Protein AF-0000000069704094 (afdb_homodimer)

Radius of gyration: 22.6 Å; Cα contacts (8 Å, |Δi|>4): 1044; chains: 2; bounding box: 53×70×49 Å

Secondary structure (DSSP, 8-state):
--EEEES--SSHHHHHHHHHHHHTT-EEEEEESS--TTSS---TTEEEEE--TT-HHHHHHHHHHH-S-SEEEE---------GGGS-HHHHHHHHIIIIIHHHHHHHHHHHHHHHHT-EEEEEE--GGGGS--TT-HHHHHHHHHHHHHHHHHHHHHGGGTEEEEEEEE---TTSTHHHHHHHHS-PPPGGGHHHHHHHHHHHHH------HHHHHHHHHHHHH-TTS-SEEEESHHHHHHHHHHHH--/--EEEES--SSHHHHHHHHHHHHTT-EEEEEESS--TTSS---TTEEEEE--TT-HHHHHHHHHHH-S-SEEEE---------GGGS-HHHHHHHHIIIIIHHHHHHHHHHHHHHHHT-EEEEEE--GGGGS--TT-HHHH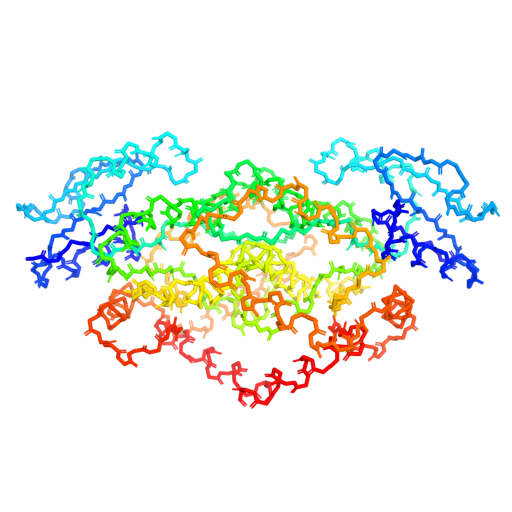HHHHHHHHHHHHHHHHHGGGTEEEEEEEE---TTSTHHHHHHHHS-PPPGGGHHHHHHHHHHHHH------HHHHHHHHHHHHH-TTS-SEEEESHHHHHHHHHHHH--

Nearest PDB structures (foldseek):
  8sbz-assembly1_A  TM=8.231E-01  e=3.615E-18  Klebsiella aerogenes KCTC 2190
  8sc0-assembly3_C  TM=8.132E-01  e=6.748E-18  Klebsiella aerogenes KCTC 2190
  8sbz-assembly2_B  TM=8.238E-01  e=2.503E-17  Klebsiella aerogenes KCTC 2190
  8sby-assembly2_B  TM=8.235E-01  e=1.832E-17  Klebsiella aerogenes KCTC 2190
  8sby-assembly1_A  TM=8.137E-01  e=2.503E-17  Klebsiella aerogenes KCTC 2190

Structure (mmCIF, N/CA/C/O backbone):
data_AF-0000000069704094-model_v1
#
loop_
_entity.id
_entity.type
_entity.pdbx_description
1 polymer Dehydrogenase
#
loop_
_atom_site.group_PDB
_atom_site.id
_atom_site.type_symbol
_atom_site.label_atom_id
_atom_site.label_alt_id
_atom_site.label_comp_id
_atom_site.label_asym_id
_atom_site.label_entity_id
_atom_site.label_seq_id
_atom_site.pdbx_PDB_ins_code
_atom_site.Cartn_x
_atom_site.Cartn_y
_atom_site.Cartn_z
_atom_site.occupancy
_atom_site.B_iso_or_equiv
_atom_site.auth_seq_id
_atom_site.auth_comp_id
_atom_site.auth_asym_id
_atom_site.auth_atom_id
_atom_site.pdbx_PDB_model_num
ATOM 1 N N . MET A 1 1 ? 5.828 -31.609 -16.359 1 89.69 1 MET A N 1
ATOM 2 C CA . MET A 1 1 ? 4.559 -31.109 -15.859 1 89.69 1 MET A CA 1
ATOM 3 C C . MET A 1 1 ? 4.773 -29.891 -14.969 1 89.69 1 MET A C 1
ATOM 5 O O . MET A 1 1 ? 5.727 -29.844 -14.188 1 89.69 1 MET A O 1
ATOM 9 N N . GLN A 1 2 ? 3.914 -28.797 -15.117 1 95.88 2 GLN A N 1
ATOM 10 C CA . GLN A 1 2 ? 4.102 -27.547 -14.383 1 95.88 2 GLN A CA 1
ATOM 11 C C . GLN A 1 2 ? 3.326 -27.562 -13.07 1 95.88 2 GLN A C 1
ATOM 13 O O . GLN A 1 2 ? 2.242 -28.141 -12.984 1 95.88 2 GLN A O 1
ATOM 18 N N . THR A 1 3 ? 3.908 -27.031 -12.078 1 98.62 3 THR A N 1
ATOM 19 C CA . THR A 1 3 ? 3.324 -26.984 -10.742 1 98.62 3 THR A CA 1
ATOM 20 C C . THR A 1 3 ? 2.949 -25.547 -10.375 1 98.62 3 THR A C 1
ATOM 22 O O . THR A 1 3 ? 3.764 -24.625 -10.508 1 98.62 3 THR A O 1
ATOM 25 N N . ILE A 1 4 ? 1.698 -25.391 -9.961 1 98.88 4 ILE A N 1
ATOM 26 C CA . ILE A 1 4 ? 1.207 -24.094 -9.5 1 98.88 4 ILE A CA 1
ATOM 27 C C . ILE A 1 4 ? 0.866 -24.172 -8.008 1 98.88 4 ILE A C 1
ATOM 29 O O . ILE A 1 4 ? 0.207 -25.109 -7.566 1 98.88 4 ILE A O 1
ATOM 33 N N . MET A 1 5 ? 1.394 -23.25 -7.211 1 98.94 5 MET A N 1
ATOM 34 C CA . MET A 1 5 ? 1.012 -23.078 -5.812 1 98.94 5 MET A CA 1
ATOM 35 C C . MET A 1 5 ? 0.112 -21.859 -5.641 1 98.94 5 MET A C 1
ATOM 37 O O . MET A 1 5 ? 0.434 -20.781 -6.121 1 98.94 5 MET A O 1
ATOM 41 N N . ILE A 1 6 ? -1.008 -22.031 -5 1 98.94 6 ILE A N 1
ATOM 42 C CA . ILE A 1 6 ? -2.004 -20.969 -4.84 1 98.94 6 ILE A CA 1
ATOM 43 C C . ILE A 1 6 ? -2.303 -20.766 -3.355 1 98.94 6 ILE A C 1
ATOM 45 O O . ILE A 1 6 ? -2.562 -21.734 -2.629 1 98.94 6 ILE A O 1
ATOM 49 N N . THR A 1 7 ? -2.229 -19.562 -2.893 1 98.88 7 THR A N 1
ATOM 50 C CA . THR A 1 7 ? -2.582 -19.297 -1.505 1 98.88 7 THR A CA 1
ATOM 51 C C . THR A 1 7 ? -4.074 -19 -1.374 1 98.88 7 THR A C 1
ATOM 53 O O . THR A 1 7 ? -4.672 -18.391 -2.27 1 98.88 7 THR A O 1
ATOM 56 N N . GLY A 1 8 ? -4.645 -19.344 -0.25 1 97.12 8 GLY A N 1
ATOM 57 C CA . GLY A 1 8 ? -6.035 -19.031 0.036 1 97.12 8 GLY A CA 1
ATOM 58 C C . GLY A 1 8 ? -7.008 -19.781 -0.846 1 97.12 8 GLY A C 1
ATOM 59 O O . GLY A 1 8 ? -7.84 -19.188 -1.525 1 97.12 8 GLY A O 1
ATOM 60 N N . CYS A 1 9 ? -7.055 -21.141 -0.755 1 97.25 9 CYS A N 1
ATOM 61 C CA . CYS A 1 9 ? -7.84 -21.953 -1.671 1 97.25 9 CYS A CA 1
ATOM 62 C C . CYS A 1 9 ? -9.07 -22.516 -0.975 1 97.25 9 CYS A C 1
ATOM 64 O O . CYS A 1 9 ? -9.695 -23.453 -1.469 1 97.25 9 CYS A O 1
ATOM 66 N N . SER A 1 10 ? -9.422 -21.969 0.19 1 93.81 10 SER A N 1
ATOM 67 C CA . SER A 1 10 ? -10.562 -22.531 0.922 1 93.81 10 SER A CA 1
ATOM 68 C C . SER A 1 10 ? -11.883 -22.156 0.255 1 93.81 10 SER A C 1
ATOM 70 O O . SER A 1 10 ? -12.898 -22.797 0.477 1 93.81 10 SER A O 1
ATOM 72 N N . SER A 1 11 ? -11.906 -21.062 -0.489 1 92 11 SER A N 1
ATOM 73 C CA . SER A 1 11 ? -13.102 -20.594 -1.183 1 92 11 SER A CA 1
ATOM 74 C C . SER A 1 11 ? -12.734 -19.578 -2.273 1 92 11 SER A C 1
ATOM 76 O O . SER A 1 11 ? -11.555 -19.359 -2.557 1 92 11 SER A O 1
ATOM 78 N N . GLY A 1 12 ? -13.695 -19.188 -2.963 1 94.75 12 GLY A N 1
ATOM 79 C CA . GLY A 1 12 ? -13.578 -18.016 -3.828 1 94.75 12 GLY A CA 1
ATOM 80 C C . GLY A 1 12 ? -12.633 -18.234 -4.992 1 94.75 12 GLY A C 1
ATOM 81 O O . GLY A 1 12 ? -12.648 -19.297 -5.625 1 94.75 12 GLY A O 1
ATOM 82 N N . PHE A 1 13 ? -11.875 -17.188 -5.32 1 97.88 13 PHE A N 1
ATOM 83 C CA . PHE A 1 13 ? -11.023 -17.156 -6.5 1 97.88 13 PHE A CA 1
ATOM 84 C C . PHE A 1 13 ? -9.945 -18.234 -6.41 1 97.88 13 PHE A C 1
ATOM 86 O O . PHE A 1 13 ? -9.648 -18.906 -7.402 1 97.88 13 PHE A O 1
ATOM 93 N N . GLY A 1 14 ? -9.359 -18.406 -5.172 1 98.06 14 GLY A N 1
ATOM 94 C CA . GLY A 1 14 ? -8.32 -19.422 -5.004 1 98.06 14 GLY A CA 1
ATOM 95 C C . GLY A 1 14 ? -8.797 -20.828 -5.285 1 98.06 14 GLY A C 1
ATOM 96 O O . GLY A 1 14 ? -8.125 -21.594 -5.984 1 98.06 14 GLY A O 1
ATOM 97 N N . LEU A 1 15 ? -9.945 -21.125 -4.758 1 97.5 15 LEU A N 1
ATOM 98 C CA . LEU A 1 15 ? -10.523 -22.453 -4.961 1 97.5 15 LEU A CA 1
ATOM 99 C C . LEU A 1 15 ? -10.812 -22.703 -6.438 1 97.5 15 LEU A C 1
ATOM 101 O O . LEU A 1 15 ? -10.477 -23.75 -6.973 1 97.5 15 LEU A O 1
ATOM 105 N N . GLU A 1 16 ? -11.445 -21.75 -7.078 1 98.25 16 GLU A N 1
ATOM 106 C CA . GLU A 1 16 ? -11.797 -21.891 -8.484 1 98.25 16 GLU A CA 1
ATOM 107 C C . GLU A 1 16 ? -10.547 -21.969 -9.359 1 98.25 16 GLU A C 1
ATOM 109 O O . GLU A 1 16 ? -10.508 -22.75 -10.32 1 98.25 16 GLU A O 1
ATOM 114 N N . THR A 1 17 ? -9.531 -21.188 -9.047 1 98.81 17 THR A N 1
ATOM 115 C CA . THR A 1 17 ? -8.281 -21.234 -9.797 1 98.81 17 THR A CA 1
ATOM 116 C C . THR A 1 17 ? -7.629 -22.609 -9.656 1 98.81 17 THR A C 1
ATOM 118 O O . THR A 1 17 ? -7.16 -23.188 -10.648 1 98.81 17 THR A O 1
ATOM 121 N N . ALA A 1 18 ? -7.613 -23.156 -8.445 1 98.69 18 ALA A N 1
ATOM 122 C CA . ALA A 1 18 ? -7.074 -24.484 -8.211 1 98.69 18 ALA A CA 1
ATOM 123 C C . ALA A 1 18 ? -7.816 -25.531 -9.047 1 98.69 18 ALA A C 1
ATOM 125 O O . ALA A 1 18 ? -7.195 -26.344 -9.727 1 98.69 18 ALA A O 1
ATOM 126 N N . ARG A 1 19 ? -9.125 -25.484 -9 1 98.38 19 ARG A N 1
ATOM 127 C CA . ARG A 1 19 ? -9.953 -26.406 -9.758 1 98.38 19 ARG A CA 1
ATOM 128 C C . ARG A 1 19 ? -9.656 -26.312 -11.258 1 98.38 19 ARG A C 1
ATOM 130 O O . ARG A 1 19 ? -9.477 -27.328 -11.93 1 98.38 19 ARG A O 1
ATOM 137 N N . TYR A 1 20 ? -9.594 -25.078 -11.773 1 98.69 20 TYR A N 1
ATOM 138 C CA . TYR A 1 20 ? -9.383 -24.812 -13.188 1 98.69 20 TYR A CA 1
ATOM 139 C C . TYR A 1 20 ? -8.047 -25.391 -13.656 1 98.69 20 TYR A C 1
ATOM 141 O O . TYR A 1 20 ? -7.984 -26.062 -14.688 1 98.69 20 TYR A O 1
ATOM 149 N N . PHE A 1 21 ? -6.996 -25.188 -12.945 1 98.75 21 PHE A N 1
ATOM 150 C CA . PHE A 1 21 ? -5.672 -25.656 -13.328 1 98.75 21 PHE A CA 1
ATOM 151 C C . PHE A 1 21 ? -5.586 -27.172 -13.219 1 98.75 21 PHE A C 1
ATOM 153 O O . PHE A 1 21 ? -4.922 -27.828 -14.023 1 98.75 21 PHE A O 1
ATOM 160 N N . LEU A 1 22 ? -6.23 -27.734 -12.211 1 98.19 22 LEU A N 1
ATOM 161 C CA . LEU A 1 22 ? -6.293 -29.188 -12.086 1 98.19 22 LEU A CA 1
ATOM 162 C C . LEU A 1 22 ? -6.945 -29.797 -13.32 1 98.19 22 LEU A C 1
ATOM 164 O O . LEU A 1 22 ? -6.453 -30.797 -13.852 1 98.19 22 LEU A O 1
ATOM 168 N N . GLU A 1 23 ? -7.992 -29.203 -13.734 1 97.69 23 GLU A N 1
ATOM 169 C CA . GLU A 1 23 ? -8.727 -29.672 -14.906 1 97.69 23 GLU A CA 1
ATOM 170 C C . GLU A 1 23 ? -7.875 -29.562 -16.172 1 97.69 23 GLU A C 1
ATOM 172 O O . GLU A 1 23 ? -8.055 -30.328 -17.125 1 97.69 23 GLU A O 1
ATOM 177 N N . GLN A 1 24 ? -6.949 -28.641 -16.203 1 97.38 24 GLN A N 1
ATOM 178 C CA . GLN A 1 24 ? -6.078 -28.422 -17.359 1 97.38 24 GLN A CA 1
ATOM 179 C C . GLN A 1 24 ? -4.836 -29.312 -17.281 1 97.38 24 GLN A C 1
ATOM 181 O O . GLN A 1 24 ? -3.93 -29.188 -18.109 1 97.38 24 GLN A O 1
ATOM 186 N N . GLY A 1 25 ? -4.699 -30.141 -16.203 1 97.06 25 GLY A N 1
ATOM 187 C CA . GLY A 1 25 ? -3.662 -31.156 -16.141 1 97.06 25 GLY A CA 1
ATOM 188 C C . GLY A 1 25 ? -2.434 -30.703 -15.367 1 97.06 25 GLY A C 1
ATOM 189 O O . GLY A 1 25 ? -1.398 -31.375 -15.398 1 97.06 25 GLY A O 1
ATOM 190 N N . TRP A 1 26 ? -2.502 -29.594 -14.664 1 98.38 26 TRP A N 1
ATOM 191 C CA . TRP A 1 26 ? -1.369 -29.094 -13.891 1 98.38 26 TRP A CA 1
ATOM 192 C C . TRP A 1 26 ? -1.284 -29.812 -12.539 1 98.38 26 TRP A C 1
ATOM 194 O O . TRP A 1 26 ? -2.285 -30.328 -12.039 1 98.38 26 TRP A O 1
ATOM 204 N N . LYS A 1 27 ? -0.077 -29.891 -11.977 1 98.56 27 LYS A N 1
ATOM 205 C CA . LYS A 1 27 ? 0.043 -30.141 -10.547 1 98.56 27 LYS A CA 1
ATOM 206 C C . LYS A 1 27 ? -0.347 -28.922 -9.734 1 98.56 27 LYS A C 1
ATOM 208 O O . LYS A 1 27 ? 0.132 -27.812 -10 1 98.56 27 LYS A O 1
ATOM 213 N N . VAL A 1 28 ? -1.233 -29.141 -8.812 1 98.75 28 VAL A N 1
ATOM 214 C CA . VAL A 1 28 ? -1.765 -28.016 -8.047 1 98.75 28 VAL A CA 1
ATOM 215 C C . VAL A 1 28 ? -1.453 -28.203 -6.566 1 98.75 28 VAL A C 1
ATOM 217 O O . VAL A 1 28 ? -1.774 -29.25 -5.984 1 98.75 28 VAL A O 1
ATOM 220 N N . ILE A 1 29 ? -0.777 -27.25 -5.988 1 98.75 29 ILE A N 1
ATOM 221 C CA . ILE A 1 29 ? -0.624 -27.125 -4.543 1 98.75 29 ILE A CA 1
ATOM 222 C C . ILE A 1 29 ? -1.578 -26.062 -4.012 1 98.75 29 ILE A C 1
ATOM 224 O O . ILE A 1 29 ? -1.318 -24.875 -4.148 1 98.75 29 ILE A O 1
ATOM 228 N N . ALA A 1 30 ? -2.662 -26.5 -3.475 1 98.5 30 ALA A N 1
ATOM 229 C CA . ALA A 1 30 ? -3.68 -25.609 -2.896 1 98.5 30 ALA A CA 1
ATOM 230 C C . ALA A 1 30 ? -3.445 -25.422 -1.403 1 98.5 30 ALA A C 1
ATOM 232 O O . ALA A 1 30 ? -3.357 -26.391 -0.646 1 98.5 30 ALA A O 1
ATOM 233 N N . THR A 1 31 ? -3.336 -24.172 -0.965 1 98.56 31 THR A N 1
ATOM 234 C CA . THR A 1 31 ? -3.047 -23.938 0.446 1 98.56 31 THR A CA 1
ATOM 235 C C . THR A 1 31 ? -4.219 -23.25 1.132 1 98.56 31 THR A C 1
ATOM 237 O O . THR A 1 31 ? -4.992 -22.531 0.485 1 98.56 31 THR A O 1
ATOM 240 N N . MET A 1 32 ? -4.402 -23.516 2.338 1 97.19 32 MET A N 1
ATOM 241 C CA . MET A 1 32 ? -5.387 -22.891 3.215 1 97.19 32 MET A CA 1
ATOM 242 C C . MET A 1 32 ? -4.996 -23.062 4.68 1 97.19 32 MET A C 1
ATOM 244 O O . MET A 1 32 ? -4.129 -23.875 5.008 1 97.19 32 MET A O 1
ATOM 248 N N . ARG A 1 33 ? -5.512 -22.297 5.508 1 95.31 33 ARG A N 1
ATOM 249 C CA . ARG A 1 33 ? -5.133 -22.312 6.914 1 95.31 33 ARG A CA 1
ATOM 250 C C . ARG A 1 33 ? -5.504 -23.641 7.57 1 95.31 33 ARG A C 1
ATOM 252 O O . ARG A 1 33 ? -4.766 -24.141 8.422 1 95.31 33 ARG A O 1
ATOM 259 N N . ALA A 1 34 ? -6.605 -24.094 7.133 1 94.94 34 ALA A N 1
ATOM 260 C CA . ALA A 1 34 ? -7.09 -25.375 7.617 1 94.94 34 ALA A CA 1
ATOM 261 C C . ALA A 1 34 ? -7.484 -26.281 6.457 1 94.94 34 ALA A C 1
ATOM 263 O O . ALA A 1 34 ? -8.633 -26.266 6.008 1 94.94 34 ALA A O 1
ATOM 264 N N . PRO A 1 35 ? -6.539 -27.078 6.023 1 94.31 35 PRO A N 1
ATOM 265 C CA . PRO A 1 35 ? -6.855 -27.953 4.895 1 94.31 35 PRO A CA 1
ATOM 266 C C . PRO A 1 35 ? -8.047 -28.875 5.172 1 94.31 35 PRO A C 1
ATOM 268 O O . PRO A 1 35 ? -8.141 -29.453 6.254 1 94.31 35 PRO A O 1
ATOM 271 N N . GLN A 1 36 ? -8.914 -28.797 4.285 1 88.06 36 GLN A N 1
ATOM 272 C CA . GLN A 1 36 ? -10.094 -29.641 4.359 1 88.06 36 GLN A CA 1
ATOM 273 C C . GLN A 1 36 ? -10.18 -30.578 3.154 1 88.06 36 GLN A C 1
ATOM 275 O O . GLN A 1 36 ? -10.203 -30.109 2.01 1 88.06 36 GLN A O 1
ATOM 280 N N . GLU A 1 37 ? -10.336 -31.812 3.402 1 87.56 37 GLU A N 1
ATOM 281 C CA . GLU A 1 37 ? -10.492 -32.75 2.303 1 87.56 37 GLU A CA 1
ATOM 282 C C . GLU A 1 37 ? -11.836 -32.594 1.606 1 87.56 37 GLU A C 1
ATOM 284 O O . GLU A 1 37 ? -12.82 -32.219 2.238 1 87.56 37 GLU A O 1
ATOM 289 N N . GLY A 1 38 ? -11.906 -32.781 0.309 1 90.62 38 GLY A N 1
ATOM 290 C CA . GLY A 1 38 ? -13.156 -32.781 -0.433 1 90.62 38 GLY A CA 1
ATOM 291 C C . GLY A 1 38 ? -13.5 -31.422 -1.004 1 90.62 38 GLY A C 1
ATOM 292 O O . GLY A 1 38 ? -14.461 -31.281 -1.771 1 90.62 38 GLY A O 1
ATOM 293 N N . VAL A 1 39 ? -12.734 -30.422 -0.647 1 91.38 39 VAL A N 1
ATOM 294 C CA . VAL A 1 39 ? -13.016 -29.094 -1.169 1 91.38 39 VAL A CA 1
ATOM 295 C C . VAL A 1 39 ? -12.68 -29.047 -2.658 1 91.38 39 VAL A C 1
ATOM 297 O O . VAL A 1 39 ? -13.25 -28.234 -3.4 1 91.38 39 VAL A O 1
ATOM 300 N N . LEU A 1 40 ? -11.773 -29.891 -3.111 1 95.38 40 LEU A N 1
ATOM 301 C CA . LEU A 1 40 ? -11.375 -30.094 -4.5 1 95.38 40 LEU A CA 1
ATOM 302 C C . LEU A 1 40 ? -11.461 -31.578 -4.883 1 95.38 40 LEU A C 1
ATOM 304 O O . LEU A 1 40 ? -11.414 -32.438 -4.016 1 95.38 40 LEU A O 1
ATOM 308 N N . PRO A 1 41 ? -11.641 -31.844 -6.172 1 93.56 41 PRO A N 1
ATOM 309 C CA . PRO A 1 41 ? -11.68 -33.25 -6.578 1 93.56 41 PRO A CA 1
ATOM 310 C C . PRO A 1 41 ? -10.375 -34 -6.277 1 93.56 41 PRO A C 1
ATOM 312 O O . PRO A 1 41 ? -9.289 -33.406 -6.418 1 93.56 41 PRO A O 1
ATOM 315 N N . ALA A 1 42 ? -10.586 -35.188 -5.879 1 93.06 42 ALA A N 1
ATOM 316 C CA . ALA A 1 42 ? -9.398 -36 -5.621 1 93.06 42 ALA A CA 1
ATOM 317 C C . ALA A 1 42 ? -8.562 -36.188 -6.883 1 93.06 42 ALA A C 1
ATOM 319 O O . ALA A 1 42 ? -9.102 -36.375 -7.977 1 93.06 42 ALA A O 1
ATOM 320 N N . SER A 1 43 ? -7.348 -36.031 -6.785 1 95.94 43 SER A N 1
ATOM 321 C CA . SER A 1 43 ? -6.406 -36.156 -7.895 1 95.94 43 SER A CA 1
ATOM 322 C C . SER A 1 43 ? -4.988 -36.406 -7.391 1 95.94 43 SER A C 1
ATOM 324 O O . SER A 1 43 ? -4.574 -35.844 -6.379 1 95.94 43 SER A O 1
ATOM 326 N N . ASP A 1 44 ? -4.227 -37.25 -8.109 1 96.25 44 ASP A N 1
ATOM 327 C CA . ASP A 1 44 ? -2.83 -37.5 -7.766 1 96.25 44 ASP A CA 1
ATOM 328 C C . ASP A 1 44 ? -1.97 -36.281 -8.055 1 96.25 44 ASP A C 1
ATOM 330 O O . ASP A 1 44 ? -0.81 -36.219 -7.645 1 96.25 44 ASP A O 1
ATOM 334 N N . ARG A 1 45 ? -2.605 -35.25 -8.688 1 97.62 45 ARG A N 1
ATOM 335 C CA . ARG A 1 45 ? -1.884 -34.031 -9.023 1 97.62 45 ARG A CA 1
ATOM 336 C C . ARG A 1 45 ? -2.211 -32.938 -8.039 1 97.62 45 ARG A C 1
ATOM 338 O O . ARG A 1 45 ? -1.756 -31.797 -8.211 1 97.62 45 ARG A O 1
ATOM 345 N N . LEU A 1 46 ? -3.031 -33.219 -7.078 1 97.75 46 LEU A N 1
ATOM 346 C CA . LEU A 1 46 ? -3.457 -32.219 -6.094 1 97.75 46 LEU A CA 1
ATOM 347 C C . LEU A 1 46 ? -2.791 -32.469 -4.746 1 97.75 46 LEU A C 1
ATOM 349 O O . LEU A 1 46 ? -2.766 -33.625 -4.266 1 97.75 46 LEU A O 1
ATOM 353 N N . ARG A 1 47 ? -2.234 -31.5 -4.145 1 97.19 47 ARG A N 1
ATOM 354 C CA . ARG A 1 47 ? -1.777 -31.5 -2.758 1 97.19 47 ARG A CA 1
ATOM 355 C C . ARG A 1 47 ? -2.385 -30.344 -1.972 1 97.19 47 ARG A C 1
ATOM 357 O O . ARG A 1 47 ? -2.365 -29.203 -2.428 1 97.19 47 ARG A O 1
ATOM 364 N N . LEU A 1 48 ? -2.971 -30.656 -0.869 1 97.62 48 LEU A N 1
ATOM 365 C CA . LEU A 1 48 ? -3.432 -29.656 0.077 1 97.62 48 LEU A CA 1
ATOM 366 C C . LEU A 1 48 ? -2.365 -29.359 1.128 1 97.62 48 LEU A C 1
ATOM 368 O O . LEU A 1 48 ? -1.878 -30.281 1.793 1 97.62 48 LEU A O 1
ATOM 372 N N . VAL A 1 49 ? -1.981 -28.109 1.301 1 98.12 49 VAL A N 1
ATOM 373 C CA . VAL A 1 49 ? -0.9 -27.734 2.205 1 98.12 49 VAL A CA 1
ATOM 374 C C . VAL A 1 49 ? -1.388 -26.656 3.174 1 98.12 49 VAL A C 1
ATOM 376 O O . VAL A 1 49 ? -2.076 -25.719 2.771 1 98.12 49 VAL A O 1
ATOM 379 N N . ARG A 1 50 ? -1.084 -26.828 4.449 1 98.5 50 ARG A N 1
ATOM 380 C CA . ARG A 1 50 ? -1.415 -25.828 5.453 1 98.5 50 ARG A CA 1
ATOM 381 C C . ARG A 1 50 ? -0.545 -24.594 5.293 1 98.5 50 ARG A C 1
ATOM 383 O O . ARG A 1 50 ? 0.678 -24.688 5.176 1 98.5 50 ARG A O 1
ATOM 390 N N . LEU A 1 51 ? -1.208 -23.406 5.309 1 98.75 51 LEU A N 1
ATOM 391 C CA . LEU A 1 51 ? -0.441 -22.172 5.16 1 98.75 51 LEU A CA 1
ATOM 392 C C . LEU A 1 51 ? -1.185 -21 5.777 1 98.75 51 LEU A C 1
ATOM 394 O O . LEU A 1 51 ? -2.367 -20.781 5.496 1 98.75 51 LEU A O 1
ATOM 398 N N . ASP A 1 52 ? -0.555 -20.328 6.668 1 98.75 52 ASP A N 1
ATOM 399 C CA . ASP A 1 52 ? -0.881 -18.969 7.105 1 98.75 52 ASP A CA 1
ATOM 400 C C . ASP A 1 52 ? 0.141 -17.969 6.582 1 98.75 52 ASP A C 1
ATOM 402 O O . ASP A 1 52 ? 1.286 -17.938 7.039 1 98.75 52 ASP A O 1
ATOM 406 N N . VAL A 1 53 ? -0.305 -17.109 5.664 1 98.75 53 VAL A N 1
ATOM 407 C CA . VAL A 1 53 ? 0.632 -16.234 4.961 1 98.75 53 VAL A CA 1
ATOM 408 C C . VAL A 1 53 ? 1.174 -15.18 5.922 1 98.75 53 VAL A C 1
ATOM 410 O O . VAL A 1 53 ? 2.127 -14.469 5.598 1 98.75 53 VAL A O 1
ATOM 413 N N . THR A 1 54 ? 0.581 -15.047 7.137 1 98.31 54 THR A N 1
ATOM 414 C CA . THR A 1 54 ? 1.047 -14.062 8.102 1 98.31 54 THR A CA 1
ATOM 415 C C . THR A 1 54 ? 2.107 -14.656 9.023 1 98.31 54 THR A C 1
ATOM 417 O O . THR A 1 54 ? 2.646 -13.969 9.891 1 98.31 54 THR A O 1
ATOM 420 N N . SER A 1 55 ? 2.414 -15.93 8.852 1 98.62 55 SER A N 1
ATOM 421 C CA . SER A 1 55 ? 3.359 -16.641 9.711 1 98.62 55 SER A CA 1
ATOM 422 C C . SER A 1 55 ? 4.609 -17.047 8.938 1 98.62 55 SER A C 1
ATOM 424 O O . SER A 1 55 ? 4.535 -17.875 8.023 1 98.62 55 SER A O 1
ATOM 426 N N . ALA A 1 56 ? 5.73 -16.516 9.414 1 98.12 56 ALA A N 1
ATOM 427 C CA . ALA A 1 56 ? 6.996 -16.859 8.773 1 98.12 56 ALA A CA 1
ATOM 428 C C . ALA A 1 56 ? 7.25 -18.359 8.828 1 98.12 56 ALA A C 1
ATOM 430 O O . ALA A 1 56 ? 7.711 -18.953 7.852 1 98.12 56 ALA A O 1
ATOM 431 N N . GLN A 1 57 ? 6.984 -18.906 9.93 1 98.38 57 GLN A N 1
ATOM 432 C CA . GLN A 1 57 ? 7.18 -20.344 10.102 1 98.38 57 GLN A CA 1
ATOM 433 C C . GLN A 1 57 ? 6.258 -21.141 9.18 1 98.38 57 GLN A C 1
ATOM 435 O O . GLN A 1 57 ? 6.691 -22.094 8.539 1 98.38 57 GLN A O 1
ATOM 440 N N . SER A 1 58 ? 5.012 -20.766 9.125 1 98.88 58 SER A N 1
ATOM 441 C CA . SER A 1 58 ? 4.051 -21.438 8.258 1 98.88 58 SER A CA 1
ATOM 442 C C . SER A 1 58 ? 4.48 -21.359 6.797 1 98.88 58 SER A C 1
ATOM 444 O O . SER A 1 58 ? 4.387 -22.344 6.066 1 98.88 58 SER A O 1
ATOM 446 N N . ILE A 1 59 ? 4.98 -20.25 6.355 1 98.81 59 ILE A N 1
ATOM 447 C CA . ILE A 1 59 ? 5.438 -20.047 4.984 1 98.81 59 ILE A CA 1
ATOM 448 C C . ILE A 1 59 ? 6.621 -20.953 4.695 1 98.81 59 ILE A C 1
ATOM 450 O O . ILE A 1 59 ? 6.645 -21.656 3.674 1 98.81 59 ILE A O 1
ATOM 454 N N . ALA A 1 60 ? 7.562 -20.953 5.605 1 98.44 60 ALA A N 1
ATOM 455 C CA . ALA A 1 60 ? 8.742 -21.797 5.414 1 98.44 60 ALA A CA 1
ATOM 456 C C . ALA A 1 60 ? 8.359 -23.266 5.289 1 98.44 60 ALA A C 1
ATOM 458 O O . ALA A 1 60 ? 8.859 -23.969 4.406 1 98.44 60 ALA A O 1
ATOM 459 N N . GLU A 1 61 ? 7.52 -23.719 6.145 1 98.62 61 GLU A N 1
ATOM 460 C CA . GLU A 1 61 ? 7.078 -25.109 6.133 1 98.62 61 GLU A CA 1
ATOM 461 C C . GLU A 1 61 ? 6.32 -25.438 4.852 1 98.62 61 GLU A C 1
ATOM 463 O O . GLU A 1 61 ? 6.516 -26.5 4.262 1 98.62 61 GLU A O 1
ATOM 468 N N . ALA A 1 62 ? 5.441 -24.547 4.445 1 98.81 62 ALA A N 1
ATOM 469 C CA . ALA A 1 62 ? 4.652 -24.766 3.234 1 98.81 62 ALA A CA 1
ATOM 470 C C . ALA A 1 62 ? 5.551 -24.844 2.002 1 98.81 62 ALA A C 1
ATOM 472 O O . ALA A 1 62 ? 5.34 -25.688 1.127 1 98.81 62 ALA A O 1
ATOM 473 N N . ILE A 1 63 ? 6.543 -23.969 1.917 1 98.56 63 ILE A N 1
ATOM 474 C CA . ILE A 1 63 ? 7.457 -23.938 0.783 1 98.56 63 ILE A CA 1
ATOM 475 C C . ILE A 1 63 ? 8.281 -25.234 0.763 1 98.56 63 ILE A C 1
ATOM 477 O O . ILE A 1 63 ? 8.492 -25.828 -0.297 1 98.56 63 ILE A O 1
ATOM 481 N N . ALA A 1 64 ? 8.742 -25.609 1.926 1 98.06 64 ALA A N 1
ATOM 482 C CA . ALA A 1 64 ? 9.492 -26.859 2.023 1 98.06 64 ALA A CA 1
ATOM 483 C C . ALA A 1 64 ? 8.648 -28.047 1.569 1 98.06 64 ALA A C 1
ATOM 485 O O . ALA A 1 64 ? 9.133 -28.906 0.844 1 98.06 64 ALA A O 1
ATOM 486 N N . GLU A 1 65 ? 7.457 -28.047 1.977 1 97.75 65 GLU A N 1
ATOM 487 C CA . GLU A 1 65 ? 6.547 -29.125 1.625 1 97.75 65 GLU A CA 1
ATOM 488 C C . GLU A 1 65 ? 6.207 -29.109 0.138 1 97.75 65 GLU A C 1
ATOM 490 O O . GLU A 1 65 ? 6.062 -30.156 -0.489 1 97.75 65 GLU A O 1
ATOM 495 N N . ALA A 1 66 ? 5.98 -27.953 -0.406 1 96.81 66 ALA A N 1
ATOM 496 C CA . ALA A 1 66 ? 5.602 -27.781 -1.806 1 96.81 66 ALA A CA 1
ATOM 497 C C . ALA A 1 66 ? 6.688 -28.312 -2.738 1 96.81 66 ALA A C 1
ATOM 499 O O . ALA A 1 66 ? 6.387 -28.922 -3.762 1 96.81 66 ALA A O 1
ATOM 500 N N . GLY A 1 67 ? 7.996 -28.094 -2.348 1 94.44 67 GLY A N 1
ATOM 501 C CA . GLY A 1 67 ? 9.078 -28.453 -3.248 1 94.44 67 GLY A CA 1
ATOM 502 C C . GLY A 1 67 ? 9.211 -27.5 -4.43 1 94.44 67 GLY A C 1
ATOM 503 O O . GLY A 1 67 ? 9.234 -26.281 -4.258 1 94.44 67 GLY A O 1
ATOM 504 N N . GLU A 1 68 ? 9.305 -28.094 -5.582 1 94.69 68 GLU A N 1
ATOM 505 C CA . GLU A 1 68 ? 9.5 -27.266 -6.77 1 94.69 68 GLU A CA 1
ATOM 506 C C . GLU A 1 68 ? 8.172 -26.703 -7.27 1 94.69 68 GLU A C 1
ATOM 508 O O . GLU A 1 68 ? 7.207 -27.438 -7.449 1 94.69 68 GLU A O 1
ATOM 513 N N . ILE A 1 69 ? 8.125 -25.438 -7.457 1 97.31 69 ILE A N 1
ATOM 514 C CA . ILE A 1 69 ? 6.957 -24.75 -8.008 1 97.31 69 ILE A CA 1
ATOM 515 C C . ILE A 1 69 ? 7.367 -23.906 -9.211 1 97.31 69 ILE A C 1
ATOM 517 O O . ILE A 1 69 ? 8.453 -23.328 -9.227 1 97.31 69 ILE A O 1
ATOM 521 N N . ASP A 1 70 ? 6.496 -23.844 -10.195 1 98.62 70 ASP A N 1
ATOM 522 C CA . ASP A 1 70 ? 6.738 -23.047 -11.391 1 98.62 70 ASP A CA 1
ATOM 523 C C . ASP A 1 70 ? 6.004 -21.703 -11.32 1 98.62 70 ASP A C 1
ATOM 525 O O . ASP A 1 70 ? 6.465 -20.719 -11.883 1 98.62 70 ASP A O 1
ATOM 529 N N . VAL A 1 71 ? 4.859 -21.719 -10.719 1 98.88 71 VAL A N 1
ATOM 530 C CA . VAL A 1 71 ? 3.996 -20.547 -10.641 1 98.88 71 VAL A CA 1
ATOM 531 C C . VAL A 1 71 ? 3.508 -20.359 -9.203 1 98.88 71 VAL A C 1
ATOM 533 O O . VAL A 1 71 ? 3.035 -21.297 -8.57 1 98.88 71 VAL A O 1
ATOM 536 N N . LEU A 1 72 ? 3.699 -19.219 -8.633 1 98.94 72 LEU A N 1
ATOM 537 C CA . LEU A 1 72 ? 3.068 -18.812 -7.383 1 98.94 72 LEU A CA 1
ATOM 538 C C . LEU A 1 72 ? 1.918 -17.844 -7.633 1 98.94 72 LEU A C 1
ATOM 540 O O . LEU A 1 72 ? 2.096 -16.828 -8.305 1 98.94 72 LEU A O 1
ATOM 544 N N . VAL A 1 73 ? 0.74 -18.172 -7.176 1 99 73 VAL A N 1
ATOM 545 C CA . VAL A 1 73 ? -0.4 -17.266 -7.172 1 99 73 VAL A CA 1
ATOM 546 C C . VAL A 1 73 ? -0.692 -16.812 -5.746 1 99 73 VAL A C 1
ATOM 548 O O . VAL A 1 73 ? -1.172 -17.594 -4.922 1 99 73 VAL A O 1
ATOM 551 N N . ASN A 1 74 ? -0.371 -15.617 -5.469 1 98.94 74 ASN A N 1
ATOM 552 C CA . ASN A 1 74 ? -0.774 -14.992 -4.211 1 98.94 74 ASN A CA 1
ATOM 553 C C . ASN A 1 74 ? -2.223 -14.516 -4.262 1 98.94 74 ASN A C 1
ATOM 555 O O . ASN A 1 74 ? -2.502 -13.43 -4.777 1 98.94 74 ASN A O 1
ATOM 559 N N . ASN A 1 75 ? -3.068 -15.25 -3.648 1 98.75 75 ASN A N 1
ATOM 560 C CA . ASN A 1 75 ? -4.504 -15.008 -3.713 1 98.75 75 ASN A CA 1
ATOM 561 C C . ASN A 1 75 ? -5.09 -14.742 -2.328 1 98.75 75 ASN A C 1
ATOM 563 O O . ASN A 1 75 ? -6.117 -14.07 -2.203 1 98.75 75 ASN A O 1
ATOM 567 N N . ALA A 1 76 ? -4.441 -15.328 -1.274 1 97.94 76 ALA A N 1
ATOM 568 C CA . ALA A 1 76 ? -4.941 -15.109 0.081 1 97.94 76 ALA A CA 1
ATOM 569 C C . ALA A 1 76 ? -5.156 -13.625 0.356 1 97.94 76 ALA A C 1
ATOM 571 O O . ALA A 1 76 ? -4.293 -12.797 0.048 1 97.94 76 ALA A O 1
ATOM 572 N N . GLY A 1 77 ? -6.258 -13.281 0.83 1 96.25 77 GLY A N 1
ATOM 573 C CA . GLY A 1 77 ? -6.59 -11.898 1.136 1 96.25 77 GLY A CA 1
ATOM 574 C C . GLY A 1 77 ? -7.918 -11.75 1.854 1 96.25 77 GLY A C 1
ATOM 575 O O . GLY A 1 77 ? -8.727 -12.68 1.876 1 96.25 77 GLY A O 1
ATOM 576 N N . VAL A 1 78 ? -8.094 -10.656 2.471 1 95.06 78 VAL A N 1
ATOM 577 C CA . VAL A 1 78 ? -9.336 -10.328 3.174 1 95.06 78 VAL A CA 1
ATOM 578 C C . VAL A 1 78 ? -9.789 -8.922 2.789 1 95.06 78 VAL A C 1
ATOM 580 O O . VAL A 1 78 ? -8.977 -8.102 2.348 1 95.06 78 VAL A O 1
ATOM 583 N N . GLY A 1 79 ? -11.094 -8.727 2.883 1 93.69 79 GLY A N 1
ATOM 584 C CA . GLY A 1 79 ? -11.68 -7.422 2.588 1 93.69 79 GLY A CA 1
ATOM 585 C C . GLY A 1 79 ? -12.023 -6.629 3.832 1 93.69 79 GLY A C 1
ATOM 586 O O . GLY A 1 79 ? -12 -7.16 4.941 1 93.69 79 GLY A O 1
ATOM 587 N N . MET A 1 80 ? -12.32 -5.414 3.609 1 93.06 80 MET A N 1
ATOM 588 C CA . MET A 1 80 ? -12.828 -4.535 4.66 1 93.06 80 MET A CA 1
ATOM 589 C C . MET A 1 80 ? -13.617 -3.373 4.062 1 93.06 80 MET A C 1
ATOM 591 O O . MET A 1 80 ? -13.117 -2.658 3.191 1 93.06 80 MET A O 1
ATOM 595 N N . LEU A 1 81 ? -14.836 -3.289 4.398 1 92.81 81 LEU A N 1
ATOM 596 C CA . LEU A 1 81 ? -15.688 -2.137 4.105 1 92.81 81 LEU A CA 1
ATOM 597 C C . LEU A 1 81 ? -16.078 -1.404 5.383 1 92.81 81 LEU A C 1
ATOM 599 O O . LEU A 1 81 ? -16.812 -1.937 6.207 1 92.81 81 LEU A O 1
ATOM 603 N N . ASN A 1 82 ? -15.547 -0.272 5.609 1 95.31 82 ASN A N 1
ATOM 604 C CA . ASN A 1 82 ? -15.844 0.559 6.773 1 95.31 82 ASN A CA 1
ATOM 605 C C . ASN A 1 82 ? -15.266 1.963 6.621 1 95.31 82 ASN A C 1
ATOM 607 O O . ASN A 1 82 ? -14.359 2.182 5.809 1 95.31 82 ASN A O 1
ATOM 611 N N . ALA A 1 83 ? -15.906 2.91 7.297 1 96.56 83 ALA A N 1
ATOM 612 C CA . ALA A 1 83 ? -15.227 4.191 7.469 1 96.56 83 ALA A CA 1
ATOM 613 C C . ALA A 1 83 ? -13.945 4.027 8.273 1 96.56 83 ALA A C 1
ATOM 615 O O . ALA A 1 83 ? -13.844 3.137 9.125 1 96.56 83 ALA A O 1
ATOM 616 N N . LEU A 1 84 ? -12.969 4.883 8.031 1 97.56 84 LEU A N 1
ATOM 617 C CA . LEU A 1 84 ? -11.727 4.793 8.797 1 97.56 84 LEU A CA 1
ATOM 618 C C . LEU A 1 84 ? -12 4.883 10.297 1 97.56 84 LEU A C 1
ATOM 620 O O . LEU A 1 84 ? -11.406 4.148 11.086 1 97.56 84 LEU A O 1
ATOM 624 N N . GLU A 1 85 ? -12.883 5.758 10.695 1 96.31 85 GLU A N 1
ATOM 625 C CA . GLU A 1 85 ? -13.219 5.961 12.102 1 96.31 85 GLU A CA 1
ATOM 626 C C . GLU A 1 85 ? -13.805 4.691 12.719 1 96.31 85 GLU A C 1
ATOM 628 O O . GLU A 1 85 ? -13.766 4.516 13.938 1 96.31 85 GLU A O 1
ATOM 633 N N . GLY A 1 86 ? -14.352 3.9 11.922 1 95.31 86 GLY A N 1
ATOM 634 C CA . GLY A 1 86 ? -15.008 2.699 12.422 1 95.31 86 GLY A CA 1
ATOM 635 C C . GLY A 1 86 ? -14.094 1.487 12.438 1 95.31 86 GLY A C 1
ATOM 636 O O . GLY A 1 86 ? -14.445 0.444 12.992 1 95.31 86 GLY A O 1
ATOM 637 N N . ALA A 1 87 ? -12.938 1.56 11.867 1 95.31 87 ALA A N 1
ATOM 638 C CA . ALA A 1 87 ? -12 0.447 11.773 1 95.31 87 ALA A CA 1
ATOM 639 C C . ALA A 1 87 ? -11.062 0.421 12.984 1 95.31 87 ALA A C 1
ATOM 641 O O . ALA A 1 87 ? -10.547 1.461 13.398 1 95.31 87 ALA A O 1
ATOM 642 N N . SER A 1 88 ? -10.867 -0.727 13.594 1 95.12 88 SER A N 1
ATOM 643 C CA . SER A 1 88 ? -9.914 -0.827 14.688 1 95.12 88 SER A CA 1
ATOM 644 C C . SER A 1 88 ? -8.477 -0.923 14.172 1 95.12 88 SER A C 1
ATOM 646 O O . SER A 1 88 ? -8.25 -1.413 13.062 1 95.12 88 SER A O 1
ATOM 648 N N . ARG A 1 89 ? -7.547 -0.518 14.992 1 94.94 89 ARG A N 1
ATOM 649 C CA . ARG A 1 89 ? -6.133 -0.604 14.633 1 94.94 89 ARG A CA 1
ATOM 650 C C . ARG A 1 89 ? -5.719 -2.049 14.375 1 94.94 89 ARG A C 1
ATOM 652 O O . ARG A 1 89 ? -4.91 -2.324 13.492 1 94.94 89 ARG A O 1
ATOM 659 N N . GLU A 1 90 ? -6.227 -2.871 15.164 1 95.25 90 GLU A N 1
ATOM 660 C CA . GLU A 1 90 ? -5.914 -4.289 15.023 1 95.25 90 GLU A CA 1
ATOM 661 C C . GLU A 1 90 ? -6.422 -4.84 13.695 1 95.25 90 GLU A C 1
ATOM 663 O O . GLU A 1 90 ? -5.711 -5.578 13.016 1 95.25 90 GLU A O 1
ATOM 668 N N . ALA A 1 91 ? -7.676 -4.527 13.344 1 95.94 91 ALA A N 1
ATOM 669 C CA . ALA A 1 91 ? -8.25 -4.992 12.086 1 95.94 91 ALA A CA 1
ATOM 670 C C . ALA A 1 91 ? -7.445 -4.477 10.891 1 95.94 91 ALA A C 1
ATOM 672 O O . ALA A 1 91 ? -7.215 -5.207 9.93 1 95.94 91 ALA A O 1
ATOM 673 N N . ILE A 1 92 ? -7.055 -3.229 10.969 1 97.69 92 ILE A N 1
ATOM 674 C CA . ILE A 1 92 ? -6.258 -2.617 9.906 1 97.69 92 ILE A CA 1
ATOM 675 C C . ILE A 1 92 ? -4.926 -3.348 9.781 1 97.69 92 ILE A C 1
ATOM 677 O O . ILE A 1 92 ? -4.508 -3.707 8.672 1 97.69 92 ILE A O 1
ATOM 681 N N . ALA A 1 93 ? -4.281 -3.568 10.898 1 97.75 93 ALA A N 1
ATOM 682 C CA . ALA A 1 93 ? -2.998 -4.27 10.906 1 97.75 93 ALA A CA 1
ATOM 683 C C . ALA A 1 93 ? -3.139 -5.68 10.344 1 97.75 93 ALA A C 1
ATOM 685 O O . ALA A 1 93 ? -2.295 -6.129 9.562 1 97.75 93 ALA A O 1
ATOM 686 N N . ASP A 1 94 ? -4.148 -6.359 10.766 1 96.94 94 ASP A N 1
ATOM 687 C CA . ASP A 1 94 ? -4.387 -7.723 10.297 1 96.94 94 ASP A CA 1
ATOM 688 C C . ASP A 1 94 ? -4.613 -7.758 8.789 1 96.94 94 ASP A C 1
ATOM 690 O O . ASP A 1 94 ? -4.156 -8.68 8.109 1 96.94 94 ASP A O 1
ATOM 694 N N . LEU A 1 95 ? -5.371 -6.812 8.297 1 97.56 95 LEU A N 1
ATOM 695 C CA . LEU A 1 95 ? -5.633 -6.719 6.867 1 97.56 95 LEU A CA 1
ATOM 696 C C . LEU A 1 95 ? -4.332 -6.562 6.086 1 97.56 95 LEU A C 1
ATOM 698 O O . LEU A 1 95 ? -4.09 -7.301 5.129 1 97.56 95 LEU A O 1
ATOM 702 N N . PHE A 1 96 ? -3.469 -5.656 6.5 1 98.69 96 PHE A N 1
ATOM 703 C CA . PHE A 1 96 ? -2.201 -5.434 5.809 1 98.69 96 PHE A CA 1
ATOM 704 C C . PHE A 1 96 ? -1.287 -6.645 5.957 1 98.69 96 PHE A C 1
ATOM 706 O O . PHE A 1 96 ? -0.537 -6.98 5.039 1 98.69 96 PHE A O 1
ATOM 713 N N . ALA A 1 97 ? -1.312 -7.277 7.164 1 98.62 97 ALA A N 1
ATOM 714 C CA . ALA A 1 97 ? -0.511 -8.477 7.383 1 98.62 97 ALA A CA 1
ATOM 715 C C . ALA A 1 97 ? -0.849 -9.562 6.359 1 98.62 97 ALA A C 1
ATOM 717 O O . ALA A 1 97 ? 0.046 -10.227 5.832 1 98.62 97 ALA A O 1
ATOM 718 N N . THR A 1 98 ? -2.082 -9.68 6.066 1 98.25 98 THR A N 1
ATOM 719 C CA . THR A 1 98 ? -2.535 -10.719 5.152 1 98.25 98 THR A CA 1
ATOM 720 C C . THR A 1 98 ? -2.359 -10.281 3.701 1 98.25 98 THR A C 1
ATOM 722 O O . THR A 1 98 ? -1.649 -10.93 2.93 1 98.25 98 THR A O 1
ATOM 725 N N . ASN A 1 99 ? -2.959 -9.141 3.34 1 98.69 99 ASN A N 1
ATOM 726 C CA . ASN A 1 99 ? -3.068 -8.734 1.942 1 98.69 99 ASN A CA 1
ATOM 727 C C . ASN A 1 99 ? -1.718 -8.305 1.377 1 98.69 99 ASN A C 1
ATOM 729 O O . ASN A 1 99 ? -1.397 -8.609 0.226 1 98.69 99 ASN A O 1
ATOM 733 N N . THR A 1 100 ? -0.98 -7.543 2.203 1 98.94 100 THR A N 1
ATOM 734 C CA . THR A 1 100 ? 0.215 -6.891 1.685 1 98.94 100 THR A CA 1
ATOM 735 C C . THR A 1 100 ? 1.473 -7.633 2.125 1 98.94 100 THR A C 1
ATOM 737 O O . THR A 1 100 ? 2.178 -8.211 1.297 1 98.94 100 THR A O 1
ATOM 740 N N . LEU A 1 101 ? 1.659 -7.723 3.426 1 98.94 101 LEU A N 1
ATOM 741 C CA . LEU A 1 101 ? 2.891 -8.305 3.943 1 98.94 101 LEU A CA 1
ATOM 742 C C . LEU A 1 101 ? 2.949 -9.805 3.652 1 98.94 101 LEU A C 1
ATOM 744 O O . LEU A 1 101 ? 4.023 -10.344 3.385 1 98.94 101 LEU A O 1
ATOM 748 N N . GLY A 1 102 ? 1.801 -10.484 3.76 1 98.88 102 GLY A N 1
ATOM 749 C CA . GLY A 1 102 ? 1.75 -11.898 3.398 1 98.88 102 GLY A CA 1
ATOM 750 C C . GLY A 1 102 ? 2.146 -12.156 1.959 1 98.88 102 GLY A C 1
ATOM 751 O O . GLY A 1 102 ? 2.9 -13.094 1.677 1 98.88 102 GLY A O 1
ATOM 752 N N . THR A 1 103 ? 1.651 -11.32 1 1 98.94 103 THR A N 1
ATOM 753 C CA . THR A 1 103 ? 2.002 -11.422 -0.412 1 98.94 103 THR A CA 1
ATOM 754 C C . THR A 1 103 ? 3.502 -11.227 -0.611 1 98.94 103 THR A C 1
ATOM 756 O O . THR A 1 103 ? 4.141 -12 -1.327 1 98.94 103 THR A O 1
ATOM 759 N N . ILE A 1 104 ? 4.051 -10.219 0.03 1 98.94 104 ILE A N 1
ATOM 760 C CA . ILE A 1 104 ? 5.473 -9.914 -0.083 1 98.94 104 ILE A CA 1
ATOM 761 C C . ILE A 1 104 ? 6.293 -11.078 0.462 1 98.94 104 ILE A C 1
ATOM 763 O O . ILE A 1 104 ? 7.27 -11.508 -0.162 1 98.94 104 ILE A O 1
ATOM 767 N N . ALA A 1 105 ? 5.891 -11.617 1.592 1 98.88 105 ALA A N 1
ATOM 768 C CA . ALA A 1 105 ? 6.625 -12.695 2.246 1 98.88 105 ALA A CA 1
ATOM 769 C C . ALA A 1 105 ? 6.613 -13.961 1.39 1 98.88 105 ALA A C 1
ATOM 771 O O . ALA A 1 105 ? 7.641 -14.625 1.241 1 98.88 105 ALA A O 1
ATOM 772 N N . MET A 1 106 ? 5.469 -14.305 0.838 1 98.94 106 MET A N 1
ATOM 773 C CA . MET A 1 106 ? 5.371 -15.469 -0.039 1 98.94 106 MET A CA 1
ATOM 774 C C . MET A 1 106 ? 6.254 -15.297 -1.27 1 98.94 106 MET A C 1
ATOM 776 O O . MET A 1 106 ? 6.949 -16.234 -1.674 1 98.94 106 MET A O 1
ATOM 780 N N . THR A 1 107 ? 6.168 -14.125 -1.85 1 98.88 107 THR A N 1
ATOM 781 C CA . THR A 1 107 ? 6.98 -13.805 -3.02 1 98.88 107 THR A CA 1
ATOM 782 C C . THR A 1 107 ? 8.461 -13.945 -2.699 1 98.88 107 THR A C 1
ATOM 784 O O . THR A 1 107 ? 9.211 -14.586 -3.447 1 98.88 107 THR A O 1
ATOM 787 N N . GLN A 1 108 ? 8.844 -13.359 -1.586 1 98.44 108 GLN A N 1
ATOM 788 C CA . GLN A 1 108 ? 10.234 -13.43 -1.153 1 98.44 108 GLN A CA 1
ATOM 789 C C . GLN A 1 108 ? 10.695 -14.875 -1.003 1 98.44 108 GLN A C 1
ATOM 791 O O . GLN A 1 108 ? 11.828 -15.219 -1.36 1 98.44 108 GLN A O 1
ATOM 796 N N . ALA A 1 109 ? 9.859 -15.742 -0.508 1 98.44 109 ALA A N 1
ATOM 797 C CA . ALA A 1 109 ? 10.188 -17.125 -0.177 1 98.44 109 ALA A CA 1
ATOM 798 C C . ALA A 1 109 ? 10.484 -17.938 -1.437 1 98.44 109 ALA A C 1
ATOM 800 O O . ALA A 1 109 ? 11.273 -18.875 -1.4 1 98.44 109 ALA A O 1
ATOM 801 N N . VAL A 1 110 ? 9.945 -17.578 -2.598 1 98.56 110 VAL A N 1
ATOM 802 C CA . VAL A 1 110 ? 10.086 -18.438 -3.775 1 98.56 110 VAL A CA 1
ATOM 803 C C . VAL A 1 110 ? 11.203 -17.906 -4.668 1 98.56 110 VAL A C 1
ATOM 805 O O . VAL A 1 110 ? 11.703 -18.609 -5.539 1 98.56 110 VAL A O 1
ATOM 808 N N . ILE A 1 111 ? 11.609 -16.641 -4.52 1 98.31 111 ILE A N 1
ATOM 809 C CA . ILE A 1 111 ? 12.477 -15.938 -5.457 1 98.31 111 ILE A CA 1
ATOM 810 C C . ILE A 1 111 ? 13.82 -16.656 -5.555 1 98.31 111 ILE A C 1
ATOM 812 O O . ILE A 1 111 ? 14.352 -16.844 -6.652 1 98.31 111 ILE A O 1
ATOM 816 N N . PRO A 1 112 ? 14.453 -17.109 -4.383 1 97.5 112 PRO A N 1
ATOM 817 C CA . PRO A 1 112 ? 15.781 -17.703 -4.512 1 97.5 112 PRO A CA 1
ATOM 818 C C . PRO A 1 112 ? 15.789 -18.906 -5.453 1 97.5 112 PRO A C 1
ATOM 820 O O . PRO A 1 112 ? 16.688 -19.047 -6.285 1 97.5 112 PRO A O 1
ATOM 823 N N . ARG A 1 113 ? 14.82 -19.734 -5.375 1 97.69 113 ARG A N 1
ATOM 824 C CA . ARG A 1 113 ? 14.75 -20.906 -6.234 1 97.69 113 ARG A CA 1
ATOM 825 C C . ARG A 1 113 ? 14.438 -20.516 -7.676 1 97.69 113 ARG A C 1
ATOM 827 O O . ARG A 1 113 ? 15.008 -21.078 -8.617 1 97.69 113 ARG A O 1
ATOM 834 N N . PHE A 1 114 ? 13.477 -19.562 -7.895 1 98.62 114 PHE A N 1
ATOM 835 C CA . PHE A 1 114 ? 13.156 -19.078 -9.227 1 98.62 114 PHE A CA 1
ATOM 836 C C . PHE A 1 114 ? 14.391 -18.453 -9.883 1 98.62 114 PHE A C 1
ATOM 838 O O . PHE A 1 114 ? 14.68 -18.719 -11.055 1 98.62 114 PHE A O 1
ATOM 845 N N . ARG A 1 115 ? 15.117 -17.672 -9.07 1 97.94 115 ARG A N 1
ATOM 846 C CA . ARG A 1 115 ? 16.312 -17 -9.578 1 97.94 115 ARG A CA 1
ATOM 847 C C . ARG A 1 115 ? 17.375 -18.016 -9.992 1 97.94 115 ARG A C 1
ATOM 849 O O . ARG A 1 115 ? 17.969 -17.891 -11.062 1 97.94 115 ARG A O 1
ATOM 856 N N . ALA A 1 116 ? 17.609 -19.016 -9.18 1 97.19 116 ALA A N 1
ATOM 857 C CA . ALA A 1 116 ? 18.625 -20.031 -9.438 1 97.19 116 ALA A CA 1
ATOM 858 C C . ALA A 1 116 ? 18.359 -20.766 -10.742 1 97.19 116 ALA A C 1
ATOM 860 O O . ALA A 1 116 ? 19.281 -21.062 -11.508 1 97.19 116 ALA A O 1
ATOM 861 N N . ARG A 1 117 ? 17.219 -21.047 -11.062 1 97 117 ARG A N 1
ATOM 862 C CA . ARG A 1 117 ? 16.891 -21.797 -12.266 1 97 117 ARG A CA 1
ATOM 863 C C . ARG A 1 117 ? 16.5 -20.875 -13.414 1 97 117 ARG A C 1
ATOM 865 O O . ARG A 1 117 ? 16.203 -21.328 -14.516 1 97 117 ARG A O 1
ATOM 872 N N . ARG A 1 118 ? 16.375 -19.547 -13.148 1 98.12 118 ARG A N 1
ATOM 873 C CA . ARG A 1 118 ? 16.062 -18.5 -14.109 1 98.12 118 ARG A CA 1
ATOM 874 C C . ARG A 1 118 ? 14.727 -18.766 -14.797 1 98.12 118 ARG A C 1
ATOM 876 O O . ARG A 1 118 ? 14.625 -18.719 -16.031 1 98.12 118 ARG A O 1
ATOM 883 N N . SER A 1 119 ? 13.766 -19.109 -14.008 1 98.06 119 SER A N 1
ATOM 884 C CA . SER A 1 119 ? 12.406 -19.359 -14.469 1 98.06 119 SER A CA 1
ATOM 885 C C . SER A 1 119 ? 11.406 -19.25 -13.32 1 98.06 119 SER A C 1
ATOM 887 O O . SER A 1 119 ? 11.727 -19.609 -12.188 1 98.06 119 SER A O 1
ATOM 889 N N . GLY A 1 120 ? 10.219 -18.797 -13.617 1 98.19 120 GLY A N 1
ATOM 890 C CA . GLY A 1 120 ? 9.148 -18.688 -12.641 1 98.19 120 GLY A CA 1
ATOM 891 C C . GLY A 1 120 ? 8.164 -17.578 -12.953 1 98.19 120 GLY A C 1
ATOM 892 O O . GLY A 1 120 ? 8.508 -16.609 -13.641 1 98.19 120 GLY A O 1
ATOM 893 N N . THR A 1 121 ? 6.938 -17.766 -12.562 1 98.75 121 THR A N 1
ATOM 894 C CA . THR A 1 121 ? 5.898 -16.75 -12.711 1 98.75 121 THR A CA 1
ATOM 895 C C . THR A 1 121 ? 5.203 -16.484 -11.375 1 98.75 121 THR A C 1
ATOM 897 O O . THR A 1 121 ? 4.875 -17.438 -10.648 1 98.75 121 THR A O 1
ATOM 900 N N . ILE A 1 122 ? 5.102 -15.281 -11.008 1 98.88 122 ILE A N 1
ATOM 901 C CA . ILE A 1 122 ? 4.367 -14.859 -9.82 1 98.88 122 ILE A CA 1
ATOM 902 C C . ILE A 1 122 ? 3.143 -14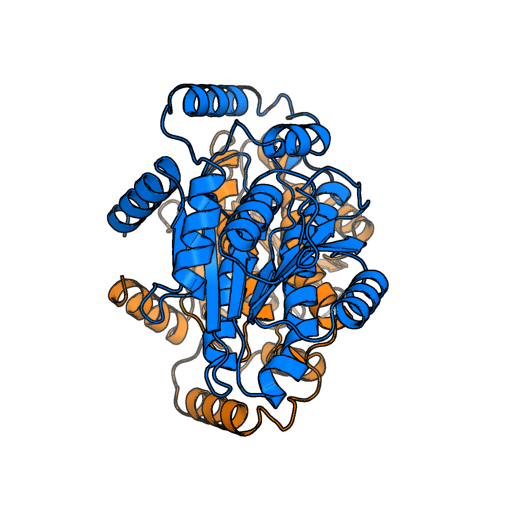.047 -10.234 1 98.88 122 ILE A C 1
ATOM 904 O O . ILE A 1 122 ? 3.254 -13.086 -11.008 1 98.88 122 ILE A O 1
ATOM 908 N N . VAL A 1 123 ? 1.979 -14.461 -9.797 1 98.94 123 VAL A N 1
ATOM 909 C CA . VAL A 1 123 ? 0.725 -13.758 -10.062 1 98.94 123 VAL A CA 1
ATOM 910 C C . VAL A 1 123 ? 0.113 -13.281 -8.75 1 98.94 123 VAL A C 1
ATOM 912 O O . VAL A 1 123 ? -0.18 -14.086 -7.863 1 98.94 123 VAL A O 1
ATOM 915 N N . ASN A 1 124 ? -0.055 -12.047 -8.586 1 98.94 124 ASN A N 1
ATOM 916 C CA . ASN A 1 124 ? -0.693 -11.461 -7.41 1 98.94 124 ASN A CA 1
ATOM 917 C C . ASN A 1 124 ? -2.139 -11.07 -7.695 1 98.94 124 ASN A C 1
ATOM 919 O O . ASN A 1 124 ? -2.406 -10.297 -8.617 1 98.94 124 ASN A O 1
ATOM 923 N N . ILE A 1 125 ? -3.096 -11.617 -6.91 1 98.88 125 ILE A N 1
ATOM 924 C CA . ILE A 1 125 ? -4.504 -11.258 -7.02 1 98.88 125 ILE A CA 1
ATOM 925 C C . ILE A 1 125 ? -4.789 -10.023 -6.16 1 98.88 125 ILE A C 1
ATOM 927 O O . ILE A 1 125 ? -4.641 -10.07 -4.938 1 98.88 125 ILE A O 1
ATOM 931 N N . THR A 1 126 ? -5.18 -8.977 -6.777 1 98.62 126 THR A N 1
ATOM 932 C CA . THR A 1 126 ? -5.441 -7.742 -6.051 1 98.62 126 THR A CA 1
ATOM 933 C C . THR A 1 126 ? -6.906 -7.344 -6.168 1 98.62 126 THR A C 1
ATOM 935 O O . THR A 1 126 ? -7.785 -8.016 -5.617 1 98.62 126 THR A O 1
ATOM 938 N N . SER A 1 127 ? -7.195 -6.145 -6.816 1 98.31 127 SER A N 1
ATOM 939 C CA . SER A 1 127 ? -8.602 -5.762 -6.816 1 98.31 127 SER A CA 1
ATOM 940 C C . SER A 1 127 ? -8.859 -4.586 -7.758 1 98.31 127 SER A C 1
ATOM 942 O O . SER A 1 127 ? -8.039 -3.67 -7.852 1 98.31 127 SER A O 1
ATOM 944 N N . ALA A 1 128 ? -10.055 -4.59 -8.32 1 97.62 128 ALA A N 1
ATOM 945 C CA . ALA A 1 128 ? -10.469 -3.494 -9.195 1 97.62 128 ALA A CA 1
ATOM 946 C C . ALA A 1 128 ? -10.688 -2.211 -8.398 1 97.62 128 ALA A C 1
ATOM 948 O O . ALA A 1 128 ? -10.75 -1.119 -8.969 1 97.62 128 ALA A O 1
ATOM 949 N N . VAL A 1 129 ? -10.805 -2.312 -7.051 1 96.25 129 VAL A N 1
ATOM 950 C CA . VAL A 1 129 ? -11.016 -1.124 -6.227 1 96.25 129 VAL A CA 1
ATOM 951 C C . VAL A 1 129 ? -9.805 -0.197 -6.348 1 96.25 129 VAL A C 1
ATOM 953 O O . VAL A 1 129 ? -9.867 0.965 -5.938 1 96.25 129 VAL A O 1
ATOM 956 N N . THR A 1 130 ? -8.648 -0.683 -6.844 1 98.25 130 THR A N 1
ATOM 957 C CA . THR A 1 130 ? -7.438 0.117 -6.965 1 98.25 130 THR A CA 1
ATOM 958 C C . THR A 1 130 ? -7.484 0.979 -8.227 1 98.25 130 THR A C 1
ATOM 960 O O . THR A 1 130 ? -6.586 1.792 -8.461 1 98.25 130 THR A O 1
ATOM 963 N N . LEU A 1 131 ? -8.539 0.859 -9.047 1 97.12 131 LEU A N 1
ATOM 964 C CA . LEU A 1 131 ? -8.617 1.548 -10.336 1 97.12 131 LEU A CA 1
ATOM 965 C C . LEU A 1 131 ? -9.266 2.92 -10.18 1 97.12 131 LEU A C 1
ATOM 967 O O . LEU A 1 131 ? -9.133 3.773 -11.055 1 97.12 131 LEU A O 1
ATOM 971 N N . GLN A 1 132 ? -9.938 3.125 -9.102 1 95.25 132 GLN A N 1
ATOM 972 C CA . GLN A 1 132 ? -10.523 4.422 -8.789 1 95.25 132 GLN A CA 1
ATOM 973 C C . GLN A 1 132 ? -10.812 4.551 -7.293 1 95.25 132 GLN A C 1
ATOM 975 O O . GLN A 1 132 ? -11.188 3.574 -6.641 1 95.25 132 GLN A O 1
ATOM 980 N N . PRO A 1 133 ? -10.711 5.746 -6.785 1 96.44 133 PRO A N 1
ATOM 981 C CA . PRO A 1 133 ? -11.039 5.941 -5.367 1 96.44 133 PRO A CA 1
ATOM 982 C C . PRO A 1 133 ? -12.508 5.664 -5.055 1 96.44 133 PRO A C 1
ATOM 984 O O . PRO A 1 133 ? -13.391 6.016 -5.844 1 96.44 133 PRO A O 1
ATOM 987 N N . MET A 1 134 ? -12.742 4.977 -3.977 1 94.62 134 MET A N 1
ATOM 988 C CA . MET A 1 134 ? -14.094 4.688 -3.496 1 94.62 134 MET A CA 1
ATOM 989 C C . MET A 1 134 ? -14.203 4.949 -1.997 1 94.62 134 MET A C 1
ATOM 991 O O . MET A 1 134 ? -13.328 4.547 -1.226 1 94.62 134 MET A O 1
ATOM 995 N N . PRO A 1 135 ? -15.281 5.602 -1.569 1 96 135 PRO A N 1
ATOM 996 C CA . PRO A 1 135 ? -15.445 5.82 -0.131 1 96 135 PRO A CA 1
ATOM 997 C C . PRO A 1 135 ? -15.68 4.523 0.64 1 96 135 PRO A C 1
ATOM 999 O O . PRO A 1 135 ? -16.203 3.557 0.083 1 96 135 PRO A O 1
ATOM 1002 N N . LEU A 1 136 ? -15.305 4.484 1.924 1 95.12 136 LEU A N 1
ATOM 1003 C CA . LEU A 1 136 ? -15.5 3.395 2.873 1 95.12 136 LEU A CA 1
ATOM 1004 C C . LEU A 1 136 ? -14.602 2.209 2.533 1 95.12 136 LEU A C 1
ATOM 1006 O O . LEU A 1 136 ? -14.711 1.146 3.148 1 95.12 136 LEU A O 1
ATOM 1010 N N . LEU A 1 137 ? -13.703 2.379 1.542 1 95.62 137 LEU A N 1
ATOM 1011 C CA . LEU A 1 137 ? -12.805 1.31 1.132 1 95.62 137 LEU A CA 1
ATOM 1012 C C . LEU A 1 137 ? -11.344 1.759 1.225 1 95.62 137 LEU A C 1
ATOM 1014 O O . LEU A 1 137 ? -10.461 1.136 0.635 1 95.62 137 LEU A O 1
ATOM 1018 N N . ALA A 1 138 ? -11.086 2.812 1.965 1 98 138 ALA A N 1
ATOM 1019 C CA . ALA A 1 138 ? -9.773 3.451 1.96 1 98 138 ALA A CA 1
ATOM 1020 C C . ALA A 1 138 ? -8.688 2.477 2.402 1 98 138 ALA A C 1
ATOM 1022 O O . ALA A 1 138 ? -7.652 2.348 1.741 1 98 138 ALA A O 1
ATOM 1023 N N . VAL A 1 139 ? -8.93 1.739 3.508 1 98.19 139 VAL A N 1
ATOM 1024 C CA . VAL A 1 139 ? -7.914 0.857 4.074 1 98.19 139 VAL A CA 1
ATOM 1025 C C . VAL A 1 139 ? -7.723 -0.36 3.174 1 98.19 139 VAL A C 1
ATOM 1027 O O . VAL A 1 139 ? -6.594 -0.751 2.877 1 98.19 139 VAL A O 1
ATOM 1030 N N . TYR A 1 140 ? -8.789 -0.918 2.695 1 97.44 140 TYR A N 1
ATOM 1031 C CA . TYR A 1 140 ? -8.719 -2.068 1.8 1 97.44 140 TYR A CA 1
ATOM 1032 C C . TYR A 1 140 ? -7.996 -1.706 0.505 1 97.44 140 TYR A C 1
ATOM 1034 O O . TYR A 1 140 ? -7.062 -2.398 0.092 1 97.44 140 TYR A O 1
ATOM 1042 N N . THR A 1 141 ? -8.438 -0.624 -0.141 1 98.56 141 THR A N 1
ATOM 1043 C CA . THR A 1 141 ? -7.82 -0.159 -1.38 1 98.56 141 THR A CA 1
ATOM 1044 C C . THR A 1 141 ? -6.328 0.09 -1.186 1 98.56 141 THR A C 1
ATOM 1046 O O . THR A 1 141 ? -5.52 -0.251 -2.049 1 98.56 141 THR A O 1
ATOM 1049 N N . ALA A 1 142 ? -5.973 0.65 -0.064 1 98.88 142 ALA A N 1
ATOM 1050 C CA . ALA A 1 142 ? -4.566 0.9 0.248 1 98.88 142 ALA A CA 1
ATOM 1051 C C . ALA A 1 142 ? -3.762 -0.397 0.234 1 98.88 142 ALA A C 1
ATOM 1053 O O . ALA A 1 142 ? -2.684 -0.461 -0.361 1 98.88 142 ALA A O 1
ATOM 1054 N N . SER A 1 143 ? -4.262 -1.424 0.854 1 98.81 143 SER A N 1
ATOM 1055 C CA . SER A 1 143 ? -3.553 -2.695 0.976 1 98.81 143 SER A CA 1
ATOM 1056 C C . SER A 1 143 ? -3.316 -3.33 -0.39 1 98.81 143 SER A C 1
ATOM 1058 O O . SER A 1 143 ? -2.256 -3.908 -0.636 1 98.81 143 SER A O 1
ATOM 1060 N N . LYS A 1 144 ? -4.285 -3.246 -1.259 1 98.88 144 LYS A N 1
ATOM 1061 C CA . LYS A 1 144 ? -4.18 -3.848 -2.584 1 98.88 144 LYS A CA 1
ATOM 1062 C C . LYS A 1 144 ? -3.35 -2.973 -3.521 1 98.88 144 LYS A C 1
ATOM 1064 O O . LYS A 1 144 ? -2.627 -3.484 -4.379 1 98.88 144 LYS A O 1
ATOM 1069 N N . ALA A 1 145 ? -3.447 -1.644 -3.354 1 98.94 145 ALA A N 1
ATOM 1070 C CA . ALA A 1 145 ? -2.615 -0.731 -4.133 1 98.94 145 ALA A CA 1
ATOM 1071 C C . ALA A 1 145 ? -1.135 -0.94 -3.824 1 98.94 145 ALA A C 1
ATOM 1073 O O . ALA A 1 145 ? -0.284 -0.799 -4.703 1 98.94 145 ALA A O 1
ATOM 1074 N N . ALA A 1 146 ? -0.832 -1.188 -2.566 1 98.94 146 ALA A N 1
ATOM 1075 C CA . ALA A 1 146 ? 0.539 -1.538 -2.205 1 98.94 146 ALA A CA 1
ATOM 1076 C C . ALA A 1 146 ? 1.041 -2.717 -3.033 1 98.94 146 ALA A C 1
ATOM 1078 O O . ALA A 1 146 ? 2.146 -2.676 -3.576 1 98.94 146 ALA A O 1
ATOM 1079 N N . VAL A 1 147 ? 0.23 -3.729 -3.193 1 98.94 147 VAL A N 1
ATOM 1080 C CA . VAL A 1 147 ? 0.614 -4.938 -3.916 1 98.94 147 VAL A CA 1
ATOM 1081 C C . VAL A 1 147 ? 0.79 -4.617 -5.398 1 98.94 147 VAL A C 1
ATOM 1083 O O . VAL A 1 147 ? 1.688 -5.152 -6.055 1 98.94 147 VAL A O 1
ATOM 1086 N N . ASN A 1 148 ? -0.093 -3.768 -5.938 1 98.88 148 ASN A N 1
ATOM 1087 C CA . ASN A 1 148 ? 0.081 -3.365 -7.332 1 98.88 148 ASN A CA 1
ATOM 1088 C C . ASN A 1 148 ? 1.455 -2.744 -7.566 1 98.88 148 ASN A C 1
ATOM 1090 O O . ASN A 1 148 ? 2.191 -3.178 -8.453 1 98.88 148 ASN A O 1
ATOM 1094 N N . ALA A 1 149 ? 1.786 -1.748 -6.754 1 98.88 149 ALA A N 1
ATOM 1095 C CA . ALA A 1 149 ? 3.049 -1.035 -6.93 1 98.88 149 ALA A CA 1
ATOM 1096 C C . ALA A 1 149 ? 4.238 -1.958 -6.684 1 98.88 149 ALA A C 1
ATOM 1098 O O . ALA A 1 149 ? 5.234 -1.905 -7.41 1 98.88 149 ALA A O 1
ATOM 1099 N N . PHE A 1 150 ? 4.133 -2.807 -5.672 1 98.94 150 PHE A N 1
ATOM 1100 C CA . PHE A 1 150 ? 5.129 -3.832 -5.383 1 98.94 150 PHE A CA 1
ATOM 1101 C C . PHE A 1 150 ? 5.395 -4.695 -6.613 1 98.94 150 PHE A C 1
ATOM 1103 O O . PHE A 1 150 ? 6.543 -4.875 -7.012 1 98.94 150 PHE A O 1
ATOM 1110 N N . THR A 1 151 ? 4.348 -5.152 -7.195 1 98.88 151 THR A N 1
ATOM 1111 C CA . THR A 1 151 ? 4.395 -6.086 -8.312 1 98.88 151 THR A CA 1
ATOM 1112 C C . THR A 1 151 ? 5.102 -5.461 -9.516 1 98.88 151 THR A C 1
ATOM 1114 O O . THR A 1 151 ? 5.988 -6.074 -10.109 1 98.88 151 THR A O 1
ATOM 1117 N N . GLU A 1 152 ? 4.719 -4.258 -9.828 1 98.62 152 GLU A N 1
ATOM 1118 C CA . GLU A 1 152 ? 5.242 -3.586 -11.016 1 98.62 152 GLU A CA 1
ATOM 1119 C C . GLU A 1 152 ? 6.734 -3.297 -10.883 1 98.62 152 GLU A C 1
ATOM 1121 O O . GLU A 1 152 ? 7.5 -3.486 -11.828 1 98.62 152 GLU A O 1
ATOM 1126 N N . SER A 1 153 ? 7.176 -2.848 -9.711 1 98.31 153 SER A N 1
ATOM 1127 C CA . SER A 1 153 ? 8.594 -2.598 -9.477 1 98.31 153 SER A CA 1
ATOM 1128 C C . SER A 1 153 ? 9.383 -3.902 -9.406 1 98.31 153 SER A C 1
ATOM 1130 O O . SER A 1 153 ? 10.5 -3.986 -9.922 1 98.31 153 SER A O 1
ATOM 1132 N N . LEU A 1 154 ? 8.805 -4.91 -8.797 1 98.75 154 LEU A N 1
ATOM 1133 C CA . LEU A 1 154 ? 9.469 -6.203 -8.656 1 98.75 154 LEU A CA 1
ATOM 1134 C C . LEU A 1 154 ? 9.688 -6.844 -10.023 1 98.75 154 LEU A C 1
ATOM 1136 O O . LEU A 1 154 ? 10.695 -7.512 -10.242 1 98.75 154 LEU A O 1
ATOM 1140 N N . ALA A 1 155 ? 8.703 -6.707 -10.961 1 98.62 155 ALA A N 1
ATOM 1141 C CA . ALA A 1 155 ? 8.82 -7.258 -12.305 1 98.62 155 ALA A CA 1
ATOM 1142 C C . ALA A 1 155 ? 10.102 -6.766 -12.984 1 98.62 155 ALA A C 1
ATOM 1144 O O . ALA A 1 155 ? 10.797 -7.539 -13.648 1 98.62 155 ALA A O 1
ATOM 1145 N N . LEU A 1 156 ? 10.398 -5.461 -12.82 1 97.56 156 LEU A N 1
ATOM 1146 C CA . LEU A 1 156 ? 11.617 -4.902 -13.391 1 97.56 156 LEU A CA 1
ATOM 1147 C C . LEU A 1 156 ? 12.852 -5.512 -12.734 1 97.56 156 LEU A C 1
ATOM 1149 O O . LEU A 1 156 ? 13.836 -5.816 -13.414 1 97.56 156 LEU A O 1
ATOM 1153 N N . GLU A 1 157 ? 12.773 -5.699 -11.461 1 97.38 157 GLU A N 1
ATOM 1154 C CA . GLU A 1 157 ? 13.875 -6.223 -10.656 1 97.38 157 GLU A CA 1
ATOM 1155 C C . GLU A 1 157 ? 14.219 -7.652 -11.062 1 97.38 157 GLU A C 1
ATOM 1157 O O . GLU A 1 157 ? 15.391 -8.031 -11.094 1 97.38 157 GLU A O 1
ATOM 1162 N N . LEU A 1 158 ? 13.219 -8.469 -11.422 1 98.31 158 LEU A N 1
ATOM 1163 C CA . LEU A 1 158 ? 13.422 -9.898 -11.609 1 98.31 158 LEU A CA 1
ATOM 1164 C C . LEU A 1 158 ? 13.555 -10.242 -13.094 1 98.31 158 LEU A C 1
ATOM 1166 O O . LEU A 1 158 ? 13.805 -11.391 -13.445 1 98.31 158 LEU A O 1
ATOM 1170 N N . ARG A 1 159 ? 13.398 -9.227 -13.922 1 96.69 159 ARG A N 1
ATOM 1171 C CA . ARG A 1 159 ? 13.438 -9.43 -15.367 1 96.69 159 ARG A CA 1
ATOM 1172 C C . ARG A 1 159 ? 14.734 -10.102 -15.797 1 96.69 159 ARG A C 1
ATOM 1174 O O . ARG A 1 159 ? 14.727 -10.992 -16.656 1 96.69 159 ARG A O 1
ATOM 1181 N N . ALA A 1 160 ? 15.844 -9.742 -15.141 1 95.75 160 ALA A N 1
ATOM 1182 C CA . ALA A 1 160 ? 17.156 -10.25 -15.516 1 95.75 160 ALA A CA 1
ATOM 1183 C C . ALA A 1 160 ? 17.266 -11.75 -15.227 1 95.75 160 ALA A C 1
ATOM 1185 O O . ALA A 1 160 ? 18.172 -12.422 -15.734 1 95.75 160 ALA A O 1
ATOM 1186 N N . PHE A 1 161 ? 16.391 -12.234 -14.438 1 97.94 161 PHE A N 1
ATOM 1187 C CA . PHE A 1 161 ? 16.438 -13.641 -14.047 1 97.94 161 PHE A CA 1
ATOM 1188 C C . PHE A 1 161 ? 15.352 -14.438 -14.766 1 97.94 161 PHE A C 1
ATOM 1190 O O . PHE A 1 161 ? 15.07 -15.578 -14.406 1 97.94 161 PHE A O 1
ATOM 1197 N N . ASN A 1 162 ? 14.664 -13.812 -15.727 1 98 162 ASN A N 1
ATOM 1198 C CA . ASN A 1 162 ? 13.617 -14.453 -16.516 1 98 162 ASN A CA 1
ATOM 1199 C C . ASN A 1 162 ? 12.461 -14.914 -15.625 1 98 162 ASN A C 1
ATOM 1201 O O . ASN A 1 162 ? 11.93 -16.016 -15.82 1 98 162 ASN A O 1
ATOM 1205 N N . ILE A 1 163 ? 12.211 -14.18 -14.586 1 98.5 163 ILE A N 1
ATOM 1206 C CA . ILE A 1 163 ? 11.047 -14.391 -13.727 1 98.5 163 ILE A CA 1
ATOM 1207 C C . ILE A 1 163 ? 9.953 -13.375 -14.078 1 98.5 163 ILE A C 1
ATOM 1209 O O . ILE A 1 163 ? 10.211 -12.172 -14.117 1 98.5 163 ILE A O 1
ATOM 1213 N N . ARG A 1 164 ? 8.766 -13.844 -14.375 1 98.44 164 ARG A N 1
ATOM 1214 C CA . ARG A 1 164 ? 7.637 -12.984 -14.719 1 98.44 164 ARG A CA 1
ATOM 1215 C C . ARG A 1 164 ? 6.789 -12.68 -13.484 1 98.44 164 ARG A C 1
ATOM 1217 O O . ARG A 1 164 ? 6.527 -13.57 -12.672 1 98.44 164 ARG A O 1
ATOM 1224 N N . VAL A 1 165 ? 6.426 -11.477 -13.297 1 98.75 165 VAL A N 1
ATOM 1225 C CA . VAL A 1 165 ? 5.582 -11.039 -12.188 1 98.75 165 VAL A CA 1
ATOM 1226 C C . VAL A 1 165 ? 4.426 -10.195 -12.719 1 98.75 165 VAL A C 1
ATOM 1228 O O . VAL A 1 165 ? 4.637 -9.281 -13.523 1 98.75 165 VAL A O 1
ATOM 1231 N N . GLY A 1 166 ? 3.203 -10.508 -12.414 1 98.62 166 GLY A N 1
ATOM 1232 C CA . GLY A 1 166 ? 2.041 -9.742 -12.844 1 98.62 166 GLY A CA 1
ATOM 1233 C C . GLY A 1 166 ? 0.908 -9.758 -11.836 1 98.62 166 GLY A C 1
ATOM 1234 O O . GLY A 1 166 ? 1.039 -10.344 -10.758 1 98.62 166 GLY A O 1
ATOM 1235 N N . LEU A 1 167 ? -0.122 -9.023 -12.117 1 98.56 167 LEU A N 1
ATOM 1236 C CA . LEU A 1 167 ? -1.24 -8.961 -11.188 1 98.56 167 LEU A CA 1
ATOM 1237 C C . LEU A 1 167 ? -2.57 -9.055 -11.922 1 98.56 167 LEU A C 1
ATOM 1239 O O . LEU A 1 167 ? -2.654 -8.719 -13.109 1 98.56 167 LEU A O 1
ATOM 1243 N N . ILE A 1 168 ? -3.561 -9.602 -11.289 1 98.88 168 ILE A N 1
ATOM 1244 C CA . ILE A 1 168 ? -4.957 -9.688 -11.703 1 98.88 168 ILE A CA 1
ATOM 1245 C C . ILE A 1 168 ? -5.812 -8.781 -10.82 1 98.88 168 ILE A C 1
ATOM 1247 O O . ILE A 1 168 ? -5.633 -8.742 -9.602 1 98.88 168 ILE A O 1
ATOM 1251 N N . LEU A 1 169 ? -6.691 -7.996 -11.438 1 98.81 169 LEU A N 1
ATOM 1252 C CA . LEU A 1 169 ? -7.574 -7.082 -10.719 1 98.81 169 LEU A CA 1
ATOM 1253 C C . LEU A 1 169 ? -9.031 -7.523 -10.844 1 98.81 169 LEU A C 1
ATOM 1255 O O . LEU A 1 169 ? -9.742 -7.074 -11.742 1 98.81 169 LEU A O 1
ATOM 1259 N N . PRO A 1 170 ? -9.484 -8.359 -9.891 1 98.5 170 PRO A N 1
ATOM 1260 C CA . PRO A 1 170 ? -10.891 -8.766 -9.914 1 98.5 170 PRO A CA 1
ATOM 1261 C C . PRO A 1 170 ? -11.828 -7.656 -9.453 1 98.5 170 PRO A C 1
ATOM 1263 O O . PRO A 1 170 ? -11.43 -6.793 -8.664 1 98.5 170 PRO A O 1
ATOM 1266 N N . GLY A 1 171 ? -13.07 -7.715 -9.977 1 96.62 171 GLY A N 1
ATOM 1267 C CA . GLY A 1 171 ? -14.133 -6.859 -9.477 1 96.62 171 GLY A CA 1
ATOM 1268 C C . GLY A 1 171 ? -14.914 -7.492 -8.344 1 96.62 171 GLY A C 1
ATOM 1269 O O . GLY A 1 171 ? -14.359 -8.234 -7.531 1 96.62 171 GLY A O 1
ATOM 1270 N N . ARG A 1 172 ? -16.141 -7.078 -8.172 1 93.69 172 ARG A N 1
ATOM 1271 C CA . ARG A 1 172 ? -17.016 -7.59 -7.133 1 93.69 172 ARG A CA 1
ATOM 1272 C C . ARG A 1 172 ? -17.547 -8.977 -7.492 1 93.69 172 ARG A C 1
ATOM 1274 O O . ARG A 1 172 ? -18.094 -9.18 -8.578 1 93.69 172 ARG A O 1
ATOM 1281 N N . ALA A 1 173 ? -17.328 -9.898 -6.555 1 93.69 173 ALA A N 1
ATOM 1282 C CA . ALA A 1 173 ? -17.781 -11.266 -6.758 1 93.69 173 ALA A CA 1
ATOM 1283 C C . ALA A 1 173 ? -18.75 -11.688 -5.664 1 93.69 173 ALA A C 1
ATOM 1285 O O . ALA A 1 173 ? -18.391 -12.453 -4.762 1 93.69 173 ALA A O 1
ATOM 1286 N N . PRO A 1 174 ? -20 -11.312 -5.777 1 88.12 174 PRO A N 1
ATOM 1287 C CA . PRO A 1 174 ? -20.969 -11.547 -4.703 1 88.12 174 PRO A CA 1
ATOM 1288 C C . PRO A 1 174 ? -21.219 -13.031 -4.438 1 88.12 174 PRO A C 1
ATOM 1290 O O . PRO A 1 174 ? -21.719 -13.398 -3.375 1 88.12 174 PRO A O 1
ATOM 1293 N N . GLN A 1 175 ? -20.797 -13.82 -5.348 1 86.06 175 GLN A N 1
ATOM 1294 C CA . GLN A 1 175 ? -21.031 -15.25 -5.184 1 86.06 175 GLN A CA 1
ATOM 1295 C C . GLN A 1 175 ? -19.953 -15.883 -4.309 1 86.06 175 GLN A C 1
ATOM 1297 O O . GLN A 1 175 ? -20.062 -17.047 -3.926 1 86.06 175 GLN A O 1
ATOM 1302 N N . THR A 1 176 ? -18.906 -15.148 -4.039 1 82.44 176 THR A N 1
ATOM 1303 C CA . THR A 1 176 ? -17.859 -15.641 -3.15 1 82.44 176 THR A CA 1
ATOM 1304 C C . THR A 1 176 ? -18.156 -15.258 -1.702 1 82.44 176 THR A C 1
ATOM 1306 O O . THR A 1 176 ? -18.984 -14.391 -1.441 1 82.44 176 THR A O 1
ATOM 1309 N N . ARG A 1 177 ? -17.453 -15.852 -0.81 1 76.56 177 ARG A N 1
ATOM 1310 C CA . ARG A 1 177 ? -17.641 -15.57 0.609 1 76.56 177 ARG A CA 1
ATOM 1311 C C . ARG A 1 177 ? -16.812 -14.359 1.042 1 76.56 177 ARG A C 1
ATOM 1313 O O . ARG A 1 177 ? -16.672 -14.102 2.238 1 76.56 177 ARG A O 1
ATOM 1320 N N . PHE A 1 178 ? -16.328 -13.703 0.096 1 77.12 178 PHE A N 1
ATOM 1321 C CA . PHE A 1 178 ? -15.422 -12.594 0.363 1 77.12 178 PHE A CA 1
ATOM 1322 C C . PHE A 1 178 ? -16.141 -11.453 1.074 1 77.12 178 PHE A C 1
ATOM 1324 O O . PHE A 1 178 ? -15.641 -10.914 2.061 1 77.12 178 PHE A O 1
ATOM 1331 N N . GLY A 1 179 ? -17.281 -11.195 0.608 1 71.75 179 GLY A N 1
ATOM 1332 C CA . GLY A 1 179 ? -18.062 -10.133 1.22 1 71.75 179 GLY A CA 1
ATOM 1333 C C . GLY A 1 179 ? -18.5 -10.445 2.635 1 71.75 179 GLY A C 1
ATOM 1334 O O . GLY A 1 179 ? -18.5 -9.578 3.506 1 71.75 179 GLY A O 1
ATOM 1335 N N . GLU A 1 180 ? -18.766 -11.672 2.859 1 67.56 180 GLU A N 1
ATOM 1336 C CA . GLU A 1 180 ? -19.188 -12.102 4.188 1 67.56 180 GLU A CA 1
ATOM 1337 C C . GLU A 1 180 ? -18.047 -11.992 5.191 1 67.56 180 GLU A C 1
ATOM 1339 O O . GLU A 1 180 ? -18.25 -11.531 6.32 1 67.56 180 GLU A O 1
ATOM 1344 N N . ASN A 1 181 ? -16.938 -12.344 4.758 1 66 181 ASN A N 1
ATOM 1345 C CA . ASN A 1 181 ? -15.75 -12.289 5.617 1 66 181 ASN A CA 1
ATOM 1346 C C . ASN A 1 181 ? -15.344 -10.852 5.93 1 66 181 ASN A C 1
ATOM 1348 O O . ASN A 1 181 ? -14.945 -10.547 7.055 1 66 181 ASN A O 1
ATOM 1352 N N . ALA A 1 182 ? -15.523 -10.062 4.957 1 67.81 182 ALA A N 1
ATOM 1353 C CA . ALA A 1 182 ? -15.211 -8.641 5.129 1 67.81 182 ALA A CA 1
ATOM 1354 C C . ALA A 1 182 ? -16.109 -8 6.176 1 67.81 182 ALA A C 1
ATOM 1356 O O . ALA A 1 182 ? -15.648 -7.242 7.027 1 67.81 182 ALA A O 1
ATOM 1357 N N . ARG A 1 183 ? -17.312 -8.297 6.148 1 60.94 183 ARG A N 1
ATOM 1358 C CA . ARG A 1 183 ? -18.297 -7.727 7.059 1 60.94 183 ARG A CA 1
ATOM 1359 C C . ARG A 1 183 ? -18.047 -8.18 8.492 1 60.94 183 ARG A C 1
ATOM 1361 O O . ARG A 1 183 ? -18.234 -7.402 9.438 1 60.94 183 ARG A O 1
ATOM 1368 N N . ARG A 1 184 ? -17.672 -9.359 8.602 1 56.53 184 ARG A N 1
ATOM 1369 C CA . ARG A 1 184 ? -17.516 -9.93 9.93 1 56.53 184 ARG A CA 1
ATOM 1370 C C . ARG A 1 184 ? -16.359 -9.266 10.672 1 56.53 184 ARG A C 1
ATOM 1372 O O . ARG A 1 184 ? -16.406 -9.109 11.898 1 56.53 184 ARG A O 1
ATOM 1379 N N . THR A 1 185 ? -15.461 -8.844 9.93 1 60.59 185 THR A N 1
ATOM 1380 C CA . THR A 1 185 ? -14.234 -8.383 10.578 1 60.59 185 THR A CA 1
ATOM 1381 C C . THR A 1 185 ? -14.195 -6.863 10.648 1 60.59 185 THR A C 1
ATOM 1383 O O . THR A 1 185 ? -13.375 -6.293 11.375 1 60.59 185 THR A O 1
ATOM 1386 N N . MET A 1 186 ? -15.133 -6.273 9.953 1 66.94 186 MET A N 1
ATOM 1387 C CA . MET A 1 186 ? -14.945 -4.848 9.68 1 66.94 186 MET A CA 1
ATOM 1388 C C . MET A 1 186 ? -15.648 -4 10.734 1 66.94 186 MET A C 1
ATOM 1390 O O . MET A 1 186 ? -15.523 -2.775 10.742 1 66.94 186 MET A O 1
ATOM 1394 N N . GLY A 1 187 ? -16.125 -4.484 11.781 1 74.31 187 GLY A N 1
ATOM 1395 C CA . GLY A 1 187 ? -16.812 -3.668 12.781 1 74.31 187 GLY A CA 1
ATOM 1396 C C . GLY A 1 187 ? -18.062 -2.998 12.25 1 74.31 187 GLY A C 1
ATOM 1397 O O . GLY A 1 187 ? -18.516 -3.297 11.148 1 74.31 187 GLY A O 1
ATOM 1398 N N . GLN A 1 188 ? -18.656 -2.084 13.109 1 85.69 188 GLN A N 1
ATOM 1399 C CA . GLN A 1 188 ? -19.891 -1.36 12.773 1 85.69 188 GLN A CA 1
ATOM 1400 C C . GLN A 1 188 ? -19.562 0.005 12.172 1 85.69 188 GLN A C 1
ATOM 1402 O O . GLN A 1 188 ? -18.688 0.712 12.656 1 85.69 188 GLN A O 1
ATOM 1407 N N . LEU A 1 189 ? -20.219 0.261 11.062 1 92.94 189 LEU A N 1
ATOM 1408 C CA . LEU A 1 189 ? -20.094 1.598 10.484 1 92.94 189 LEU A CA 1
ATOM 1409 C C . LEU A 1 189 ? -20.625 2.652 11.453 1 92.94 189 LEU A C 1
ATOM 1411 O O . LEU A 1 189 ? -21.766 2.578 11.906 1 92.94 189 LEU A O 1
ATOM 1415 N N . PRO A 1 190 ? -19.781 3.627 11.797 1 95.75 190 PRO A N 1
ATOM 1416 C CA . PRO A 1 190 ? -20.266 4.664 12.711 1 95.75 190 PRO A CA 1
ATOM 1417 C C . PRO A 1 190 ? -21.516 5.387 12.172 1 95.75 190 PRO A C 1
ATOM 1419 O O . PRO A 1 190 ? -21.641 5.57 10.961 1 95.75 190 PRO A O 1
ATOM 1422 N N . GLU A 1 191 ? -22.312 5.84 13.086 1 95.62 191 GLU A N 1
ATOM 1423 C CA . GLU A 1 191 ? -23.578 6.484 12.734 1 95.62 191 GLU A CA 1
ATOM 1424 C C . GLU A 1 191 ? -23.344 7.715 11.859 1 95.62 191 GLU A C 1
ATOM 1426 O O . GLU A 1 191 ? -24.141 8 10.961 1 95.62 191 GLU A O 1
ATOM 1431 N N . SER A 1 192 ? -22.328 8.375 12.133 1 96.31 192 SER A N 1
ATOM 1432 C CA . SER A 1 192 ? -22.031 9.602 11.406 1 96.31 192 SER A CA 1
ATOM 1433 C C . SER A 1 192 ? -21.812 9.328 9.922 1 96.31 192 SER A C 1
ATOM 1435 O O . SER A 1 192 ? -21.859 10.25 9.102 1 96.31 192 SER A O 1
ATOM 1437 N N . TYR A 1 193 ? -21.641 8.062 9.539 1 96.56 193 TYR A N 1
ATOM 1438 C CA . TYR A 1 193 ? -21.375 7.699 8.156 1 96.56 193 TYR A CA 1
ATOM 1439 C C . TYR A 1 193 ? -22.516 6.898 7.562 1 96.56 193 TYR A C 1
ATOM 1441 O O . TYR A 1 193 ? -22.375 6.285 6.504 1 96.56 193 TYR A O 1
ATOM 1449 N N . ALA A 1 194 ? -23.609 6.844 8.211 1 94.69 194 ALA A N 1
ATOM 1450 C CA . ALA A 1 194 ? -24.75 6.016 7.812 1 94.69 194 ALA A CA 1
ATOM 1451 C C . ALA A 1 194 ? -25.266 6.418 6.43 1 94.69 194 ALA A C 1
ATOM 1453 O O . ALA A 1 194 ? -25.578 5.555 5.605 1 94.69 194 ALA A O 1
ATOM 1454 N N . ALA A 1 195 ? -25.328 7.691 6.199 1 94.31 195 ALA A N 1
ATOM 1455 C CA . ALA A 1 195 ? -25.812 8.172 4.906 1 94.31 195 ALA A CA 1
ATOM 1456 C C . ALA A 1 195 ? -24.891 7.73 3.775 1 94.31 195 ALA A C 1
ATOM 1458 O O . ALA A 1 195 ? -25.359 7.316 2.713 1 94.31 195 ALA A O 1
ATOM 1459 N N . LEU A 1 196 ? -23.688 7.867 4.031 1 94.25 196 LEU A N 1
ATOM 1460 C CA . LEU A 1 196 ? -22.703 7.426 3.051 1 94.25 196 LEU A CA 1
ATOM 1461 C C . LEU A 1 196 ? -22.797 5.922 2.814 1 94.25 196 LEU A C 1
ATOM 1463 O O . LEU A 1 196 ? -22.734 5.461 1.672 1 94.25 196 LEU A O 1
ATOM 1467 N N . GLY A 1 197 ? -22.922 5.195 3.879 1 93.19 197 GLY A N 1
ATOM 1468 C CA . GLY A 1 197 ? -23.125 3.758 3.773 1 93.19 197 GLY A CA 1
ATOM 1469 C C . GLY A 1 197 ? -24.312 3.377 2.906 1 93.19 197 GLY A C 1
ATOM 1470 O O . GLY A 1 197 ? -24.203 2.477 2.07 1 93.19 197 GLY A O 1
ATOM 1471 N N . GLN A 1 198 ? -25.328 4.086 3.055 1 92.12 198 GLN A N 1
ATOM 1472 C CA . GLN A 1 198 ? -26.547 3.828 2.277 1 92.12 198 GLN A CA 1
ATOM 1473 C C . GLN A 1 198 ? -26.328 4.145 0.801 1 92.12 198 GLN A C 1
ATOM 1475 O O . GLN A 1 198 ? -26.781 3.402 -0.072 1 92.12 198 GLN A O 1
ATOM 1480 N N . GLN A 1 199 ? -25.656 5.188 0.572 1 90.56 199 GLN A N 1
ATOM 1481 C CA . GLN A 1 199 ? -25.344 5.562 -0.803 1 90.56 199 GLN A CA 1
ATOM 1482 C C . GLN A 1 199 ? -24.547 4.473 -1.506 1 90.56 199 GLN A C 1
ATOM 1484 O O . GLN A 1 199 ? -24.797 4.152 -2.668 1 90.56 199 GLN A O 1
ATOM 1489 N N . ILE A 1 200 ? -23.578 3.947 -0.823 1 87.81 200 ILE A N 1
ATOM 1490 C CA . ILE A 1 200 ? -22.719 2.914 -1.388 1 87.81 200 ILE A CA 1
ATOM 1491 C C . ILE A 1 200 ? -23.531 1.641 -1.624 1 87.81 200 ILE A C 1
ATOM 1493 O O . ILE A 1 200 ? -23.406 1.005 -2.674 1 87.81 200 ILE A O 1
ATOM 1497 N N . LEU A 1 201 ? -24.312 1.301 -0.67 1 84.19 201 LEU A N 1
ATOM 1498 C CA . LEU A 1 201 ? -25.156 0.121 -0.795 1 84.19 201 LEU A CA 1
ATOM 1499 C C . LEU A 1 201 ? -26.094 0.247 -1.996 1 84.19 201 LEU A C 1
ATOM 1501 O O . LEU A 1 201 ? -26.281 -0.718 -2.738 1 84.19 201 LEU A O 1
ATOM 1505 N N . ASP A 1 202 ? -26.562 1.396 -2.193 1 87.62 202 ASP A N 1
ATOM 1506 C CA . ASP A 1 202 ? -27.453 1.646 -3.318 1 87.62 202 ASP A CA 1
ATOM 1507 C C . ASP A 1 202 ? -26.719 1.516 -4.648 1 87.62 202 ASP A C 1
ATOM 1509 O O . ASP A 1 202 ? -27.25 0.968 -5.613 1 87.62 202 ASP A O 1
ATOM 1513 N N . SER A 1 203 ? -25.547 1.991 -4.629 1 84.31 203 SER A N 1
ATOM 1514 C CA . SER A 1 203 ? -24.75 1.936 -5.844 1 84.31 203 SER A CA 1
ATOM 1515 C C . SER A 1 203 ? -24.375 0.498 -6.203 1 84.31 203 SER A C 1
ATOM 1517 O O . SER A 1 203 ? -24.359 0.134 -7.379 1 84.31 203 SER A O 1
ATOM 1519 N N . ILE A 1 204 ? -24.109 -0.28 -5.242 1 80.5 204 ILE A N 1
ATOM 1520 C CA . ILE A 1 204 ? -23.75 -1.683 -5.434 1 80.5 204 ILE A CA 1
ATOM 1521 C C . ILE A 1 204 ? -24.953 -2.443 -5.996 1 80.5 204 ILE A C 1
ATOM 1523 O O . ILE A 1 204 ? -24.797 -3.271 -6.898 1 80.5 204 ILE A O 1
ATOM 1527 N N . GLN A 1 205 ? -26.047 -2.18 -5.547 1 78.69 205 GLN A N 1
ATOM 1528 C CA . GLN A 1 205 ? -27.281 -2.861 -5.949 1 78.69 205 GLN A CA 1
ATOM 1529 C C . GLN A 1 205 ? -27.641 -2.547 -7.398 1 78.69 205 GLN A C 1
ATOM 1531 O O . GLN A 1 205 ? -28.219 -3.375 -8.094 1 78.69 205 GLN A O 1
ATOM 1536 N N . ASP A 1 206 ? -27.172 -1.466 -7.793 1 77.88 206 ASP A N 1
ATOM 1537 C CA . ASP A 1 206 ? -27.531 -0.999 -9.125 1 77.88 206 ASP A CA 1
ATOM 1538 C C . ASP A 1 206 ? -26.625 -1.591 -10.195 1 77.88 206 ASP A C 1
ATOM 1540 O O . ASP A 1 206 ? -26.938 -1.566 -11.383 1 77.88 206 ASP A O 1
ATOM 1544 N N . ASN A 1 207 ? -25.578 -2.082 -9.75 1 75.69 207 ASN A N 1
ATOM 1545 C CA . ASN A 1 207 ? -24.625 -2.611 -10.719 1 75.69 207 ASN A CA 1
ATOM 1546 C C . ASN A 1 207 ? -24.781 -4.117 -10.898 1 75.69 207 ASN A C 1
ATOM 1548 O O . ASN A 1 207 ? -24.547 -4.887 -9.961 1 75.69 207 ASN A O 1
ATOM 1552 N N . ALA A 1 208 ? -25.156 -4.457 -12.117 1 79.81 208 ALA A N 1
ATOM 1553 C CA . ALA A 1 208 ? -25.469 -5.855 -12.398 1 79.81 208 ALA A CA 1
ATOM 1554 C C . ALA A 1 208 ? -24.203 -6.621 -12.805 1 79.81 208 ALA A C 1
ATOM 1556 O O . ALA A 1 208 ? -24.125 -7.84 -12.625 1 79.81 208 ALA A O 1
ATOM 1557 N N . SER A 1 209 ? -23.328 -5.852 -13.367 1 91 209 SER A N 1
ATOM 1558 C CA . SER A 1 209 ? -22.125 -6.527 -13.82 1 91 209 SER A CA 1
ATOM 1559 C C . SER A 1 209 ? -21.234 -6.918 -12.641 1 91 209 SER A C 1
ATOM 1561 O O . SER A 1 209 ? -21 -6.109 -11.742 1 91 209 SER A O 1
ATOM 1563 N N . VAL A 1 210 ? -20.875 -8.211 -12.625 1 94.69 210 VAL A N 1
ATOM 1564 C CA . VAL A 1 210 ? -20.062 -8.703 -11.516 1 94.69 210 VAL A CA 1
ATOM 1565 C C . VAL A 1 210 ? -18.938 -9.594 -12.047 1 94.69 210 VAL A C 1
ATOM 1567 O O . VAL A 1 210 ? -18.906 -9.93 -13.234 1 94.69 210 VAL A O 1
ATOM 1570 N N . THR A 1 211 ? -18 -9.875 -11.234 1 97.12 211 THR A N 1
ATOM 1571 C CA . THR A 1 211 ? -16.922 -10.836 -11.484 1 97.12 211 THR A CA 1
ATOM 1572 C C . THR A 1 211 ? -17.328 -12.227 -11.008 1 97.12 211 THR A C 1
ATOM 1574 O O . THR A 1 211 ? -17.875 -12.383 -9.914 1 97.12 211 THR A O 1
ATOM 1577 N N . GLN A 1 212 ? -17.125 -13.141 -11.914 1 97.12 212 GLN A N 1
ATOM 1578 C CA . GLN A 1 212 ? -17.25 -14.539 -11.516 1 97.12 212 GLN A CA 1
ATOM 1579 C C . GLN A 1 212 ? -15.883 -15.148 -11.203 1 97.12 212 GLN A C 1
ATOM 1581 O O . GLN A 1 212 ? -14.867 -14.75 -11.773 1 97.12 212 GLN A O 1
ATOM 1586 N N . ALA A 1 213 ? -15.906 -16.156 -10.359 1 97.56 213 ALA A N 1
ATOM 1587 C CA . ALA A 1 213 ? -14.641 -16.766 -9.953 1 97.56 213 ALA A CA 1
ATOM 1588 C C . ALA A 1 213 ? -13.883 -17.312 -11.164 1 97.56 213 ALA A C 1
ATOM 1590 O O . ALA A 1 213 ? -12.656 -17.234 -11.211 1 97.56 213 ALA A O 1
ATOM 1591 N N . VAL A 1 214 ? -14.617 -17.781 -12.148 1 98.06 214 VAL A N 1
ATOM 1592 C CA . VAL A 1 214 ? -14 -18.391 -13.328 1 98.06 214 VAL A CA 1
ATOM 1593 C C . VAL A 1 214 ? -13.297 -17.312 -14.148 1 98.06 214 VAL A C 1
ATOM 1595 O O . VAL A 1 214 ? -12.297 -17.578 -14.82 1 98.06 214 VAL A O 1
ATOM 1598 N N . ASP A 1 215 ? -13.781 -16.016 -14.094 1 98.56 215 ASP A N 1
ATOM 1599 C CA . ASP A 1 215 ? -13.109 -14.914 -14.773 1 98.56 215 ASP A CA 1
ATOM 1600 C C . ASP A 1 215 ? -11.68 -14.75 -14.273 1 98.56 215 ASP A C 1
ATOM 1602 O O . ASP A 1 215 ? -10.758 -14.516 -15.07 1 98.56 215 ASP A O 1
ATOM 1606 N N . VAL A 1 216 ? -11.531 -14.93 -12.984 1 98.75 216 VAL A N 1
ATOM 1607 C CA . VAL A 1 216 ? -10.227 -14.75 -12.359 1 98.75 216 VAL A CA 1
ATOM 1608 C C . VAL A 1 216 ? -9.32 -15.938 -12.688 1 98.75 216 VAL A C 1
ATOM 1610 O O . VAL A 1 216 ? -8.156 -15.758 -13.055 1 98.75 216 VAL A O 1
ATOM 1613 N N . ALA A 1 217 ? -9.867 -17.172 -12.656 1 98.81 217 ALA A N 1
ATOM 1614 C CA . ALA A 1 217 ? -9.102 -18.375 -13 1 98.81 217 ALA A CA 1
ATOM 1615 C C . ALA A 1 217 ? -8.578 -18.297 -14.43 1 98.81 217 ALA A C 1
ATOM 1617 O O . ALA A 1 217 ? -7.418 -18.609 -14.695 1 98.81 217 ALA A O 1
ATOM 1618 N N . GLN A 1 218 ? -9.406 -17.812 -15.312 1 98.81 218 GLN A N 1
ATOM 1619 C CA . GLN A 1 218 ? -9.039 -17.719 -16.719 1 98.81 218 GLN A CA 1
ATOM 1620 C C . GLN A 1 218 ? -7.988 -16.625 -16.938 1 98.81 218 GLN A C 1
ATOM 1622 O O . GLN A 1 218 ? -7.105 -16.766 -17.781 1 98.81 218 GLN A O 1
ATOM 1627 N N . ALA A 1 219 ? -8.125 -15.516 -16.203 1 98.81 219 ALA A N 1
ATOM 1628 C CA . ALA A 1 219 ? -7.117 -14.469 -16.281 1 98.81 219 ALA A CA 1
ATOM 1629 C C . ALA A 1 219 ? -5.758 -14.977 -15.812 1 98.81 219 ALA A C 1
ATOM 1631 O O . ALA A 1 219 ? -4.73 -14.68 -16.422 1 98.81 219 ALA A O 1
ATOM 1632 N N . VAL A 1 220 ? -5.746 -15.742 -14.703 1 98.88 220 VAL A N 1
ATOM 1633 C CA . VAL A 1 220 ? -4.504 -16.328 -14.219 1 98.88 220 VAL A CA 1
ATOM 1634 C C . VAL A 1 220 ? -3.934 -17.281 -15.281 1 98.88 220 VAL A C 1
ATOM 1636 O O . VAL A 1 220 ? -2.736 -17.234 -15.57 1 98.88 220 VAL A O 1
ATOM 1639 N N . TRP A 1 221 ? -4.773 -18.141 -15.883 1 98.88 221 TRP A N 1
ATOM 1640 C CA . TRP A 1 221 ? -4.355 -19.062 -16.938 1 98.88 221 TRP A CA 1
ATOM 1641 C C . TRP A 1 221 ? -3.693 -18.297 -18.078 1 98.88 221 TRP A C 1
ATOM 1643 O O . TRP A 1 221 ? -2.617 -18.688 -18.547 1 98.88 221 TRP A O 1
ATOM 1653 N N . ARG A 1 222 ? -4.32 -17.234 -18.484 1 98.75 222 ARG A N 1
ATOM 1654 C CA . ARG A 1 222 ? -3.787 -16.438 -19.594 1 98.75 222 ARG A CA 1
ATOM 1655 C C . ARG A 1 222 ? -2.414 -15.875 -19.234 1 98.75 222 ARG A C 1
ATOM 1657 O O . ARG A 1 222 ? -1.47 -15.992 -20.016 1 98.75 222 ARG A O 1
ATOM 1664 N N . MET A 1 223 ? -2.285 -15.328 -18.047 1 98.19 223 MET A N 1
ATOM 1665 C CA . MET A 1 223 ? -1.024 -14.711 -17.641 1 98.19 223 MET A CA 1
ATOM 1666 C C . MET A 1 223 ? 0.084 -15.758 -17.547 1 98.19 223 MET A C 1
ATOM 1668 O O . MET A 1 223 ? 1.232 -15.484 -17.906 1 98.19 223 MET A O 1
ATOM 1672 N N . VAL A 1 224 ? -0.242 -16.922 -17.141 1 98.19 224 VAL A N 1
ATOM 1673 C CA . VAL A 1 224 ? 0.733 -17.984 -16.891 1 98.19 224 VAL A CA 1
ATOM 1674 C C . VAL A 1 224 ? 1.148 -18.609 -18.219 1 98.19 224 VAL A C 1
ATOM 1676 O O . VAL A 1 224 ? 2.316 -18.953 -18.406 1 98.19 224 VAL A O 1
ATOM 1679 N N . ASN A 1 225 ? 0.263 -18.672 -19.219 1 97.81 225 ASN A N 1
ATOM 1680 C CA . ASN A 1 225 ? 0.524 -19.531 -20.375 1 97.81 225 ASN A CA 1
ATOM 1681 C C . ASN A 1 225 ? 0.738 -18.688 -21.641 1 97.81 225 ASN A C 1
ATOM 1683 O O . ASN A 1 225 ? 1.216 -19.203 -22.656 1 97.81 225 ASN A O 1
ATOM 1687 N N . ASP A 1 226 ? 0.356 -17.438 -21.594 1 97.69 226 ASP A N 1
ATOM 1688 C CA . ASP A 1 226 ? 0.527 -16.562 -22.75 1 97.69 226 ASP A CA 1
ATOM 1689 C C . ASP A 1 226 ? 1.652 -15.555 -22.516 1 97.69 226 ASP A C 1
ATOM 1691 O O . ASP A 1 226 ? 1.476 -14.578 -21.781 1 97.69 226 ASP A O 1
ATOM 1695 N N . PRO A 1 227 ? 2.77 -15.727 -23.156 1 94.19 227 PRO A N 1
ATOM 1696 C CA . PRO A 1 227 ? 3.9 -14.828 -22.938 1 94.19 227 PRO A CA 1
ATOM 1697 C C . PRO A 1 227 ? 3.594 -13.391 -23.344 1 94.19 227 PRO A C 1
ATOM 1699 O O . PRO A 1 227 ? 4.285 -12.461 -22.922 1 94.19 227 PRO A O 1
ATOM 1702 N N . GLN A 1 228 ? 2.545 -13.172 -24.062 1 96.19 228 GLN A N 1
ATOM 1703 C CA . GLN A 1 228 ? 2.199 -11.836 -24.531 1 96.19 228 GLN A CA 1
ATOM 1704 C C . GLN A 1 228 ? 1.142 -11.188 -23.656 1 96.19 228 GLN A C 1
ATOM 1706 O O . GLN A 1 228 ? 0.745 -10.047 -23.875 1 96.19 228 GLN A O 1
ATOM 1711 N N . ALA A 1 229 ? 0.674 -11.914 -22.672 1 97.19 229 ALA A N 1
ATOM 1712 C CA . ALA A 1 229 ? -0.337 -11.352 -21.781 1 97.19 229 ALA A CA 1
ATOM 1713 C C . ALA A 1 229 ? 0.201 -10.125 -21.047 1 97.19 229 ALA A C 1
ATOM 1715 O O . ALA A 1 229 ? 1.353 -10.117 -20.609 1 97.19 229 ALA A O 1
ATOM 1716 N N . PRO A 1 230 ? -0.673 -9.078 -20.953 1 96.56 230 PRO A N 1
ATOM 1717 C CA . PRO A 1 230 ? -0.255 -7.934 -20.141 1 96.56 230 PRO A CA 1
ATOM 1718 C C . PRO A 1 230 ? 0.015 -8.305 -18.688 1 96.56 230 PRO A C 1
ATOM 1720 O O . PRO A 1 230 ? -0.554 -9.273 -18.172 1 96.56 230 PRO A O 1
ATOM 1723 N N . SER A 1 231 ? 0.86 -7.562 -18.016 1 96.94 231 SER A N 1
ATOM 1724 C CA . SER A 1 231 ? 1.231 -7.836 -16.625 1 96.94 231 SER A CA 1
ATOM 1725 C C . SER A 1 231 ? 0.158 -7.348 -15.664 1 96.94 231 SER A C 1
ATOM 1727 O O . SER A 1 231 ? 0.245 -7.59 -14.461 1 96.94 231 SER A O 1
ATOM 1729 N N . ARG A 1 232 ? -0.778 -6.59 -16.094 1 97.62 232 ARG A N 1
ATOM 1730 C CA . ARG A 1 232 ? -1.944 -6.105 -15.367 1 97.62 232 ARG A CA 1
ATOM 1731 C C . ARG A 1 232 ? -3.236 -6.488 -16.078 1 97.62 232 ARG A C 1
ATOM 1733 O O . ARG A 1 232 ? -3.502 -6.012 -17.188 1 97.62 232 ARG A O 1
ATOM 1740 N N . LEU A 1 233 ? -4.051 -7.312 -15.469 1 98.44 233 LEU A N 1
ATOM 1741 C CA . LEU A 1 233 ? -5.227 -7.84 -16.141 1 98.44 233 LEU A CA 1
ATOM 1742 C C . LEU A 1 233 ? -6.473 -7.688 -15.273 1 98.44 233 LEU A C 1
ATOM 1744 O O . LEU A 1 233 ? -6.629 -8.398 -14.281 1 98.44 233 LEU A O 1
ATOM 1748 N N . PRO A 1 234 ? -7.332 -6.742 -15.586 1 98.5 234 PRO A N 1
ATOM 1749 C CA . PRO A 1 234 ? -8.648 -6.781 -14.945 1 98.5 234 PRO A CA 1
ATOM 1750 C C . PRO A 1 234 ? -9.422 -8.055 -15.266 1 98.5 234 PRO A C 1
ATOM 1752 O O . PRO A 1 234 ? -9.344 -8.562 -16.391 1 98.5 234 PRO A O 1
ATOM 1755 N N . ALA A 1 235 ? -10.078 -8.633 -14.344 1 98.5 235 ALA A N 1
ATOM 1756 C CA . ALA A 1 235 ? -10.828 -9.867 -14.523 1 98.5 235 ALA A CA 1
ATOM 1757 C C . ALA A 1 235 ? -12.266 -9.719 -14.047 1 98.5 235 ALA A C 1
ATOM 1759 O O . ALA A 1 235 ? -12.508 -9.445 -12.867 1 98.5 235 ALA A O 1
ATOM 1760 N N . GLY A 1 236 ? -13.164 -9.984 -14.906 1 97.81 236 GLY A N 1
ATOM 1761 C CA . GLY A 1 236 ? -14.586 -9.789 -14.672 1 97.81 236 GLY A CA 1
ATOM 1762 C C . GLY A 1 236 ? -15.156 -8.594 -15.422 1 97.81 236 GLY A C 1
ATOM 1763 O O . GLY A 1 236 ? -14.438 -7.629 -15.695 1 97.81 236 GLY A O 1
ATOM 1764 N N . GLU A 1 237 ? -16.469 -8.633 -15.695 1 96.69 237 GLU A N 1
ATOM 1765 C CA . GLU A 1 237 ? -17.125 -7.609 -16.5 1 96.69 237 GLU A CA 1
ATOM 1766 C C . GLU A 1 237 ? -17.031 -6.238 -15.852 1 96.69 237 GLU A C 1
ATOM 1768 O O . GLU A 1 237 ? -16.703 -5.25 -16.516 1 96.69 237 GLU A O 1
ATOM 1773 N N . ASP A 1 238 ? -17.328 -6.215 -14.594 1 95.69 238 ASP A N 1
ATOM 1774 C CA . ASP A 1 238 ? -17.312 -4.934 -13.891 1 95.69 238 ASP A CA 1
ATOM 1775 C C . ASP A 1 238 ? -15.883 -4.395 -13.789 1 95.69 238 ASP A C 1
ATOM 1777 O O . ASP A 1 238 ? -15.656 -3.188 -13.914 1 95.69 238 ASP A O 1
ATOM 1781 N N . ALA A 1 239 ? -14.914 -5.27 -13.586 1 97.31 239 ALA A N 1
ATOM 1782 C CA . ALA A 1 239 ? -13.516 -4.855 -13.516 1 97.31 239 ALA A CA 1
ATOM 1783 C C . ALA A 1 239 ? -13.047 -4.27 -14.844 1 97.31 239 ALA A C 1
ATOM 1785 O O . ALA A 1 239 ? -12.352 -3.25 -14.867 1 97.31 239 ALA A O 1
ATOM 1786 N N . LEU A 1 240 ? -13.406 -4.926 -15.922 1 97.31 240 LEU A N 1
ATOM 1787 C CA . LEU A 1 240 ? -13.055 -4.438 -17.25 1 97.31 240 LEU A CA 1
ATOM 1788 C C . LEU A 1 240 ? -13.672 -3.064 -17.5 1 97.31 240 LEU A C 1
ATOM 1790 O O . LEU A 1 240 ? -13.016 -2.18 -18.062 1 97.31 240 LEU A O 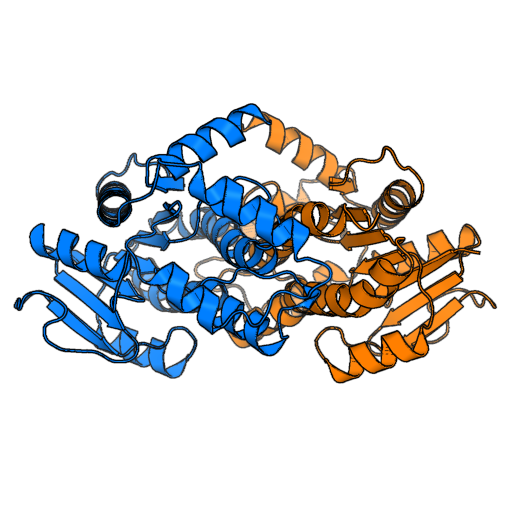1
ATOM 1794 N N . ALA A 1 241 ? -14.914 -2.945 -17.078 1 95.31 241 ALA A N 1
ATOM 1795 C CA . ALA A 1 241 ? -15.594 -1.66 -17.234 1 95.31 241 ALA A CA 1
ATOM 1796 C C . ALA A 1 241 ? -14.898 -0.57 -16.438 1 95.31 241 ALA A C 1
ATOM 1798 O O . ALA A 1 241 ? -14.711 0.549 -16.922 1 95.31 241 ALA A O 1
ATOM 1799 N N . MET A 1 242 ? -14.5 -0.896 -15.242 1 95.12 242 MET A N 1
ATOM 1800 C CA . MET A 1 242 ? -13.812 0.064 -14.383 1 95.12 242 MET A CA 1
ATOM 1801 C C . MET A 1 242 ? -12.461 0.449 -14.977 1 95.12 242 MET A C 1
ATOM 1803 O O . MET A 1 242 ? -12.062 1.613 -14.914 1 95.12 242 MET A O 1
ATOM 1807 N N . ALA A 1 243 ? -11.781 -0.541 -15.492 1 96.56 243 ALA A N 1
ATOM 1808 C CA . ALA A 1 243 ? -10.492 -0.277 -16.125 1 96.56 243 ALA A CA 1
ATOM 1809 C C . ALA A 1 243 ? -10.648 0.675 -17.312 1 96.56 243 ALA A C 1
ATOM 1811 O O . ALA A 1 243 ? -9.844 1.597 -17.484 1 96.56 243 ALA A O 1
ATOM 1812 N N . GLN A 1 244 ? -11.664 0.49 -18.078 1 94.69 244 GLN A N 1
ATOM 1813 C CA . GLN A 1 244 ? -11.922 1.357 -19.234 1 94.69 244 GLN A CA 1
ATOM 1814 C C . GLN A 1 244 ? -12.258 2.777 -18.781 1 94.69 244 GLN A C 1
ATOM 1816 O O . GLN A 1 244 ? -11.797 3.748 -19.375 1 94.69 244 GLN A O 1
ATOM 1821 N N . ALA A 1 245 ? -13 2.844 -17.719 1 91.62 245 ALA A N 1
ATOM 1822 C CA . ALA A 1 245 ? -13.383 4.148 -17.188 1 91.62 245 ALA A CA 1
ATOM 1823 C C . ALA A 1 245 ? -12.172 4.895 -16.641 1 91.62 245 ALA A C 1
ATOM 1825 O O . ALA A 1 245 ? -12.086 6.121 -16.766 1 91.62 245 ALA A O 1
ATOM 1826 N N . SER A 1 246 ? -11.281 4.172 -16.016 1 89.44 246 SER A N 1
ATOM 1827 C CA . SER A 1 246 ? -10.094 4.77 -15.414 1 89.44 246 SER A CA 1
ATOM 1828 C C . SER A 1 246 ? -9.172 5.359 -16.484 1 89.44 246 SER A C 1
ATOM 1830 O O . SER A 1 246 ? -8.469 6.344 -16.234 1 89.44 246 SER A O 1
ATOM 1832 N N . LEU A 1 247 ? -9.117 4.77 -17.656 1 82.94 247 LEU A N 1
ATOM 1833 C CA . LEU A 1 247 ? -8.297 5.25 -18.75 1 82.94 247 LEU A CA 1
ATOM 1834 C C . LEU A 1 247 ? -8.867 6.535 -19.344 1 82.94 247 LEU A C 1
ATOM 1836 O O . LEU A 1 247 ? -8.133 7.363 -19.875 1 82.94 247 LEU A O 1
ATOM 1840 N N . ARG A 1 248 ? -10.18 6.801 -19.125 1 75.44 248 ARG A N 1
ATOM 1841 C CA . ARG A 1 248 ? -10.836 7.988 -19.672 1 75.44 248 ARG A CA 1
ATOM 1842 C C . ARG A 1 248 ? -10.641 9.195 -18.75 1 75.44 248 ARG A C 1
ATOM 1844 O O . ARG A 1 248 ? -10.758 10.336 -19.203 1 75.44 248 ARG A O 1
ATOM 1851 N N . ARG A 1 249 ? -10.289 8.992 -17.484 1 69.25 249 ARG A N 1
ATOM 1852 C CA . ARG A 1 249 ? -10.148 10.062 -16.5 1 69.25 249 ARG A CA 1
ATOM 1853 C C . ARG A 1 249 ? -8.781 10.727 -16.625 1 69.25 249 ARG A C 1
ATOM 1855 O O . ARG A 1 249 ? -8.555 11.805 -16.062 1 69.25 249 ARG A O 1
ATOM 1862 N N . VAL A 1 250 ? -7.844 10.094 -17.344 1 67.5 250 VAL A N 1
ATOM 1863 C CA . VAL A 1 250 ? -6.508 10.664 -17.484 1 67.5 250 VAL A CA 1
ATOM 1864 C C . VAL A 1 250 ? -6.422 11.461 -18.781 1 67.5 250 VAL A C 1
ATOM 1866 O O . VAL A 1 250 ? -6.918 11.023 -19.828 1 67.5 250 VAL A O 1
ATOM 1869 N N . MET B 1 1 ? -5.738 32 14.969 1 89.81 1 MET B N 1
ATOM 1870 C CA . MET B 1 1 ? -4.465 31.5 14.484 1 89.81 1 MET B CA 1
ATOM 1871 C C . MET B 1 1 ? -4.555 30 14.195 1 89.81 1 MET B C 1
ATOM 1873 O O . MET B 1 1 ? -5.184 29.266 14.953 1 89.81 1 MET B O 1
ATOM 1877 N N . GLN B 1 2 ? -3.969 29.516 13.031 1 95.94 2 GLN B N 1
ATOM 1878 C CA . GLN B 1 2 ? -4.09 28.125 12.625 1 95.94 2 GLN B CA 1
ATOM 1879 C C . GLN B 1 2 ? -2.928 27.297 13.164 1 95.94 2 GLN B C 1
ATOM 1881 O O . GLN B 1 2 ? -1.803 27.781 13.273 1 95.94 2 GLN B O 1
ATOM 1886 N N . THR B 1 3 ? -3.219 26.125 13.578 1 98.62 3 THR B N 1
ATOM 1887 C CA . THR B 1 3 ? -2.238 25.203 14.148 1 98.62 3 THR B CA 1
ATOM 1888 C C . THR B 1 3 ? -1.983 24.031 13.203 1 98.62 3 THR B C 1
ATOM 1890 O O . THR B 1 3 ? -2.926 23.391 12.727 1 98.62 3 THR B O 1
ATOM 1893 N N . ILE B 1 4 ? -0.703 23.812 12.914 1 98.88 4 ILE B N 1
ATOM 1894 C CA . ILE B 1 4 ? -0.29 22.688 12.086 1 98.88 4 ILE B CA 1
ATOM 1895 C C . ILE B 1 4 ? 0.533 21.703 12.922 1 98.88 4 ILE B C 1
ATOM 1897 O O . ILE B 1 4 ? 1.439 22.109 13.656 1 98.88 4 ILE B O 1
ATOM 1901 N N . MET B 1 5 ? 0.164 20.438 12.914 1 98.94 5 MET B N 1
ATOM 1902 C CA . MET B 1 5 ? 0.958 19.359 13.5 1 98.94 5 MET B CA 1
ATOM 1903 C C . MET B 1 5 ? 1.671 18.562 12.422 1 98.94 5 MET B C 1
ATOM 1905 O O . MET B 1 5 ? 1.048 18.125 11.453 1 98.94 5 MET B O 1
ATOM 1909 N N . ILE B 1 6 ? 2.949 18.359 12.562 1 98.94 6 ILE B N 1
ATOM 1910 C CA . ILE B 1 6 ? 3.771 17.688 11.562 1 98.94 6 ILE B CA 1
ATOM 1911 C C . ILE B 1 6 ? 4.512 16.516 12.203 1 98.94 6 ILE B C 1
ATOM 1913 O O . ILE B 1 6 ? 5.137 16.672 13.25 1 98.94 6 ILE B O 1
ATOM 1917 N N . THR B 1 7 ? 4.41 15.375 11.625 1 98.88 7 THR B N 1
ATOM 1918 C CA . THR B 1 7 ? 5.16 14.234 12.141 1 98.88 7 THR B CA 1
ATOM 1919 C C . THR B 1 7 ? 6.547 14.164 11.508 1 98.88 7 THR B C 1
ATOM 1921 O O . THR B 1 7 ? 6.715 14.5 10.328 1 98.88 7 THR B O 1
ATOM 1924 N N . GLY B 1 8 ? 7.496 13.648 12.242 1 97.06 8 GLY B N 1
ATOM 1925 C CA . GLY B 1 8 ? 8.844 13.445 11.727 1 97.06 8 GLY B CA 1
ATOM 1926 C C . GLY B 1 8 ? 9.57 14.742 11.422 1 97.06 8 GLY B C 1
ATOM 1927 O O . GLY B 1 8 ? 10.008 14.953 10.289 1 97.06 8 GLY B O 1
ATOM 1928 N N . CYS B 1 9 ? 9.852 15.578 12.445 1 97.25 9 CYS B N 1
ATOM 1929 C CA . CYS B 1 9 ? 10.414 16.906 12.227 1 97.25 9 CYS B CA 1
ATOM 1930 C C . CYS B 1 9 ? 11.875 16.969 12.641 1 97.25 9 CYS B C 1
ATOM 1932 O O . CYS B 1 9 ? 12.43 18.047 12.828 1 97.25 9 CYS B O 1
ATOM 1934 N N . SER B 1 10 ? 12.5 15.805 12.82 1 93.75 10 SER B N 1
ATOM 1935 C CA . SER B 1 10 ? 13.891 15.812 13.281 1 93.75 10 SER B CA 1
ATOM 1936 C C . SER B 1 10 ? 14.836 16.234 12.164 1 93.75 10 SER B C 1
ATOM 1938 O O . SER B 1 10 ? 15.969 16.656 12.438 1 93.75 10 SER B O 1
ATOM 1940 N N . SER B 1 11 ? 14.453 16.062 10.93 1 91.94 11 SER B N 1
ATOM 1941 C CA . SER B 1 11 ? 15.258 16.438 9.773 1 91.94 11 SER B CA 1
ATOM 1942 C C . SER B 1 11 ? 14.406 16.5 8.508 1 91.94 11 SER B C 1
ATOM 1944 O O . SER B 1 11 ? 13.188 16.375 8.57 1 91.94 11 SER B O 1
ATOM 1946 N N . GLY B 1 12 ? 15.008 16.891 7.48 1 94.75 12 GLY B N 1
ATOM 1947 C CA . GLY B 1 12 ? 14.43 16.719 6.152 1 94.75 12 GLY B CA 1
ATOM 1948 C C . GLY B 1 12 ? 13.195 17.562 5.926 1 94.75 12 GLY B C 1
ATOM 1949 O O . GLY B 1 12 ? 13.164 18.734 6.312 1 94.75 12 GLY B O 1
ATOM 1950 N N . PHE B 1 13 ? 12.227 16.984 5.215 1 97.88 13 PHE B N 1
ATOM 1951 C CA . PHE B 1 13 ? 11.031 17.703 4.777 1 97.88 13 PHE B CA 1
ATOM 1952 C C . PHE B 1 13 ? 10.227 18.203 5.973 1 97.88 13 PHE B C 1
ATOM 1954 O O . PHE B 1 13 ? 9.719 19.328 5.961 1 97.88 13 PHE B O 1
ATOM 1961 N N . GLY B 1 14 ? 10.109 17.328 7.039 1 98 14 GLY B N 1
ATOM 1962 C CA . GLY B 1 14 ? 9.352 17.719 8.219 1 98 14 GLY B CA 1
ATOM 1963 C C . GLY B 1 14 ? 9.922 18.938 8.914 1 98 14 GLY B C 1
ATOM 1964 O O . GLY B 1 14 ? 9.18 19.859 9.273 1 98 14 GLY B O 1
ATOM 1965 N N . LEU B 1 15 ? 11.211 18.922 9.062 1 97.5 15 LEU B N 1
ATOM 1966 C CA . LEU B 1 15 ? 11.883 20.047 9.719 1 97.5 15 LEU B CA 1
ATOM 1967 C C . LEU B 1 15 ? 11.703 21.328 8.914 1 97.5 15 LEU B C 1
ATOM 1969 O O . LEU B 1 15 ? 11.375 22.375 9.477 1 97.5 15 LEU B O 1
ATOM 1973 N N . GLU B 1 16 ? 11.938 21.266 7.633 1 98.25 16 GLU B N 1
ATOM 1974 C CA . GLU B 1 16 ? 11.812 22.438 6.773 1 98.25 16 GLU B CA 1
ATOM 1975 C C . GLU B 1 16 ? 10.375 22.938 6.727 1 98.25 16 GLU B C 1
ATOM 1977 O O . GLU B 1 16 ? 10.133 24.156 6.715 1 98.25 16 GLU B O 1
ATOM 1982 N N . THR B 1 17 ? 9.414 22.031 6.676 1 98.81 17 THR B N 1
ATOM 1983 C CA . THR B 1 17 ? 8.016 22.422 6.684 1 98.81 17 THR B CA 1
ATOM 1984 C C . THR B 1 17 ? 7.656 23.141 7.98 1 98.81 17 THR B C 1
ATOM 1986 O O . THR B 1 17 ? 6.98 24.172 7.961 1 98.81 17 THR B O 1
ATOM 1989 N N . ALA B 1 18 ? 8.133 22.609 9.109 1 98.69 18 ALA B N 1
ATOM 1990 C CA . ALA B 1 18 ? 7.91 23.266 10.398 1 98.69 18 ALA B CA 1
ATOM 1991 C C . ALA B 1 18 ? 8.484 24.672 10.406 1 98.69 18 ALA B C 1
ATOM 1993 O O . ALA B 1 18 ? 7.801 25.625 10.805 1 98.69 18 ALA B O 1
ATOM 1994 N N . ARG B 1 19 ? 9.703 24.797 9.961 1 98.38 19 ARG B N 1
ATOM 1995 C CA . ARG B 1 19 ? 10.359 26.109 9.906 1 98.38 19 ARG B CA 1
ATOM 1996 C C . ARG B 1 19 ? 9.57 27.078 9.031 1 98.38 19 ARG B C 1
ATOM 1998 O O . ARG B 1 19 ? 9.336 28.219 9.43 1 98.38 19 ARG B O 1
ATOM 2005 N N . TYR B 1 20 ? 9.156 26.625 7.848 1 98.69 20 TYR B N 1
ATOM 2006 C CA . TYR B 1 20 ? 8.445 27.453 6.875 1 98.69 20 TYR B CA 1
ATOM 2007 C C . TYR B 1 20 ? 7.137 27.969 7.453 1 98.69 20 TYR B C 1
ATOM 2009 O O . TYR B 1 20 ? 6.836 29.156 7.348 1 98.69 20 TYR B O 1
ATOM 2017 N N . PHE B 1 21 ? 6.359 27.156 8.086 1 98.75 21 PHE B N 1
ATOM 2018 C CA . PHE B 1 21 ? 5.07 27.547 8.641 1 98.75 21 PHE B CA 1
ATOM 2019 C C . PHE B 1 21 ? 5.254 28.469 9.844 1 98.75 21 PHE B C 1
ATOM 2021 O O . PHE B 1 21 ? 4.465 29.391 10.055 1 98.75 21 PHE B O 1
ATOM 2028 N N . LEU B 1 22 ? 6.273 28.203 10.633 1 98.19 22 LEU B N 1
ATOM 2029 C CA . LEU B 1 22 ? 6.59 29.094 11.742 1 98.19 22 LEU B CA 1
ATOM 2030 C C . LEU B 1 22 ? 6.887 30.5 11.242 1 98.19 22 LEU B C 1
ATOM 2032 O O . LEU B 1 22 ? 6.406 31.484 11.812 1 98.19 22 LEU B O 1
ATOM 2036 N N . GLU B 1 23 ? 7.633 30.562 10.203 1 97.69 23 GLU B N 1
ATOM 2037 C CA . GLU B 1 23 ? 7.996 31.844 9.594 1 97.69 23 GLU B CA 1
ATOM 2038 C C . GLU B 1 23 ? 6.77 32.562 9.039 1 97.69 23 GLU B C 1
ATOM 2040 O O . GLU B 1 23 ? 6.742 33.781 8.969 1 97.69 23 GLU B O 1
ATOM 2045 N N . GLN B 1 24 ? 5.758 31.828 8.656 1 97.38 24 GLN B N 1
ATOM 2046 C CA . GLN B 1 24 ? 4.535 32.406 8.102 1 97.38 24 GLN B CA 1
ATOM 2047 C C . GLN B 1 24 ? 3.539 32.75 9.203 1 97.38 24 GLN B C 1
ATOM 2049 O O . GLN B 1 24 ? 2.402 33.125 8.914 1 97.38 24 GLN B O 1
ATOM 2054 N N . GLY B 1 25 ? 3.893 32.5 10.5 1 97.06 25 GLY B N 1
ATOM 2055 C CA . GLY B 1 25 ? 3.105 32.969 11.617 1 97.06 25 GLY B CA 1
ATOM 2056 C C . GLY B 1 25 ? 2.145 31.938 12.164 1 97.06 25 GLY B C 1
ATOM 2057 O O . GLY B 1 25 ? 1.268 32.25 12.969 1 97.06 25 GLY B O 1
ATOM 2058 N N . TRP B 1 26 ? 2.275 30.688 11.75 1 98.38 26 TRP B N 1
ATOM 2059 C CA . TRP B 1 26 ? 1.403 29.609 12.242 1 98.38 26 TRP B CA 1
ATOM 2060 C C . TRP B 1 26 ? 1.879 29.094 13.594 1 98.38 26 TRP B C 1
ATOM 2062 O O . TRP B 1 26 ? 3.057 29.234 13.938 1 98.38 26 TRP B O 1
ATOM 2072 N N . LYS B 1 27 ? 0.958 28.562 14.398 1 98.56 27 LYS B N 1
ATOM 2073 C CA . LYS B 1 27 ? 1.362 27.672 15.484 1 98.56 27 LYS B CA 1
ATOM 2074 C C . LYS B 1 27 ? 1.809 26.328 14.945 1 98.56 27 LYS B C 1
ATOM 2076 O O . LYS B 1 27 ? 1.107 25.703 14.141 1 98.56 27 LYS B O 1
ATOM 2081 N N . VAL B 1 28 ? 2.969 25.938 15.367 1 98.75 28 VAL B N 1
ATOM 2082 C CA . VAL B 1 28 ? 3.547 24.703 14.836 1 98.75 28 VAL B CA 1
ATOM 2083 C C . VAL B 1 28 ? 3.775 23.703 15.969 1 98.75 28 VAL B C 1
ATOM 2085 O O . VAL B 1 28 ? 4.426 24.031 16.969 1 98.75 28 VAL B O 1
ATOM 2088 N N . ILE B 1 29 ? 3.195 22.547 15.836 1 98.75 29 ILE B N 1
ATOM 2089 C CA . ILE B 1 29 ? 3.516 21.391 16.672 1 98.75 29 ILE B CA 1
ATOM 2090 C C . ILE B 1 29 ? 4.418 20.438 15.891 1 98.75 29 ILE B C 1
ATOM 2092 O O . ILE B 1 29 ? 3.947 19.703 15.023 1 98.75 29 ILE B O 1
ATOM 2096 N N . ALA B 1 30 ? 5.664 20.484 16.172 1 98.5 30 ALA B N 1
ATOM 2097 C CA . ALA B 1 30 ? 6.668 19.641 15.539 1 98.5 30 ALA B CA 1
ATOM 2098 C C . ALA B 1 30 ? 6.918 18.375 16.359 1 98.5 30 ALA B C 1
ATOM 2100 O O . ALA B 1 30 ? 7.234 18.453 17.562 1 98.5 30 ALA B O 1
ATOM 2101 N N . THR B 1 31 ? 6.785 17.219 15.758 1 98.56 31 THR B N 1
ATOM 2102 C CA . THR B 1 31 ? 6.949 15.992 16.531 1 98.56 31 THR B CA 1
ATOM 2103 C C . THR B 1 31 ? 8.164 15.203 16.047 1 98.56 31 THR B C 1
ATOM 2105 O O . THR B 1 31 ? 8.562 15.32 14.891 1 98.56 31 THR B O 1
ATOM 2108 N N . MET B 1 32 ? 8.773 14.539 16.906 1 97.12 32 MET B N 1
ATOM 2109 C CA . MET B 1 32 ? 9.891 13.625 16.656 1 97.12 32 MET B CA 1
ATOM 2110 C C . MET B 1 32 ? 10.031 12.609 17.781 1 97.12 32 MET B C 1
ATOM 2112 O O . MET B 1 32 ? 9.461 12.789 18.859 1 97.12 32 MET B O 1
ATOM 2116 N N . ARG B 1 33 ? 10.672 11.57 17.547 1 95.12 33 ARG B N 1
ATOM 2117 C CA . ARG B 1 33 ? 10.789 10.5 18.531 1 95.12 33 ARG B CA 1
ATOM 2118 C C . ARG B 1 33 ? 11.555 10.961 19.766 1 95.12 33 ARG B C 1
ATOM 2120 O O . ARG B 1 33 ? 11.227 10.57 20.891 1 95.12 33 ARG B O 1
ATOM 2127 N N . ALA B 1 34 ? 12.508 11.742 19.453 1 94.88 34 ALA B N 1
ATOM 2128 C CA . ALA B 1 34 ? 13.32 12.328 20.531 1 94.88 34 ALA B CA 1
ATOM 2129 C C . ALA B 1 34 ? 13.438 13.836 20.359 1 94.88 34 ALA B C 1
ATOM 2131 O O . ALA B 1 34 ? 14.352 14.328 19.703 1 94.88 34 ALA B O 1
ATOM 2132 N N . PRO B 1 35 ? 12.523 14.539 21 1 94.19 35 PRO B N 1
ATOM 2133 C CA . PRO B 1 35 ? 12.57 15.992 20.844 1 94.19 35 PRO B CA 1
ATOM 2134 C C . PRO B 1 35 ? 13.906 16.594 21.297 1 94.19 35 PRO B C 1
ATOM 2136 O O . PRO B 1 35 ? 14.438 16.203 22.328 1 94.19 35 PRO B O 1
ATOM 2139 N N . GLN B 1 36 ? 14.414 17.312 20.406 1 87.75 36 GLN B N 1
ATOM 2140 C CA . GLN B 1 36 ? 15.664 18 20.688 1 87.75 36 GLN B CA 1
ATOM 2141 C C . GLN B 1 36 ? 15.484 19.516 20.609 1 87.75 36 GLN B C 1
ATOM 2143 O O . GLN B 1 36 ? 15.047 20.047 19.594 1 87.75 36 GLN B O 1
ATOM 2148 N N . GLU B 1 37 ? 15.914 20.188 21.594 1 87.06 37 GLU B N 1
ATOM 2149 C CA . GLU B 1 37 ? 15.828 21.656 21.578 1 87.06 37 GLU B CA 1
ATOM 2150 C C . GLU B 1 37 ? 16.828 22.25 20.578 1 87.06 37 GLU B C 1
ATOM 2152 O O . GLU B 1 37 ? 17.891 21.656 20.344 1 87.06 37 GLU B O 1
ATOM 2157 N N . GLY B 1 38 ? 16.484 23.328 19.938 1 90.5 38 GLY B N 1
ATOM 2158 C CA . GLY B 1 38 ? 17.406 24.062 19.078 1 90.5 38 GLY B CA 1
ATOM 2159 C C . GLY B 1 38 ? 17.328 23.625 17.625 1 90.5 38 GLY B C 1
ATOM 2160 O O . GLY B 1 38 ? 17.953 24.234 16.75 1 90.5 38 GLY B O 1
ATOM 2161 N N . VAL B 1 39 ? 16.578 22.594 17.359 1 91.31 39 VAL B N 1
ATOM 2162 C CA . VAL B 1 39 ? 16.469 22.141 15.984 1 91.31 39 VAL B CA 1
ATOM 2163 C C . VAL B 1 39 ? 15.648 23.125 15.172 1 91.31 39 VAL B C 1
ATOM 2165 O O . VAL B 1 39 ? 15.805 23.219 13.945 1 91.31 39 VAL B O 1
ATOM 2168 N N . LEU B 1 40 ? 14.789 23.891 15.82 1 95.38 40 LEU B N 1
ATOM 2169 C CA . LEU B 1 40 ? 13.977 24.969 15.266 1 95.38 40 LEU B CA 1
ATOM 2170 C C . LEU B 1 40 ? 14.148 26.25 16.078 1 95.38 40 LEU B C 1
ATOM 2172 O O . LEU B 1 40 ? 14.539 26.188 17.25 1 95.38 40 LEU B O 1
ATOM 2176 N N . PRO B 1 41 ? 13.93 27.406 15.445 1 93.69 41 PRO B N 1
ATOM 2177 C CA . PRO B 1 41 ? 14.047 28.641 16.219 1 93.69 41 PRO B CA 1
ATOM 2178 C C . PRO B 1 41 ? 13.047 28.719 17.359 1 93.69 41 PRO B C 1
ATOM 2180 O O . PRO B 1 41 ? 11.906 28.266 17.234 1 93.69 41 PRO B O 1
ATOM 2183 N N . ALA B 1 42 ? 13.555 29.266 18.422 1 93.12 42 ALA B N 1
ATOM 2184 C CA . ALA B 1 42 ? 12.664 29.438 19.562 1 93.12 42 ALA B CA 1
ATOM 2185 C C . ALA B 1 42 ? 11.484 30.344 19.203 1 93.12 42 ALA B C 1
ATOM 2187 O O . ALA B 1 42 ? 11.656 31.344 18.5 1 93.12 42 ALA B O 1
ATOM 2188 N N . SER B 1 43 ? 10.375 29.984 19.562 1 95.94 43 SER B N 1
ATOM 2189 C CA . SER B 1 43 ? 9.148 30.734 19.312 1 95.94 43 SER B CA 1
ATOM 2190 C C . SER B 1 43 ? 8.039 30.312 20.266 1 95.94 43 SER B C 1
ATOM 2192 O O . SER B 1 43 ? 7.902 29.141 20.594 1 95.94 43 SER B O 1
ATOM 2194 N N . ASP B 1 44 ? 7.215 31.297 20.688 1 96.25 44 ASP B N 1
ATOM 2195 C CA . ASP B 1 44 ? 6.066 31 21.531 1 96.25 44 ASP B CA 1
ATOM 2196 C C . ASP B 1 44 ? 4.984 30.266 20.75 1 96.25 44 ASP B C 1
ATOM 2198 O O . ASP B 1 44 ? 4.031 29.75 21.328 1 96.25 44 ASP B O 1
ATOM 2202 N N . ARG B 1 45 ? 5.215 30.141 19.438 1 97.69 45 ARG B N 1
ATOM 2203 C CA . ARG B 1 45 ? 4.246 29.453 18.578 1 97.69 45 ARG B CA 1
ATOM 2204 C C . ARG B 1 45 ? 4.711 28.047 18.25 1 97.69 45 ARG B C 1
ATOM 2206 O O . ARG B 1 45 ? 4.059 27.344 17.469 1 97.69 45 ARG B O 1
ATOM 2213 N N . LEU B 1 46 ? 5.84 27.672 18.766 1 97.75 46 LEU B N 1
ATOM 2214 C CA . LEU B 1 46 ? 6.414 26.359 18.5 1 97.75 46 LEU B CA 1
ATOM 2215 C C . LEU B 1 46 ? 6.281 25.438 19.719 1 97.75 46 LEU B C 1
ATOM 2217 O O . LEU B 1 46 ? 6.59 25.844 20.844 1 97.75 46 LEU B O 1
ATOM 2221 N N . ARG B 1 47 ? 5.816 24.266 19.547 1 97.19 47 ARG B N 1
ATOM 2222 C CA . ARG B 1 47 ? 5.852 23.188 20.531 1 97.19 47 ARG B CA 1
ATOM 2223 C C . ARG B 1 47 ? 6.5 21.938 19.969 1 97.19 47 ARG B C 1
ATOM 2225 O O . ARG B 1 47 ? 6.156 21.5 18.859 1 97.19 47 ARG B O 1
ATOM 2232 N N . LEU B 1 48 ? 7.453 21.422 20.656 1 97.62 48 LEU B N 1
ATOM 2233 C CA . LEU B 1 48 ? 8.047 20.141 20.328 1 97.62 48 LEU B CA 1
ATOM 2234 C C . LEU B 1 48 ? 7.355 19.016 21.109 1 97.62 48 LEU B C 1
ATOM 2236 O O . LEU B 1 48 ? 7.262 19.078 22.344 1 97.62 48 LEU B O 1
ATOM 2240 N N . VAL B 1 49 ? 6.875 18 20.438 1 98.12 49 VAL B N 1
ATOM 2241 C CA . VAL B 1 49 ? 6.113 16.922 21.062 1 98.12 49 VAL B CA 1
ATOM 2242 C C . VAL B 1 49 ? 6.727 15.57 20.703 1 98.12 49 VAL B C 1
ATOM 2244 O O . VAL B 1 49 ? 7.09 15.336 19.547 1 98.12 49 VAL B O 1
ATOM 2247 N N . ARG B 1 50 ? 6.887 14.711 21.703 1 98.5 50 ARG B N 1
ATOM 2248 C CA . ARG B 1 50 ? 7.375 13.359 21.453 1 98.5 50 ARG B CA 1
ATOM 2249 C C . ARG B 1 50 ? 6.32 12.516 20.75 1 98.5 50 ARG B C 1
ATOM 2251 O O . ARG B 1 50 ? 5.16 12.484 21.156 1 98.5 50 ARG B O 1
ATOM 2258 N N . LEU B 1 51 ? 6.758 11.82 19.656 1 98.75 51 LEU B N 1
ATOM 2259 C CA . LEU B 1 51 ? 5.809 10.984 18.938 1 98.75 51 LEU B CA 1
ATOM 2260 C C . LEU B 1 51 ? 6.527 9.859 18.203 1 98.75 51 LEU B C 1
ATOM 2262 O O . LEU B 1 51 ? 7.5 10.102 17.484 1 98.75 51 LEU B O 1
ATOM 2266 N N . ASP B 1 52 ? 6.145 8.672 18.453 1 98.75 52 ASP B N 1
ATOM 2267 C CA . ASP B 1 52 ? 6.391 7.496 17.625 1 98.75 52 ASP B CA 1
ATOM 2268 C C . ASP B 1 52 ? 5.109 7.047 16.922 1 98.75 52 ASP B C 1
ATOM 2270 O O . ASP B 1 52 ? 4.191 6.527 17.562 1 98.75 52 ASP B O 1
ATOM 2274 N N . VAL B 1 53 ? 5.09 7.207 15.602 1 98.75 53 VAL B N 1
ATOM 2275 C CA . VAL B 1 53 ? 3.852 6.996 14.859 1 98.75 53 VAL B CA 1
ATOM 2276 C C . VAL B 1 53 ? 3.506 5.508 14.844 1 98.75 53 VAL B C 1
ATOM 2278 O O . VAL B 1 53 ? 2.402 5.125 14.453 1 98.75 53 VAL B O 1
ATOM 2281 N N . THR B 1 54 ? 4.434 4.625 15.281 1 98.31 54 THR B N 1
ATOM 2282 C CA . THR B 1 54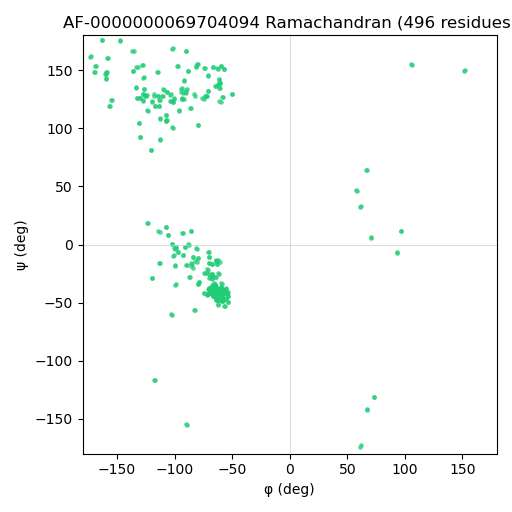 ? 4.172 3.189 15.289 1 98.31 54 THR B CA 1
ATOM 2283 C C . THR B 1 54 ? 3.578 2.76 16.625 1 98.31 54 THR B C 1
ATOM 2285 O O . THR B 1 54 ? 3.26 1.585 16.828 1 98.31 54 THR B O 1
ATOM 2288 N N . SER B 1 55 ? 3.436 3.693 17.562 1 98.62 55 SER B N 1
ATOM 2289 C CA . SER B 1 55 ? 2.945 3.396 18.906 1 98.62 55 SER B CA 1
ATOM 2290 C C . SER B 1 55 ? 1.589 4.047 19.156 1 98.62 55 SER B C 1
ATOM 2292 O O . SER B 1 55 ? 1.48 5.273 19.188 1 98.62 55 SER B O 1
ATOM 2294 N N . ALA B 1 56 ? 0.62 3.168 19.422 1 98.12 56 ALA B N 1
ATOM 2295 C CA . ALA B 1 56 ? -0.72 3.674 19.703 1 98.12 56 ALA B CA 1
ATOM 2296 C C . ALA B 1 56 ? -0.71 4.602 20.922 1 98.12 56 ALA B C 1
ATOM 2298 O O . ALA B 1 56 ? -1.375 5.637 20.922 1 98.12 56 ALA B O 1
ATOM 2299 N N . GLN B 1 57 ? -0.016 4.207 21.891 1 98.38 57 GLN B N 1
ATOM 2300 C CA . GLN B 1 57 ? 0.078 5.012 23.109 1 98.38 57 GLN B CA 1
ATOM 2301 C C . GLN B 1 57 ? 0.75 6.352 22.828 1 98.38 57 GLN B C 1
ATOM 2303 O O . GLN B 1 57 ? 0.282 7.395 23.281 1 98.38 57 GLN B O 1
ATOM 2308 N N . SER B 1 58 ? 1.838 6.328 22.109 1 98.88 58 SER B N 1
ATOM 2309 C CA . SER B 1 58 ? 2.547 7.551 21.75 1 98.88 58 SER B CA 1
ATOM 2310 C C . SER B 1 58 ? 1.65 8.5 20.969 1 98.88 58 SER B C 1
ATOM 2312 O O . SER B 1 58 ? 1.647 9.711 21.219 1 98.88 58 SER B O 1
ATOM 2314 N N . ILE B 1 59 ? 0.867 8 20.047 1 98.81 59 ILE B N 1
ATOM 2315 C CA . ILE B 1 59 ? -0.044 8.797 19.234 1 98.81 59 ILE B CA 1
ATOM 2316 C C . ILE B 1 59 ? -1.104 9.445 20.125 1 98.81 59 ILE B C 1
ATOM 2318 O O . ILE B 1 59 ? -1.356 10.641 20.016 1 98.81 59 ILE B O 1
ATOM 2322 N N . ALA B 1 60 ? -1.671 8.633 20.984 1 98.38 60 ALA B N 1
ATOM 2323 C CA . ALA B 1 60 ? -2.707 9.156 21.859 1 98.38 60 ALA B CA 1
ATOM 2324 C C . ALA B 1 60 ? -2.168 10.289 22.734 1 98.38 60 ALA B C 1
ATOM 2326 O O . ALA B 1 60 ? -2.818 11.328 22.875 1 98.38 60 ALA B O 1
ATOM 2327 N N . GLU B 1 61 ? -1.038 10.102 23.297 1 98.62 61 GLU B N 1
ATOM 2328 C CA . GLU B 1 61 ? -0.417 11.102 24.156 1 98.62 61 GLU B CA 1
ATOM 2329 C C . GLU B 1 61 ? -0.088 12.367 23.375 1 98.62 61 GLU B C 1
ATOM 2331 O O . GLU B 1 61 ? -0.303 13.484 23.859 1 98.62 61 GLU B O 1
ATOM 2336 N N . ALA B 1 62 ? 0.459 12.195 22.188 1 98.81 62 ALA B N 1
ATOM 2337 C CA . ALA B 1 62 ? 0.826 13.344 21.359 1 98.81 62 ALA B CA 1
ATOM 2338 C C . ALA B 1 62 ? -0.405 14.156 20.969 1 98.81 62 ALA B C 1
ATOM 2340 O O . ALA B 1 62 ? -0.371 15.391 20.984 1 98.81 62 ALA B O 1
ATOM 2341 N N . ILE B 1 63 ? -1.492 13.477 20.609 1 98.56 63 ILE B N 1
ATOM 2342 C CA . ILE B 1 63 ? -2.725 14.156 20.219 1 98.56 63 ILE B CA 1
ATOM 2343 C C . ILE B 1 63 ? -3.305 14.906 21.422 1 98.56 63 ILE B C 1
ATOM 2345 O O . ILE B 1 63 ? -3.762 16.047 21.297 1 98.56 63 ILE B O 1
ATOM 2349 N N . ALA B 1 64 ? -3.283 14.242 22.547 1 98.06 64 ALA B N 1
ATOM 2350 C CA . ALA B 1 64 ? -3.764 14.891 23.766 1 98.06 64 ALA B CA 1
ATOM 2351 C C . ALA B 1 64 ? -2.951 16.141 24.078 1 98.06 64 ALA B C 1
ATOM 2353 O O . ALA B 1 64 ? -3.51 17.172 24.438 1 98.06 64 ALA B O 1
ATOM 2354 N N . GLU B 1 65 ? -1.705 16.031 23.938 1 97.75 65 GLU B N 1
ATOM 2355 C CA . GLU B 1 65 ? -0.809 17.141 24.203 1 97.75 65 GLU B CA 1
ATOM 2356 C C . GLU B 1 65 ? -0.988 18.266 23.188 1 97.75 65 GLU B C 1
ATOM 2358 O O . GLU B 1 65 ? -0.898 19.453 23.531 1 97.75 65 GLU B O 1
ATOM 2363 N N . ALA B 1 66 ? -1.134 17.938 21.953 1 96.81 66 ALA B N 1
ATOM 2364 C CA . ALA B 1 66 ? -1.273 18.891 20.859 1 96.81 66 ALA B CA 1
ATOM 2365 C C . ALA B 1 66 ? -2.512 19.766 21.047 1 96.81 66 ALA B C 1
ATOM 2367 O O .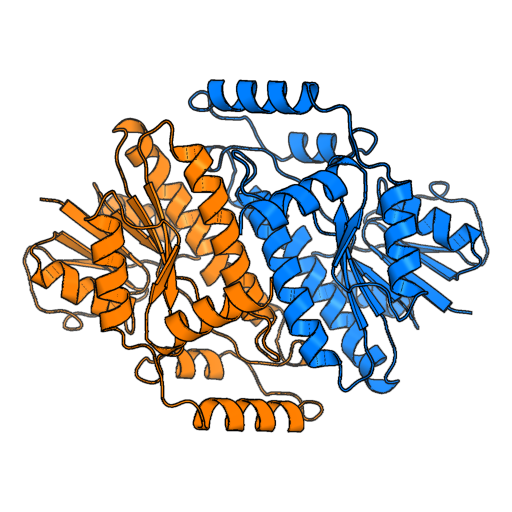 ALA B 1 66 ? -2.475 20.969 20.781 1 96.81 66 ALA B O 1
ATOM 2368 N N . GLY B 1 67 ? -3.635 19.141 21.562 1 94.44 67 GLY B N 1
ATOM 2369 C CA . GLY B 1 67 ? -4.887 19.875 21.641 1 94.44 67 GLY B CA 1
ATOM 2370 C C . GLY B 1 67 ? -5.543 20.078 20.281 1 94.44 67 GLY B C 1
ATOM 2371 O O . GLY B 1 67 ? -5.703 19.125 19.516 1 94.44 67 GLY B O 1
ATOM 2372 N N . GLU B 1 68 ? -5.93 21.297 20.031 1 94.69 68 GLU B N 1
ATOM 2373 C CA . GLU B 1 68 ? -6.629 21.562 18.781 1 94.69 68 GLU B CA 1
ATOM 2374 C C . GLU B 1 68 ? -5.648 21.75 17.641 1 94.69 68 GLU B C 1
ATOM 2376 O O . GLU B 1 68 ? -4.691 22.531 17.734 1 94.69 68 GLU B O 1
ATOM 2381 N N . ILE B 1 69 ? -5.852 21.062 16.578 1 97.38 69 ILE B N 1
ATOM 2382 C CA . ILE B 1 69 ? -5.047 21.172 15.375 1 97.38 69 ILE B CA 1
ATOM 2383 C C . ILE B 1 69 ? -5.953 21.422 14.172 1 97.38 69 ILE B C 1
ATOM 2385 O O . ILE B 1 69 ? -7.062 20.891 14.102 1 97.38 69 ILE B O 1
ATOM 2389 N N . ASP B 1 70 ? -5.492 22.234 13.25 1 98.62 70 ASP B N 1
ATOM 2390 C CA . ASP B 1 70 ? -6.234 22.531 12.031 1 98.62 70 ASP B CA 1
ATOM 2391 C C . ASP B 1 70 ? -5.73 21.703 10.859 1 98.62 70 ASP B C 1
ATOM 2393 O O . ASP B 1 70 ? -6.496 21.375 9.945 1 98.62 70 ASP B O 1
ATOM 2397 N N . VAL B 1 71 ? -4.461 21.438 10.844 1 98.88 71 VAL B N 1
ATOM 2398 C CA . VAL B 1 71 ? -3.811 20.719 9.75 1 98.88 71 VAL B CA 1
ATOM 2399 C C . VAL B 1 71 ? -2.906 19.625 10.312 1 98.88 71 VAL B C 1
ATOM 2401 O O . VAL B 1 71 ? -2.111 19.875 11.227 1 98.88 71 VAL B O 1
ATOM 2404 N N . LEU B 1 72 ? -3.068 18.422 9.883 1 98.94 72 LEU B N 1
ATOM 2405 C CA . LEU B 1 72 ? -2.123 17.344 10.141 1 98.94 72 LEU B CA 1
ATOM 2406 C C . LEU B 1 72 ? -1.282 17.047 8.906 1 98.94 72 LEU B C 1
ATOM 2408 O O . LEU B 1 72 ? -1.824 16.828 7.816 1 98.94 72 LEU B O 1
ATOM 2412 N N . VAL B 1 73 ? 0.011 17.109 9.031 1 99 73 VAL B N 1
ATOM 2413 C CA . VAL B 1 73 ? 0.937 16.672 7.992 1 99 73 VAL B CA 1
ATOM 2414 C C . VAL B 1 73 ? 1.608 15.359 8.422 1 99 73 VAL B C 1
ATOM 2416 O O . VAL B 1 73 ? 2.449 15.359 9.328 1 99 73 VAL B O 1
ATOM 2419 N N . ASN B 1 74 ? 1.217 14.312 7.832 1 98.94 74 ASN B N 1
ATOM 2420 C CA . ASN B 1 74 ? 1.912 13.039 8 1 98.94 74 ASN B CA 1
ATOM 2421 C C . ASN B 1 74 ? 3.17 12.969 7.137 1 98.94 74 ASN B C 1
ATOM 2423 O O . ASN B 1 74 ? 3.098 12.656 5.949 1 98.94 74 ASN B O 1
ATOM 2427 N N . ASN B 1 75 ? 4.277 13.148 7.762 1 98.75 75 ASN B N 1
ATOM 2428 C CA . ASN B 1 75 ? 5.559 13.25 7.066 1 98.75 75 ASN B CA 1
ATOM 2429 C C . ASN B 1 75 ? 6.523 12.156 7.508 1 98.75 75 ASN B C 1
ATOM 2431 O O . ASN B 1 75 ? 7.414 11.766 6.75 1 98.75 75 ASN B O 1
ATOM 2435 N N . ALA B 1 76 ? 6.363 11.688 8.781 1 97.94 76 ALA B N 1
ATOM 2436 C CA . ALA B 1 76 ? 7.246 10.633 9.266 1 97.94 76 ALA B CA 1
ATOM 2437 C C . ALA B 1 76 ? 7.312 9.469 8.281 1 97.94 76 ALA B C 1
ATOM 2439 O O . ALA B 1 76 ? 6.281 9.008 7.785 1 97.94 76 ALA B O 1
ATOM 2440 N N . GLY B 1 77 ? 8.438 9.062 7.949 1 96.19 77 GLY B N 1
ATOM 2441 C CA . GLY B 1 77 ? 8.641 7.969 7.016 1 96.19 77 GLY B CA 1
ATOM 2442 C C . GLY B 1 77 ? 10.094 7.543 6.898 1 96.19 77 GLY B C 1
ATOM 2443 O O . GLY B 1 77 ? 10.992 8.266 7.336 1 96.19 77 GLY B O 1
ATOM 2444 N N . VAL B 1 78 ? 10.297 6.398 6.398 1 95 78 VAL B N 1
ATOM 2445 C CA . VAL B 1 78 ? 11.633 5.852 6.172 1 95 78 VAL B CA 1
ATOM 2446 C C . VAL B 1 78 ? 11.711 5.258 4.77 1 95 78 VAL B C 1
ATOM 2448 O O . VAL B 1 78 ? 10.688 4.906 4.176 1 95 78 VAL B O 1
ATOM 2451 N N . GLY B 1 79 ? 12.938 5.258 4.246 1 93.56 79 GLY B N 1
ATOM 2452 C CA . GLY B 1 79 ? 13.18 4.688 2.932 1 93.56 79 GLY B CA 1
ATOM 2453 C C . GLY B 1 79 ? 13.812 3.309 2.988 1 93.56 79 GLY B C 1
ATOM 2454 O O . GLY B 1 79 ? 14.25 2.861 4.051 1 93.56 79 GLY B O 1
ATOM 2455 N N . MET B 1 80 ? 13.82 2.693 1.873 1 93 80 MET B N 1
ATOM 2456 C CA . MET B 1 80 ? 14.516 1.42 1.698 1 93 80 MET B CA 1
ATOM 2457 C C . MET B 1 80 ? 14.875 1.19 0.234 1 93 80 MET B C 1
ATOM 2459 O O . MET B 1 80 ? 14.008 1.257 -0.639 1 93 80 MET B O 1
ATOM 2463 N N . LEU B 1 81 ? 16.109 1.076 -0.026 1 92.81 81 LEU B N 1
ATOM 2464 C CA . LEU B 1 81 ? 16.625 0.646 -1.321 1 92.81 81 LEU B CA 1
ATOM 2465 C C . LEU B 1 81 ? 17.297 -0.718 -1.215 1 92.81 81 LEU B C 1
ATOM 2467 O O . LEU B 1 81 ? 18.344 -0.85 -0.585 1 92.81 81 LEU B O 1
ATOM 2471 N N . ASN B 1 82 ? 16.703 -1.717 -1.735 1 95.31 82 ASN B N 1
ATOM 2472 C CA . ASN B 1 82 ? 17.25 -3.074 -1.743 1 95.31 82 ASN B CA 1
ATOM 2473 C C . ASN B 1 82 ? 16.438 -3.986 -2.666 1 95.31 82 ASN B C 1
ATOM 2475 O O . ASN B 1 82 ? 15.297 -3.678 -3.012 1 95.31 82 ASN B O 1
ATOM 2479 N N . ALA B 1 83 ? 17.125 -5.016 -3.164 1 96.56 83 ALA B N 1
ATOM 2480 C CA . ALA B 1 83 ? 16.344 -6.098 -3.77 1 96.56 83 ALA B CA 1
ATOM 2481 C C . ALA B 1 83 ? 15.445 -6.773 -2.738 1 96.56 83 ALA B C 1
ATOM 2483 O O . ALA B 1 83 ? 15.773 -6.809 -1.549 1 96.56 83 ALA B O 1
ATOM 2484 N N . LEU B 1 84 ? 14.328 -7.32 -3.184 1 97.56 84 LEU B N 1
ATOM 2485 C CA . LEU B 1 84 ? 13.438 -8 -2.248 1 97.56 84 LEU B CA 1
ATOM 2486 C C . LEU B 1 84 ? 14.18 -9.109 -1.504 1 97.56 84 LEU B C 1
ATOM 2488 O O . LEU B 1 84 ? 14 -9.273 -0.295 1 97.56 84 LEU B O 1
ATOM 2492 N N . GLU B 1 85 ? 15.008 -9.844 -2.191 1 96.25 85 GLU B N 1
ATOM 2493 C CA . GLU B 1 85 ? 15.758 -10.953 -1.604 1 96.25 85 GLU B CA 1
ATOM 2494 C C . GLU B 1 85 ? 16.703 -10.461 -0.506 1 96.25 85 GLU B C 1
ATOM 2496 O O . GLU B 1 85 ? 17.094 -11.234 0.37 1 96.25 85 GLU B O 1
ATOM 2501 N N . GLY B 1 86 ? 17.062 -9.273 -0.591 1 95.25 86 GLY B N 1
ATOM 2502 C CA . GLY B 1 86 ? 18.016 -8.734 0.364 1 95.25 86 GLY B CA 1
ATOM 2503 C C . GLY B 1 86 ? 17.359 -8.07 1.558 1 95.25 86 GLY B C 1
ATOM 2504 O O . GLY B 1 86 ? 18.016 -7.719 2.529 1 95.25 86 GLY B O 1
ATOM 2505 N N . ALA B 1 87 ? 16.078 -7.879 1.545 1 95.31 87 ALA B N 1
ATOM 2506 C CA . ALA B 1 87 ? 15.344 -7.211 2.615 1 95.31 87 ALA B CA 1
ATOM 2507 C C . ALA B 1 87 ? 14.883 -8.211 3.67 1 95.31 87 ALA B C 1
ATOM 2509 O O . ALA B 1 87 ? 14.383 -9.289 3.336 1 95.31 87 ALA B O 1
ATOM 2510 N N . SER B 1 88 ? 15.07 -7.914 4.934 1 95.12 88 SER B N 1
ATOM 2511 C CA . SER B 1 88 ? 14.562 -8.797 5.984 1 95.12 88 SER B CA 1
ATOM 2512 C C . SER B 1 88 ? 13.07 -8.57 6.223 1 95.12 88 SER B C 1
ATOM 2514 O O . SER B 1 88 ? 12.562 -7.473 5.992 1 95.12 88 SER B O 1
ATOM 2516 N N . ARG B 1 89 ? 12.414 -9.578 6.73 1 94.94 89 ARG B N 1
ATOM 2517 C CA . ARG B 1 89 ? 11 -9.477 7.051 1 94.94 89 ARG B CA 1
ATOM 2518 C C . ARG B 1 89 ? 10.75 -8.391 8.094 1 94.94 89 ARG B C 1
ATOM 2520 O O . ARG B 1 89 ? 9.734 -7.684 8.031 1 94.94 89 ARG B O 1
ATOM 2527 N N . GLU B 1 90 ? 11.602 -8.336 8.984 1 95.31 90 GLU B N 1
ATOM 2528 C CA . GLU B 1 90 ? 11.484 -7.328 10.039 1 95.31 90 GLU B CA 1
ATOM 2529 C C . GLU B 1 90 ? 11.602 -5.918 9.469 1 95.31 90 GLU B C 1
ATOM 2531 O O . GLU B 1 90 ? 10.82 -5.031 9.836 1 95.31 90 GLU B O 1
ATOM 2536 N N . ALA B 1 91 ? 12.594 -5.676 8.609 1 95.88 91 ALA B N 1
ATOM 2537 C CA . ALA B 1 91 ? 12.773 -4.359 8 1 95.88 91 ALA B CA 1
ATOM 2538 C C . ALA B 1 91 ? 11.555 -3.965 7.18 1 95.88 91 ALA B C 1
ATOM 2540 O O . ALA B 1 91 ? 11.125 -2.809 7.207 1 95.88 91 ALA B O 1
ATOM 2541 N N . ILE B 1 92 ? 11.031 -4.914 6.445 1 97.69 92 ILE B N 1
ATOM 2542 C CA . ILE B 1 92 ? 9.844 -4.68 5.633 1 97.69 92 ILE B CA 1
ATOM 2543 C C . ILE B 1 92 ? 8.672 -4.301 6.531 1 97.69 92 ILE B C 1
ATOM 2545 O O . ILE B 1 92 ? 7.969 -3.32 6.266 1 97.69 92 ILE B O 1
ATOM 2549 N N . ALA B 1 93 ? 8.477 -5.055 7.578 1 97.75 93 ALA B N 1
ATOM 2550 C CA . ALA B 1 93 ? 7.395 -4.789 8.516 1 97.75 93 ALA B CA 1
ATOM 2551 C C . ALA B 1 93 ? 7.547 -3.412 9.156 1 97.75 93 ALA B C 1
ATOM 2553 O O . ALA B 1 93 ? 6.57 -2.674 9.297 1 97.75 93 ALA B O 1
ATOM 2554 N N . ASP B 1 94 ? 8.727 -3.107 9.57 1 96.94 94 ASP B N 1
ATOM 2555 C CA . ASP B 1 94 ? 9 -1.821 10.203 1 96.94 94 ASP B CA 1
ATOM 2556 C C . ASP B 1 94 ? 8.711 -0.667 9.25 1 96.94 94 ASP B C 1
ATOM 2558 O O . ASP B 1 94 ? 8.195 0.373 9.664 1 96.94 94 ASP B O 1
ATOM 2562 N N . LEU B 1 95 ? 9.117 -0.829 8.016 1 97.5 95 LEU B N 1
ATOM 2563 C CA . LEU B 1 95 ? 8.867 0.185 6.992 1 97.5 95 LEU B CA 1
ATOM 2564 C C . LEU B 1 95 ? 7.375 0.454 6.844 1 97.5 95 LEU B C 1
ATOM 2566 O O . LEU B 1 95 ? 6.941 1.606 6.883 1 97.5 95 LEU B O 1
ATOM 2570 N N . PHE B 1 96 ? 6.562 -0.589 6.719 1 98.62 96 PHE B N 1
ATOM 2571 C CA . PHE B 1 96 ? 5.125 -0.429 6.566 1 98.62 96 PHE B CA 1
ATOM 2572 C C . PHE B 1 96 ? 4.504 0.137 7.836 1 98.62 96 PHE B C 1
ATOM 2574 O O . PHE B 1 96 ? 3.549 0.915 7.777 1 98.62 96 PHE B O 1
ATOM 2581 N N . ALA B 1 97 ? 5.023 -0.309 9.016 1 98.62 97 ALA B N 1
ATOM 2582 C CA . ALA B 1 97 ? 4.531 0.212 10.289 1 98.62 97 ALA B CA 1
ATOM 2583 C C . ALA B 1 97 ? 4.668 1.73 10.352 1 98.62 97 ALA B C 1
ATOM 2585 O O . ALA B 1 97 ? 3.762 2.424 10.812 1 98.62 97 ALA B O 1
ATOM 2586 N N . THR B 1 98 ? 5.738 2.211 9.844 1 98.19 98 THR B N 1
ATOM 2587 C CA . THR B 1 98 ? 6.012 3.643 9.906 1 98.19 98 THR B CA 1
ATOM 2588 C C . THR B 1 98 ? 5.305 4.375 8.773 1 98.19 98 THR B C 1
ATOM 2590 O O . THR B 1 98 ? 4.484 5.262 9.016 1 98.19 98 THR B O 1
ATOM 2593 N N . ASN B 1 99 ? 5.566 3.969 7.531 1 98.69 99 ASN B N 1
ATOM 2594 C CA . ASN B 1 99 ? 5.141 4.727 6.359 1 98.69 99 ASN B CA 1
ATOM 2595 C C . ASN B 1 99 ? 3.631 4.648 6.156 1 98.69 99 ASN B C 1
ATOM 2597 O O . ASN B 1 99 ? 2.994 5.641 5.801 1 98.69 99 ASN B O 1
ATOM 2601 N N . THR B 1 100 ? 3.109 3.42 6.34 1 98.94 100 THR B N 1
ATOM 2602 C CA . THR B 1 100 ? 1.726 3.176 5.949 1 98.94 100 THR B CA 1
ATOM 2603 C C . THR B 1 100 ? 0.814 3.166 7.176 1 98.94 100 THR B C 1
ATOM 2605 O O . THR B 1 100 ? -0.031 4.051 7.332 1 98.94 100 THR B O 1
ATOM 2608 N N . LEU B 1 101 ? 1.086 2.258 8.078 1 98.94 101 LEU B N 1
ATOM 2609 C CA . LEU B 1 101 ? 0.201 2.086 9.227 1 98.94 101 LEU B CA 1
ATOM 2610 C C . LEU B 1 101 ? 0.279 3.289 10.156 1 98.94 101 LEU B C 1
ATOM 2612 O O . LEU B 1 101 ? -0.725 3.686 10.758 1 98.94 101 LEU B O 1
ATOM 2616 N N . GLY B 1 102 ? 1.488 3.846 10.336 1 98.88 102 GLY B N 1
ATOM 2617 C CA . GLY B 1 102 ? 1.631 5.059 11.133 1 98.88 102 GLY B CA 1
ATOM 2618 C C . GLY B 1 102 ? 0.821 6.223 10.586 1 98.88 102 GLY B C 1
ATOM 2619 O O . GLY B 1 102 ? 0.169 6.938 11.352 1 98.88 102 GLY B O 1
ATOM 2620 N N . THR B 1 103 ? 0.832 6.426 9.242 1 98.94 103 THR B N 1
ATOM 2621 C CA . THR B 1 103 ? 0.05 7.465 8.578 1 98.94 103 THR B CA 1
ATOM 2622 C C . THR B 1 103 ? -1.442 7.258 8.82 1 98.94 103 THR B C 1
ATOM 2624 O O . THR B 1 103 ? -2.158 8.195 9.172 1 98.94 103 THR B O 1
ATOM 2627 N N . ILE B 1 104 ? -1.896 6.031 8.656 1 98.94 104 ILE B N 1
ATOM 2628 C CA . ILE B 1 104 ? -3.305 5.695 8.836 1 98.94 104 ILE B CA 1
ATOM 2629 C C . ILE B 1 104 ? -3.709 5.957 10.289 1 98.94 104 ILE B C 1
ATOM 2631 O O . ILE B 1 104 ? -4.758 6.547 10.547 1 98.94 104 ILE B O 1
ATOM 2635 N N . ALA B 1 105 ? -2.871 5.555 11.219 1 98.88 105 ALA B N 1
ATOM 2636 C CA . ALA B 1 105 ? -3.172 5.691 12.641 1 98.88 105 ALA B CA 1
ATOM 2637 C C . ALA B 1 105 ? -3.258 7.16 13.047 1 98.88 105 ALA B C 1
ATOM 2639 O O . ALA B 1 105 ? -4.164 7.559 13.781 1 98.88 105 ALA B O 1
ATOM 2640 N N . MET B 1 106 ? -2.318 7.969 12.594 1 98.94 106 MET B N 1
ATOM 2641 C CA . MET B 1 106 ? -2.344 9.398 12.883 1 98.94 106 MET B CA 1
ATOM 2642 C C . MET B 1 106 ? -3.602 10.047 12.312 1 98.94 106 MET B C 1
ATOM 2644 O O . MET B 1 106 ? -4.242 10.859 12.977 1 98.94 106 MET B O 1
ATOM 2648 N N . THR B 1 107 ? -3.893 9.695 11.078 1 98.88 107 THR B N 1
ATOM 2649 C CA . THR B 1 107 ? -5.086 10.211 10.414 1 98.88 107 THR B CA 1
ATOM 2650 C C . THR B 1 107 ? -6.34 9.852 11.203 1 98.88 107 THR B C 1
ATOM 2652 O O . THR B 1 107 ? -7.188 10.711 11.469 1 98.88 107 THR B O 1
ATOM 2655 N N . GLN B 1 108 ? -6.41 8.594 11.57 1 98.44 108 GLN B N 1
ATOM 2656 C CA . GLN B 1 108 ? -7.555 8.117 12.336 1 98.44 108 GLN B CA 1
ATOM 2657 C C . GLN B 1 108 ? -7.711 8.906 13.633 1 98.44 108 GLN B C 1
ATOM 2659 O O . GLN B 1 108 ? -8.836 9.219 14.047 1 98.44 108 GLN B O 1
ATOM 2664 N N . ALA B 1 109 ? -6.641 9.25 14.281 1 98.44 109 ALA B N 1
ATOM 2665 C CA . ALA B 1 109 ? -6.629 9.883 15.594 1 98.44 109 ALA B CA 1
ATOM 2666 C C . ALA B 1 109 ? -7.199 11.297 15.523 1 98.44 109 ALA B C 1
ATOM 2668 O O . ALA B 1 109 ? -7.773 11.789 16.5 1 98.44 109 ALA B O 1
ATOM 2669 N N . VAL B 1 110 ? -7.129 11.992 14.398 1 98.56 110 VAL B N 1
ATOM 2670 C CA . VAL B 1 110 ? -7.516 13.398 14.359 1 98.56 110 VAL B CA 1
ATOM 2671 C C . VAL B 1 110 ? -8.93 13.523 13.805 1 98.56 110 VAL B C 1
ATOM 2673 O O . VAL B 1 110 ? -9.578 14.562 13.969 1 98.56 110 VAL B O 1
ATOM 2676 N N . ILE B 1 111 ? -9.461 12.508 13.125 1 98.31 111 ILE B N 1
ATOM 2677 C CA . ILE B 1 111 ? -10.68 12.586 12.328 1 98.31 111 ILE B CA 1
ATOM 2678 C C . ILE B 1 111 ? -11.859 12.93 13.234 1 98.31 111 ILE B C 1
ATOM 2680 O O . ILE B 1 111 ? -12.688 13.781 12.891 1 98.31 111 ILE B O 1
ATOM 2684 N N . PRO B 1 112 ? -11.984 12.289 14.469 1 97.5 112 PRO B N 1
ATOM 2685 C CA . PRO B 1 112 ? -13.172 12.594 15.273 1 97.5 112 PRO B CA 1
ATOM 2686 C C . PRO B 1 112 ? -13.312 14.078 15.594 1 97.5 112 PRO B C 1
ATOM 2688 O O . PRO B 1 112 ? -14.406 14.633 15.484 1 97.5 112 PRO B O 1
ATOM 2691 N N . ARG B 1 113 ? -12.258 14.719 15.922 1 97.69 113 ARG B N 1
ATOM 2692 C CA . ARG B 1 113 ? -12.305 16.141 16.234 1 97.69 113 ARG B CA 1
ATOM 2693 C C . ARG B 1 113 ? -12.547 16.984 14.984 1 97.69 113 ARG B C 1
ATOM 2695 O O . ARG B 1 113 ? -13.305 17.953 15.016 1 97.69 113 ARG B O 1
ATOM 2702 N N . PHE B 1 114 ? -11.867 16.641 13.844 1 98.62 114 PHE B N 1
ATOM 2703 C CA . PHE B 1 114 ? -12.094 17.328 12.578 1 98.62 114 PHE B CA 1
ATOM 2704 C C . PHE B 1 114 ? -13.555 17.203 12.148 1 98.62 114 PHE B C 1
ATOM 2706 O O . PHE B 1 114 ? -14.172 18.203 11.734 1 98.62 114 PHE B O 1
ATOM 2713 N N . ARG B 1 115 ? -14.078 15.984 12.297 1 98 115 ARG B N 1
ATOM 2714 C CA . ARG B 1 115 ? -15.461 15.727 11.906 1 98 115 ARG B CA 1
ATOM 2715 C C . ARG B 1 115 ? -16.438 16.547 12.75 1 98 115 ARG B C 1
ATOM 2717 O O . ARG B 1 115 ? -17.375 17.141 12.219 1 98 115 ARG B O 1
ATOM 2724 N N . ALA B 1 116 ? -16.219 16.594 14.047 1 97.19 116 ALA B N 1
ATOM 2725 C CA . ALA B 1 116 ? -17.109 17.297 14.969 1 97.19 116 ALA B CA 1
ATOM 2726 C C . ALA B 1 116 ? -17.172 18.781 14.625 1 97.19 116 ALA B C 1
ATOM 2728 O O . ALA B 1 116 ? -18.25 19.391 14.695 1 97.19 116 ALA B O 1
ATOM 2729 N N . ARG B 1 117 ? -16.172 19.375 14.25 1 97.06 117 ARG B N 1
ATOM 2730 C CA . ARG B 1 117 ? -16.156 20.812 13.977 1 97.06 117 ARG B CA 1
ATOM 2731 C C . ARG B 1 117 ? -16.328 21.078 12.484 1 97.06 117 ARG B C 1
ATOM 2733 O O . ARG B 1 117 ? -16.344 22.234 12.055 1 97.06 117 ARG B O 1
ATOM 2740 N N . ARG B 1 118 ? -16.328 20.016 11.641 1 98.12 118 ARG B N 1
ATOM 2741 C CA . ARG B 1 118 ? -16.5 20.062 10.195 1 98.12 118 ARG B CA 1
ATOM 2742 C C . ARG B 1 118 ? -15.453 20.953 9.539 1 98.12 118 ARG B C 1
ATOM 2744 O O . ARG B 1 118 ? -15.773 21.812 8.734 1 98.12 118 ARG B O 1
ATOM 2751 N N . SER B 1 119 ? -14.242 20.75 9.938 1 98.06 119 SER B N 1
ATOM 2752 C CA . SER B 1 119 ? -13.086 21.453 9.391 1 98.06 119 SER B CA 1
AT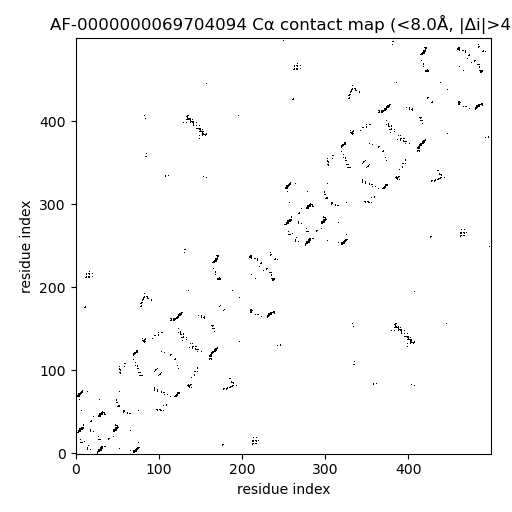OM 2753 C C . SER B 1 119 ? -11.789 20.703 9.672 1 98.06 119 SER B C 1
ATOM 2755 O O . SER B 1 119 ? -11.656 20.062 10.719 1 98.06 119 SER B O 1
ATOM 2757 N N . GLY B 1 120 ? -10.852 20.781 8.766 1 98.25 120 GLY B N 1
ATOM 2758 C CA . GLY B 1 120 ? -9.547 20.156 8.914 1 98.25 120 GLY B CA 1
ATOM 2759 C C . GLY B 1 120 ? -8.906 19.797 7.59 1 98.25 120 GLY B C 1
ATOM 2760 O O . GLY B 1 120 ? -9.594 19.609 6.59 1 98.25 120 GLY B O 1
ATOM 2761 N N . THR B 1 121 ? -7.605 19.812 7.551 1 98.75 121 THR B N 1
ATOM 2762 C CA . THR B 1 121 ? -6.836 19.406 6.383 1 98.75 121 THR B CA 1
ATOM 2763 C C . THR B 1 121 ? -5.789 18.359 6.766 1 98.75 121 THR B C 1
ATOM 2765 O O . THR B 1 121 ? -5.102 18.5 7.777 1 98.75 121 THR B O 1
ATOM 2768 N N . ILE B 1 122 ? -5.758 17.297 6.07 1 98.88 122 ILE B N 1
ATOM 2769 C CA . ILE B 1 122 ? -4.746 16.266 6.23 1 98.88 122 ILE B CA 1
ATOM 2770 C C . ILE B 1 122 ? -3.867 16.203 4.984 1 98.88 122 ILE B C 1
ATOM 2772 O O . ILE B 1 122 ? -4.371 16.109 3.865 1 98.88 122 ILE B O 1
ATOM 2776 N N . VAL B 1 123 ? -2.58 16.344 5.164 1 98.94 123 VAL B N 1
ATOM 2777 C CA . VAL B 1 123 ? -1.605 16.25 4.078 1 98.94 123 VAL B CA 1
ATOM 2778 C C . VAL B 1 123 ? -0.674 15.07 4.316 1 98.94 123 VAL B C 1
ATOM 2780 O O . VAL B 1 123 ? 0.011 15.008 5.34 1 98.94 123 VAL B O 1
ATOM 2783 N N . ASN B 1 124 ? -0.644 14.148 3.455 1 98.94 124 ASN B N 1
ATOM 2784 C CA . ASN B 1 124 ? 0.252 13 3.529 1 98.94 124 ASN B CA 1
ATOM 2785 C C . ASN B 1 124 ? 1.445 13.156 2.592 1 98.94 124 ASN B C 1
ATOM 2787 O O . ASN B 1 124 ? 1.272 13.352 1.388 1 98.94 124 ASN B O 1
ATOM 2791 N N . ILE B 1 125 ? 2.684 13.102 3.146 1 98.88 125 ILE B N 1
ATOM 2792 C CA . ILE B 1 125 ? 3.904 13.148 2.348 1 98.88 125 ILE B CA 1
ATOM 2793 C C . ILE B 1 125 ? 4.266 11.742 1.876 1 98.88 125 ILE B C 1
ATOM 2795 O O . ILE B 1 125 ? 4.539 10.859 2.691 1 98.88 125 ILE B O 1
ATOM 2799 N N . THR B 1 126 ? 4.277 11.547 0.609 1 98.62 126 THR B N 1
ATOM 2800 C CA . THR B 1 126 ? 4.574 10.227 0.061 1 98.62 126 THR B CA 1
ATOM 2801 C C . THR B 1 126 ? 5.836 10.273 -0.794 1 98.62 126 THR B C 1
ATOM 2803 O O . THR B 1 126 ? 6.941 10.453 -0.273 1 98.62 126 THR B O 1
ATOM 2806 N N . SER B 1 127 ? 5.707 9.992 -2.146 1 98.31 127 SER B N 1
ATOM 2807 C CA . SER B 1 127 ? 6.957 9.945 -2.898 1 98.31 127 SER B CA 1
ATOM 2808 C C . SER B 1 127 ? 6.699 9.883 -4.398 1 98.31 127 SER B C 1
ATOM 2810 O O . SER B 1 127 ? 5.766 9.211 -4.848 1 98.31 127 SER B O 1
ATOM 2812 N N . ALA B 1 128 ? 7.621 10.477 -5.129 1 97.62 128 ALA B N 1
ATOM 2813 C CA . ALA B 1 128 ? 7.547 10.445 -6.586 1 97.62 128 ALA B CA 1
ATOM 2814 C C . ALA B 1 128 ? 7.824 9.039 -7.117 1 97.62 128 ALA B C 1
ATOM 2816 O O . ALA B 1 128 ? 7.512 8.734 -8.273 1 97.62 128 ALA B O 1
ATOM 2817 N N . VAL B 1 129 ? 8.398 8.148 -6.281 1 96.19 129 VAL B N 1
ATOM 2818 C CA . VAL B 1 129 ? 8.68 6.789 -6.727 1 96.19 129 VAL B CA 1
ATOM 2819 C C . VAL B 1 129 ? 7.379 6.07 -7.062 1 96.19 129 VAL B C 1
ATOM 2821 O O . VAL B 1 129 ? 7.395 5 -7.676 1 96.19 129 VAL B O 1
ATOM 2824 N N . THR B 1 130 ? 6.219 6.57 -6.613 1 98.25 130 THR B N 1
ATOM 2825 C CA . THR B 1 130 ? 4.926 5.941 -6.863 1 98.25 130 THR B CA 1
ATOM 2826 C C . THR B 1 130 ? 4.418 6.285 -8.258 1 98.25 130 THR B C 1
ATOM 2828 O O . THR B 1 130 ? 3.387 5.77 -8.695 1 98.25 130 THR B O 1
ATOM 2831 N N . LEU B 1 131 ? 5.133 7.137 -9.023 1 97.19 131 LEU B N 1
ATOM 2832 C CA . LEU B 1 131 ? 4.668 7.617 -10.32 1 97.19 131 LEU B CA 1
ATOM 2833 C C . LEU B 1 131 ? 5.113 6.684 -11.438 1 97.19 131 LEU B C 1
ATOM 2835 O O . LEU B 1 131 ? 4.574 6.73 -12.547 1 97.19 131 LEU B O 1
ATOM 2839 N N . GLN B 1 132 ? 6.078 5.867 -11.156 1 95.25 132 GLN B N 1
ATOM 2840 C CA . GLN B 1 132 ? 6.531 4.859 -12.109 1 95.25 132 GLN B CA 1
ATOM 2841 C C . GLN B 1 132 ? 7.277 3.73 -11.406 1 95.25 132 GLN B C 1
ATOM 2843 O O . GLN B 1 132 ? 7.996 3.969 -10.43 1 95.25 132 GLN B O 1
ATOM 2848 N N . PRO B 1 133 ? 7.188 2.541 -11.945 1 96.44 133 PRO B N 1
ATOM 2849 C CA . PRO B 1 133 ? 7.93 1.432 -11.352 1 96.44 133 PRO B CA 1
ATOM 2850 C C . PRO B 1 133 ? 9.445 1.618 -11.438 1 96.44 133 PRO B C 1
ATOM 2852 O O . PRO B 1 133 ? 9.953 2.096 -12.461 1 96.44 133 PRO B O 1
ATOM 2855 N N . MET B 1 134 ? 10.125 1.334 -10.367 1 94.62 134 MET B N 1
ATOM 2856 C CA . MET B 1 134 ? 11.586 1.387 -10.305 1 94.62 134 MET B CA 1
ATOM 2857 C C . MET B 1 134 ? 12.148 0.136 -9.641 1 94.62 134 MET B C 1
ATOM 2859 O O . MET B 1 134 ? 11.656 -0.289 -8.594 1 94.62 134 MET B O 1
ATOM 2863 N N . PRO B 1 135 ? 13.188 -0.454 -10.219 1 96 135 PRO B N 1
ATOM 2864 C CA . PRO B 1 135 ? 13.789 -1.623 -9.578 1 96 135 PRO B CA 1
ATOM 2865 C C . PRO B 1 135 ? 14.461 -1.283 -8.242 1 96 135 PRO B C 1
ATOM 2867 O O . PRO B 1 135 ? 14.906 -0.151 -8.047 1 96 135 PRO B O 1
ATOM 2870 N N . LEU B 1 136 ? 14.547 -2.248 -7.324 1 95.12 136 LEU B N 1
ATOM 2871 C CA . LEU B 1 136 ? 15.211 -2.18 -6.027 1 95.12 136 LEU B CA 1
ATOM 2872 C C . LEU B 1 136 ? 14.438 -1.276 -5.07 1 95.12 136 LEU B C 1
ATOM 2874 O O . LEU B 1 136 ? 14.898 -1.004 -3.959 1 95.12 136 LEU B O 1
ATOM 2878 N N . LEU B 1 137 ? 13.25 -0.798 -5.492 1 95.56 137 LEU B N 1
ATOM 2879 C CA . LEU B 1 137 ? 12.43 0.077 -4.656 1 95.56 137 LEU B CA 1
ATOM 2880 C C . LEU B 1 137 ? 11.039 -0.512 -4.449 1 95.56 137 LEU B C 1
ATOM 2882 O O . LEU B 1 137 ? 10.109 0.2 -4.062 1 95.56 137 LEU B O 1
ATOM 2886 N N . ALA B 1 138 ? 10.891 -1.797 -4.688 1 97.94 138 ALA B N 1
ATOM 2887 C CA . ALA B 1 138 ? 9.562 -2.42 -4.723 1 97.94 138 ALA B CA 1
ATOM 2888 C C . ALA B 1 138 ? 8.844 -2.256 -3.389 1 97.94 138 ALA B C 1
ATOM 2890 O O . ALA B 1 138 ? 7.684 -1.849 -3.348 1 97.94 138 ALA B O 1
ATOM 2891 N N . VAL B 1 139 ? 9.547 -2.539 -2.268 1 98.12 139 VAL B N 1
ATOM 2892 C CA . VAL B 1 139 ? 8.93 -2.52 -0.949 1 98.12 139 VAL B CA 1
ATOM 2893 C C . VAL B 1 139 ? 8.633 -1.077 -0.54 1 98.12 139 VAL B C 1
ATOM 2895 O O . VAL B 1 139 ? 7.539 -0.772 -0.061 1 98.12 139 VAL B O 1
ATOM 2898 N N . TYR B 1 140 ? 9.547 -0.188 -0.766 1 97.38 140 TYR B N 1
ATOM 2899 C CA . TYR B 1 140 ? 9.352 1.221 -0.441 1 97.38 140 TYR B CA 1
ATOM 2900 C C . TYR B 1 140 ? 8.195 1.812 -1.245 1 97.38 140 TYR B C 1
ATOM 2902 O O . TYR B 1 140 ? 7.297 2.438 -0.682 1 97.38 140 TYR B O 1
ATOM 2910 N N . THR B 1 141 ? 8.227 1.617 -2.566 1 98.56 141 THR B N 1
ATOM 2911 C CA . THR B 1 141 ? 7.176 2.115 -3.445 1 98.56 141 THR B CA 1
ATOM 2912 C C . THR B 1 141 ? 5.812 1.583 -3.016 1 98.56 141 THR B C 1
ATOM 2914 O O . THR B 1 141 ? 4.824 2.32 -3.016 1 98.56 141 THR B O 1
ATOM 2917 N N . ALA B 1 142 ? 5.77 0.344 -2.637 1 98.88 142 ALA B N 1
ATOM 2918 C CA . ALA B 1 142 ? 4.527 -0.262 -2.168 1 98.88 142 ALA B CA 1
ATOM 2919 C C . ALA B 1 142 ? 3.969 0.493 -0.963 1 98.88 142 ALA B C 1
ATOM 2921 O O . ALA B 1 142 ? 2.777 0.805 -0.916 1 98.88 142 ALA B O 1
ATOM 2922 N N . SER B 1 143 ? 4.793 0.802 -0.008 1 98.81 143 SER B N 1
ATOM 2923 C CA . SER B 1 143 ? 4.367 1.457 1.225 1 98.81 143 SER B CA 1
ATOM 2924 C C . SER B 1 143 ? 3.787 2.838 0.944 1 98.81 143 SER B C 1
ATOM 2926 O O . SER B 1 143 ? 2.801 3.24 1.565 1 98.81 143 SER B O 1
ATOM 2928 N N . LYS B 1 144 ? 4.391 3.564 0.041 1 98.88 144 LYS B N 1
ATOM 2929 C CA . LYS B 1 144 ? 3.941 4.914 -0.279 1 98.88 144 LYS B CA 1
ATOM 2930 C C . LYS B 1 144 ? 2.729 4.887 -1.206 1 98.88 144 LYS B C 1
ATOM 2932 O O . LYS B 1 144 ? 1.85 5.746 -1.114 1 98.88 144 LYS B O 1
ATOM 2937 N N . ALA B 1 145 ? 2.68 3.889 -2.104 1 98.94 145 ALA B N 1
ATOM 2938 C CA . ALA B 1 145 ? 1.508 3.719 -2.959 1 98.94 145 ALA B CA 1
ATOM 2939 C C . ALA B 1 145 ? 0.264 3.41 -2.131 1 98.94 145 ALA B C 1
ATOM 2941 O O . ALA B 1 145 ? -0.842 3.828 -2.48 1 98.94 145 ALA B O 1
ATOM 2942 N N . ALA B 1 146 ? 0.429 2.619 -1.098 1 98.94 146 ALA B N 1
ATOM 2943 C CA . ALA B 1 146 ? -0.674 2.383 -0.17 1 98.94 146 ALA B CA 1
ATOM 2944 C C . ALA B 1 146 ? -1.236 3.699 0.361 1 98.94 146 ALA B C 1
ATOM 2946 O O . ALA B 1 146 ? -2.453 3.902 0.373 1 98.94 146 ALA B O 1
ATOM 2947 N N . VAL B 1 147 ? -0.378 4.609 0.732 1 98.94 147 VAL B N 1
ATOM 2948 C CA . VAL B 1 147 ? -0.792 5.887 1.306 1 98.94 147 VAL B CA 1
ATOM 2949 C C . VAL B 1 147 ? -1.497 6.727 0.244 1 98.94 147 VAL B C 1
ATOM 2951 O O . VAL B 1 147 ? -2.469 7.426 0.541 1 98.94 147 VAL B O 1
ATOM 2954 N N . ASN B 1 148 ? -0.987 6.688 -0.991 1 98.88 148 ASN B N 1
ATOM 2955 C CA . ASN B 1 148 ? -1.671 7.41 -2.059 1 98.88 148 ASN B CA 1
ATOM 2956 C C . ASN B 1 148 ? -3.121 6.957 -2.199 1 98.88 148 ASN B C 1
ATOM 2958 O O . ASN B 1 148 ? -4.039 7.781 -2.172 1 98.88 148 ASN B O 1
ATOM 2962 N N . ALA B 1 149 ? -3.309 5.652 -2.328 1 98.88 149 ALA B N 1
ATOM 2963 C CA . ALA B 1 149 ? -4.652 5.117 -2.537 1 98.88 149 ALA B CA 1
ATOM 2964 C C . ALA B 1 149 ? -5.539 5.371 -1.322 1 98.88 149 ALA B C 1
ATOM 2966 O O . ALA B 1 149 ? -6.715 5.711 -1.466 1 98.88 149 ALA B O 1
ATOM 2967 N N . PHE B 1 150 ? -4.98 5.215 -0.13 1 98.94 150 PHE B N 1
ATOM 2968 C CA . PHE B 1 150 ? -5.656 5.535 1.121 1 98.94 150 PHE B CA 1
ATOM 2969 C C . PHE B 1 150 ? -6.18 6.965 1.102 1 98.94 150 PHE B C 1
ATOM 2971 O O . PHE B 1 150 ? -7.359 7.203 1.377 1 98.94 150 PHE B O 1
ATOM 2978 N N . THR B 1 151 ? -5.324 7.859 0.734 1 98.88 151 THR B N 1
ATOM 2979 C CA . THR B 1 151 ? -5.602 9.289 0.761 1 98.88 151 THR B CA 1
ATOM 2980 C C . THR B 1 151 ? -6.754 9.641 -0.18 1 98.88 151 THR B C 1
ATOM 2982 O O . THR B 1 151 ? -7.684 10.344 0.205 1 98.88 151 THR B O 1
ATOM 2985 N N . GLU B 1 152 ? -6.684 9.125 -1.37 1 98.62 152 GLU B N 1
ATOM 2986 C CA . GLU B 1 152 ? -7.664 9.461 -2.398 1 98.62 152 GLU B CA 1
ATOM 2987 C C . GLU B 1 152 ? -9.055 8.938 -2.031 1 98.62 152 GLU B C 1
ATOM 2989 O O . GLU B 1 152 ? -10.055 9.641 -2.211 1 98.62 152 GLU B O 1
ATOM 2994 N N . SER B 1 153 ? -9.148 7.723 -1.509 1 98.31 153 SER B N 1
ATOM 2995 C CA . SER B 1 153 ? -10.422 7.168 -1.076 1 98.31 153 SER B CA 1
ATOM 2996 C C . SER B 1 153 ? -10.938 7.871 0.174 1 98.31 153 SER B C 1
ATOM 2998 O O . SER B 1 153 ? -12.133 8.141 0.296 1 98.31 153 SER B O 1
ATOM 3000 N N . LEU B 1 154 ? -10.039 8.188 1.08 1 98.75 154 LEU B N 1
ATOM 3001 C CA . LEU B 1 154 ? -10.422 8.852 2.322 1 98.75 154 LEU B CA 1
ATOM 3002 C C . LEU B 1 154 ? -10.977 10.242 2.045 1 98.75 154 LEU B C 1
ATOM 3004 O O . LEU B 1 154 ? -11.891 10.703 2.734 1 98.75 154 LEU B O 1
ATOM 3008 N N . ALA B 1 155 ? -10.391 10.984 1.065 1 98.62 155 ALA B N 1
ATOM 3009 C CA . ALA B 1 155 ? -10.867 12.312 0.698 1 98.62 155 ALA B CA 1
ATOM 3010 C C . ALA B 1 155 ? -12.352 12.289 0.357 1 98.62 155 ALA B C 1
ATOM 3012 O O . ALA B 1 155 ? -13.102 13.188 0.753 1 98.62 155 ALA B O 1
ATOM 3013 N N . LEU B 1 156 ? -12.773 11.25 -0.395 1 97.56 156 LEU B N 1
ATOM 3014 C CA . LEU B 1 156 ? -14.188 11.109 -0.738 1 97.56 156 LEU B CA 1
ATOM 3015 C C . LEU B 1 156 ? -15.023 10.852 0.507 1 97.56 156 LEU B C 1
ATOM 3017 O O . LEU B 1 156 ? -16.125 11.398 0.646 1 97.56 156 LEU B O 1
ATOM 3021 N N . GLU B 1 157 ? -14.5 10.062 1.383 1 97.44 157 GLU B N 1
ATOM 3022 C CA . GLU B 1 157 ? -15.18 9.664 2.613 1 97.44 157 GLU B CA 1
ATOM 3023 C C . GLU B 1 157 ? -15.414 10.867 3.527 1 97.44 157 GLU B C 1
ATOM 3025 O O . GLU B 1 157 ? -16.469 10.961 4.172 1 97.44 157 GLU B O 1
ATOM 3030 N N . LEU B 1 158 ? -14.484 11.82 3.568 1 98.31 158 LEU B N 1
ATOM 3031 C CA . LEU B 1 158 ? -14.516 12.891 4.562 1 98.31 158 LEU B CA 1
ATOM 3032 C C . LEU B 1 158 ? -15.086 14.172 3.967 1 98.31 158 LEU B C 1
ATOM 3034 O O . LEU B 1 158 ? -15.258 15.164 4.676 1 98.31 158 LEU B O 1
ATOM 3038 N N . ARG B 1 159 ? -15.367 14.125 2.678 1 96.69 159 ARG B N 1
ATOM 3039 C CA . ARG B 1 159 ? -15.844 15.305 1.971 1 96.69 159 ARG B CA 1
ATOM 3040 C C . ARG B 1 159 ? -17.094 15.875 2.639 1 96.69 159 ARG B C 1
ATOM 3042 O O . ARG B 1 159 ? -17.234 17.094 2.768 1 96.69 159 ARG B O 1
ATOM 3049 N N . ALA B 1 160 ? -17.969 14.992 3.125 1 95.81 160 ALA B N 1
ATOM 3050 C CA . ALA B 1 160 ? -19.25 15.414 3.709 1 95.81 160 ALA B CA 1
ATOM 3051 C C . ALA B 1 160 ? -19.031 16.188 5.008 1 95.81 160 ALA B C 1
ATOM 3053 O O . ALA B 1 160 ? -19.938 16.875 5.492 1 95.81 160 ALA B O 1
ATOM 3054 N N . PHE B 1 161 ? -17.859 16.062 5.543 1 97.94 161 PHE B N 1
ATOM 3055 C CA . PHE B 1 161 ? -17.562 16.703 6.812 1 97.94 161 PHE B CA 1
ATOM 3056 C C . PHE B 1 161 ? -16.672 17.922 6.602 1 97.94 161 PHE B C 1
ATOM 3058 O O . PHE B 1 161 ? -16.125 18.469 7.559 1 97.94 161 PHE B O 1
ATOM 3065 N N . ASN B 1 162 ? -16.453 18.312 5.344 1 98 162 ASN B N 1
ATOM 3066 C CA . ASN B 1 162 ? -15.641 19.469 4.988 1 98 162 ASN B CA 1
ATOM 3067 C C . ASN B 1 162 ? -14.195 19.312 5.469 1 98 162 ASN B C 1
ATOM 3069 O O . ASN B 1 162 ? -13.602 20.266 5.973 1 98 162 ASN B O 1
ATOM 3073 N N . ILE B 1 163 ? -13.727 18.094 5.484 1 98.5 163 ILE B N 1
ATOM 3074 C CA . ILE B 1 163 ? -12.328 17.797 5.77 1 98.5 163 ILE B CA 1
ATOM 3075 C C . ILE B 1 163 ? -11.586 17.531 4.461 1 98.5 163 ILE B C 1
ATOM 3077 O O . ILE B 1 163 ? -12.016 16.719 3.643 1 98.5 163 ILE B O 1
ATOM 3081 N N . ARG B 1 164 ? -10.508 18.234 4.227 1 98.44 164 ARG B N 1
ATOM 3082 C CA . ARG B 1 164 ? -9.695 18.094 3.023 1 98.44 164 ARG B CA 1
ATOM 3083 C C . ARG B 1 164 ? -8.547 17.125 3.258 1 98.44 164 ARG B C 1
ATOM 3085 O O . ARG B 1 164 ? -7.898 17.156 4.305 1 98.44 164 ARG B O 1
ATOM 3092 N N . VAL B 1 165 ? -8.32 16.234 2.377 1 98.75 165 VAL B N 1
ATOM 3093 C CA . VAL B 1 165 ? -7.234 15.258 2.438 1 98.75 165 VAL B CA 1
ATOM 3094 C C . VAL B 1 165 ? -6.465 15.258 1.119 1 98.75 165 VAL B C 1
ATOM 3096 O O . VAL B 1 165 ? -7.062 15.211 0.042 1 98.75 165 VAL B O 1
ATOM 3099 N N . GLY B 1 166 ? -5.176 15.422 1.129 1 98.62 166 GLY B N 1
ATOM 3100 C CA . GLY B 1 166 ? -4.352 15.406 -0.069 1 98.62 166 GLY B CA 1
ATOM 3101 C C . GLY B 1 166 ? -2.965 14.844 0.169 1 98.62 166 GLY B C 1
ATOM 3102 O O . GLY B 1 166 ? -2.639 14.43 1.284 1 98.62 166 GLY B O 1
ATOM 3103 N N . LEU B 1 167 ? -2.211 14.703 -0.877 1 98.56 167 LEU B N 1
ATOM 3104 C CA . LEU B 1 167 ? -0.871 14.148 -0.735 1 98.56 167 LEU B CA 1
ATOM 3105 C C . LEU B 1 167 ? 0.141 14.945 -1.547 1 98.56 167 LEU B C 1
ATOM 3107 O O . LEU B 1 167 ? -0.222 15.602 -2.531 1 98.56 167 LEU B O 1
ATOM 3111 N N . ILE B 1 168 ? 1.356 15.008 -1.093 1 98.94 168 ILE B N 1
ATOM 3112 C CA . ILE B 1 168 ? 2.533 15.57 -1.744 1 98.94 168 ILE B CA 1
ATOM 3113 C C . ILE B 1 168 ? 3.484 14.453 -2.16 1 98.94 168 ILE B C 1
ATOM 3115 O O . ILE B 1 168 ? 3.713 13.516 -1.397 1 98.94 168 ILE B O 1
ATOM 3119 N N . LEU B 1 169 ? 3.975 14.508 -3.396 1 98.81 169 LEU B N 1
ATOM 3120 C CA . LEU B 1 169 ? 4.895 13.508 -3.926 1 98.81 169 LEU B CA 1
ATOM 3121 C C . LEU B 1 169 ? 6.273 14.109 -4.168 1 98.81 169 LEU B C 1
ATOM 3123 O O . LEU B 1 169 ? 6.566 14.578 -5.273 1 98.81 169 LEU B O 1
ATOM 3127 N N . PRO B 1 170 ? 7.145 14.055 -3.127 1 98.5 170 PRO B N 1
ATOM 3128 C CA . PRO B 1 170 ? 8.508 14.555 -3.322 1 98.5 170 PRO B CA 1
ATOM 3129 C C . PRO B 1 170 ? 9.367 13.617 -4.164 1 98.5 170 PRO B C 1
ATOM 3131 O O . PRO B 1 170 ? 9.125 12.406 -4.184 1 98.5 170 PRO B O 1
ATOM 3134 N N . GLY B 1 171 ? 10.352 14.219 -4.863 1 96.69 171 GLY B N 1
ATOM 3135 C CA . GLY B 1 171 ? 11.383 13.438 -5.535 1 96.69 171 GLY B CA 1
ATOM 3136 C C . GLY B 1 171 ? 12.586 13.156 -4.656 1 96.69 171 GLY B C 1
ATOM 3137 O O . GLY B 1 171 ? 12.445 12.984 -3.441 1 96.69 171 GLY B O 1
ATOM 3138 N N . ARG B 1 172 ? 13.703 12.93 -5.258 1 93.69 172 ARG B N 1
ATOM 3139 C CA . ARG B 1 172 ? 14.953 12.648 -4.559 1 93.69 172 ARG B CA 1
ATOM 3140 C C . ARG B 1 172 ? 15.531 13.914 -3.938 1 93.69 172 ARG B C 1
ATOM 3142 O O . ARG B 1 172 ? 15.703 14.922 -4.625 1 93.69 172 ARG B O 1
ATOM 3149 N N . ALA B 1 173 ? 15.773 13.82 -2.641 1 93.75 173 ALA B N 1
ATOM 3150 C CA . ALA B 1 173 ? 16.344 14.961 -1.917 1 93.75 173 ALA B CA 1
ATOM 3151 C C . ALA B 1 173 ? 17.672 14.586 -1.274 1 93.75 173 ALA B C 1
ATOM 3153 O O . ALA B 1 173 ? 17.75 14.391 -0.06 1 93.75 173 ALA B O 1
ATOM 3154 N N . PRO B 1 174 ? 18.75 14.602 -2.029 1 88.06 174 PRO B N 1
ATOM 3155 C CA . PRO B 1 174 ? 20.031 14.117 -1.54 1 88.06 174 PRO B CA 1
ATOM 3156 C C . PRO B 1 174 ? 20.578 14.953 -0.375 1 88.06 174 PRO B C 1
ATOM 3158 O O . PRO B 1 174 ? 21.453 14.5 0.358 1 88.06 174 PRO B O 1
ATOM 3161 N N . GLN B 1 175 ? 20 16.078 -0.212 1 85.94 175 GLN B N 1
ATOM 3162 C CA . GLN B 1 175 ? 20.5 16.953 0.854 1 85.94 175 GLN B CA 1
ATOM 3163 C C . GLN B 1 175 ? 19.875 16.578 2.197 1 85.94 175 GLN B C 1
ATOM 3165 O O . GLN B 1 175 ? 20.281 17.094 3.24 1 85.94 175 GLN B O 1
ATOM 3170 N N . THR B 1 176 ? 18.875 15.734 2.164 1 82.19 176 THR B N 1
ATOM 3171 C CA . THR B 1 176 ? 18.266 15.258 3.4 1 82.19 176 THR B CA 1
ATOM 3172 C C . THR B 1 176 ? 18.969 13.984 3.889 1 82.19 176 THR B C 1
ATOM 3174 O O . THR B 1 176 ? 19.703 13.344 3.133 1 82.19 176 THR B O 1
ATOM 3177 N N . ARG B 1 177 ? 18.688 13.641 5.09 1 76.5 177 ARG B N 1
ATOM 3178 C CA . ARG B 1 177 ? 19.297 12.445 5.668 1 76.5 177 ARG B CA 1
ATOM 3179 C C . ARG B 1 177 ? 18.484 11.195 5.32 1 76.5 177 ARG B C 1
ATOM 3181 O O . ARG B 1 177 ? 18.734 10.125 5.875 1 76.5 177 ARG B O 1
ATOM 3188 N N . PHE B 1 178 ? 17.609 11.383 4.441 1 77.19 178 PHE B N 1
ATOM 3189 C CA . PHE B 1 178 ? 16.688 10.312 4.098 1 77.19 178 PHE B CA 1
ATOM 3190 C C . PHE B 1 178 ? 17.406 9.156 3.432 1 77.19 178 PHE B C 1
ATOM 3192 O O . PHE B 1 178 ? 17.188 7.992 3.783 1 77.19 178 PHE B O 1
ATOM 3199 N N . GLY B 1 179 ? 18.266 9.5 2.58 1 71.88 179 GLY B N 1
ATOM 3200 C CA . GLY B 1 179 ? 19.016 8.461 1.892 1 71.88 179 GLY B CA 1
ATOM 3201 C C . GLY B 1 179 ? 19.953 7.707 2.807 1 71.88 179 GLY B C 1
ATOM 3202 O O . GLY B 1 179 ? 20.109 6.488 2.68 1 71.88 179 GLY B O 1
ATOM 3203 N N . GLU B 1 180 ? 20.484 8.398 3.738 1 67.06 180 GLU B N 1
ATOM 3204 C CA . GLU B 1 180 ? 21.391 7.777 4.695 1 67.06 180 GLU B CA 1
ATOM 3205 C C . GLU B 1 180 ? 20.656 6.793 5.598 1 67.06 180 GLU B C 1
ATOM 3207 O O . GLU B 1 180 ? 21.156 5.691 5.859 1 67.06 180 GLU B O 1
ATOM 3212 N N . ASN B 1 181 ? 19.547 7.18 5.98 1 65.75 181 ASN B N 1
ATOM 3213 C CA . ASN B 1 181 ? 18.734 6.336 6.855 1 65.75 181 ASN B CA 1
ATOM 3214 C C . ASN B 1 181 ? 18.234 5.094 6.125 1 65.75 181 ASN B C 1
ATOM 3216 O O . ASN B 1 181 ? 18.188 4.008 6.703 1 65.75 181 ASN B O 1
ATOM 3220 N N . ALA B 1 182 ? 17.922 5.312 4.91 1 67.88 182 ALA B N 1
ATOM 3221 C CA . ALA B 1 182 ? 17.469 4.199 4.086 1 67.88 182 ALA B CA 1
ATOM 3222 C C . ALA B 1 182 ? 18.562 3.145 3.928 1 67.88 182 ALA B C 1
ATOM 3224 O O . ALA B 1 182 ? 18.297 1.944 4.027 1 67.88 182 ALA B O 1
ATOM 3225 N N . ARG B 1 183 ? 19.703 3.539 3.729 1 60.59 183 ARG B N 1
ATOM 3226 C CA . ARG B 1 183 ? 20.828 2.641 3.52 1 60.59 183 ARG B CA 1
ATOM 3227 C C . ARG B 1 183 ? 21.156 1.863 4.793 1 60.59 183 ARG B C 1
ATOM 3229 O O . ARG B 1 183 ? 21.531 0.692 4.73 1 60.59 183 ARG B O 1
ATOM 3236 N N . ARG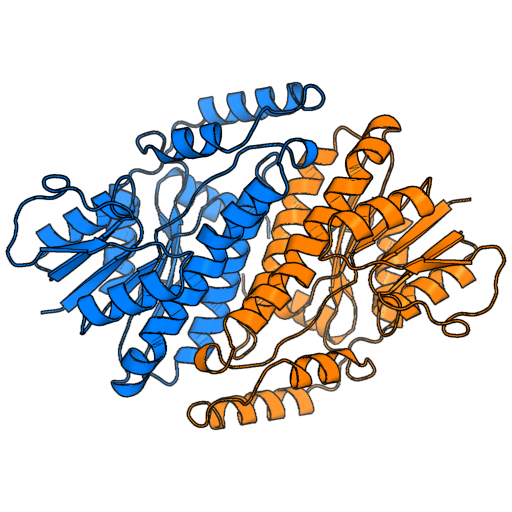 B 1 184 ? 21.031 2.521 5.84 1 56.62 184 ARG B N 1
ATOM 3237 C CA . ARG B 1 184 ? 21.422 1.909 7.105 1 56.62 184 ARG B CA 1
ATOM 3238 C C . ARG B 1 184 ? 20.5 0.756 7.465 1 56.62 184 ARG B C 1
ATOM 3240 O O . ARG B 1 184 ? 20.922 -0.223 8.078 1 56.62 184 ARG B O 1
ATOM 3247 N N . THR B 1 185 ? 19.344 0.899 7.023 1 60.41 185 THR B N 1
ATOM 3248 C CA . THR B 1 185 ? 18.344 -0.058 7.496 1 60.41 185 THR B CA 1
ATOM 3249 C C . THR B 1 185 ? 18.094 -1.141 6.449 1 60.41 185 THR B C 1
ATOM 3251 O O . THR B 1 185 ? 17.453 -2.152 6.734 1 60.41 185 THR B O 1
ATOM 3254 N N . MET B 1 186 ? 18.656 -0.9 5.301 1 65.94 186 MET B N 1
ATOM 3255 C CA . MET B 1 186 ? 18.188 -1.688 4.16 1 65.94 186 MET B CA 1
ATOM 3256 C C . MET B 1 186 ? 19.047 -2.932 3.973 1 65.94 186 MET B C 1
ATOM 3258 O O . MET B 1 186 ? 18.734 -3.793 3.152 1 65.94 186 MET B O 1
ATOM 3262 N N . GLY B 1 187 ? 19.891 -3.312 4.812 1 74.12 187 GLY B N 1
ATOM 3263 C CA . GLY B 1 187 ? 20.734 -4.484 4.605 1 74.12 187 GLY B CA 1
ATOM 3264 C C . GLY B 1 187 ? 21.625 -4.363 3.391 1 74.12 187 GLY B C 1
ATOM 3265 O O . GLY B 1 187 ? 21.719 -3.295 2.783 1 74.12 187 GLY B O 1
ATOM 3266 N N . GLN B 1 188 ? 22.359 -5.492 3.053 1 85.69 188 GLN B N 1
ATOM 3267 C CA . GLN B 1 188 ? 23.281 -5.551 1.924 1 85.69 188 GLN B CA 1
ATOM 3268 C C . GLN B 1 188 ? 22.578 -6.074 0.671 1 85.69 188 GLN B C 1
ATOM 3270 O O . GLN B 1 188 ? 21.812 -7.035 0.737 1 85.69 188 GLN B O 1
ATOM 3275 N N . LEU B 1 189 ? 22.766 -5.34 -0.394 1 92.88 189 LEU B N 1
ATOM 3276 C CA . LEU B 1 189 ? 22.281 -5.832 -1.677 1 92.88 189 LEU B CA 1
ATOM 3277 C C . LEU B 1 189 ? 22.922 -7.168 -2.033 1 92.88 189 LEU B C 1
ATOM 3279 O O . LEU B 1 189 ? 24.141 -7.273 -2.084 1 92.88 189 LEU B O 1
ATOM 3283 N N . PRO B 1 190 ? 22.109 -8.188 -2.26 1 95.75 190 PRO B N 1
ATOM 3284 C CA . PRO B 1 190 ? 22.703 -9.477 -2.631 1 95.75 190 PRO B CA 1
ATOM 3285 C C . PRO B 1 190 ? 23.578 -9.375 -3.885 1 95.75 190 PRO B C 1
ATOM 3287 O O . PRO B 1 190 ? 23.266 -8.602 -4.793 1 95.75 190 PRO B O 1
ATOM 3290 N N . GLU B 1 191 ? 24.562 -10.227 -3.945 1 95.56 191 GLU B N 1
ATOM 3291 C CA . GLU B 1 191 ? 25.531 -10.211 -5.043 1 95.56 191 GLU B CA 1
ATOM 3292 C C . GLU B 1 191 ? 24.828 -10.43 -6.387 1 95.56 191 GLU B C 1
ATOM 3294 O O . GLU B 1 191 ? 25.219 -9.852 -7.398 1 95.56 191 GLU B O 1
ATOM 3299 N N . SER B 1 192 ? 23.891 -11.219 -6.363 1 96.31 192 SER B N 1
ATOM 3300 C CA . SER B 1 192 ? 23.172 -11.562 -7.594 1 96.31 192 SER B CA 1
ATOM 3301 C C . SER B 1 192 ? 22.531 -10.328 -8.219 1 96.31 192 SER B C 1
ATOM 3303 O O . SER B 1 192 ? 22.172 -10.344 -9.398 1 96.31 192 SER B O 1
ATOM 3305 N N . TYR B 1 193 ? 22.422 -9.227 -7.465 1 96.56 193 TYR B N 1
ATOM 3306 C CA . TYR B 1 193 ? 21.766 -8.016 -7.949 1 96.56 193 TYR B CA 1
ATOM 3307 C C . TYR B 1 193 ? 22.766 -6.879 -8.109 1 96.56 193 TYR B C 1
ATOM 3309 O O . TYR B 1 193 ? 22.375 -5.719 -8.258 1 96.56 193 TYR B O 1
ATOM 3317 N N . ALA B 1 194 ? 24.016 -7.141 -8.031 1 94.69 194 ALA B N 1
ATOM 3318 C CA . ALA B 1 194 ? 25.062 -6.129 -8.055 1 94.69 194 ALA B CA 1
ATOM 3319 C C . ALA B 1 194 ? 25.031 -5.316 -9.344 1 94.69 194 ALA B C 1
ATOM 3321 O O . ALA B 1 194 ? 25.188 -4.09 -9.312 1 94.69 194 ALA B O 1
ATOM 3322 N N . ALA B 1 195 ? 24.812 -5.992 -10.438 1 94.38 195 ALA B N 1
ATOM 3323 C CA . ALA B 1 195 ? 24.766 -5.301 -11.719 1 94.38 195 ALA B CA 1
ATOM 3324 C C . ALA B 1 195 ? 23.594 -4.32 -11.773 1 94.38 195 ALA B C 1
ATOM 3326 O O . ALA B 1 195 ? 23.734 -3.195 -12.258 1 94.38 195 ALA B O 1
ATOM 3327 N N . LEU B 1 196 ? 22.531 -4.777 -11.312 1 94.25 196 LEU B N 1
ATOM 3328 C CA . LEU B 1 196 ? 21.359 -3.912 -11.25 1 94.25 196 LEU B CA 1
ATOM 3329 C C . LEU B 1 196 ? 21.609 -2.721 -10.328 1 94.25 196 LEU B C 1
ATOM 3331 O O . LEU B 1 196 ? 21.219 -1.593 -10.656 1 94.25 196 LEU B O 1
ATOM 3335 N N . GLY B 1 197 ? 22.172 -2.994 -9.203 1 93.12 197 GLY B N 1
ATOM 3336 C CA . GLY B 1 197 ? 22.547 -1.93 -8.289 1 93.12 197 GLY B CA 1
ATOM 3337 C C . GLY B 1 197 ? 23.422 -0.866 -8.922 1 93.12 197 GLY B C 1
ATOM 3338 O O . GLY B 1 197 ? 23.188 0.33 -8.734 1 93.12 197 GLY B O 1
ATOM 3339 N N . GLN B 1 198 ? 24.312 -1.293 -9.695 1 92.12 198 GLN B N 1
ATOM 3340 C CA . GLN B 1 198 ? 25.219 -0.375 -10.375 1 92.12 198 GLN B CA 1
ATOM 3341 C C . GLN B 1 198 ? 24.484 0.456 -11.422 1 92.12 198 GLN B C 1
ATOM 3343 O O . GLN B 1 198 ? 24.734 1.655 -11.555 1 92.12 198 GLN B O 1
ATOM 3348 N N . GLN B 1 199 ? 23.625 -0.179 -12.086 1 90.69 199 GLN B N 1
ATOM 3349 C CA . GLN B 1 199 ? 22.828 0.525 -13.086 1 90.69 199 GLN B CA 1
ATOM 3350 C C . GLN B 1 199 ? 22.016 1.646 -12.445 1 90.69 199 GLN B C 1
ATOM 3352 O O . GLN B 1 199 ? 21.922 2.744 -13 1 90.69 199 GLN B O 1
ATOM 3357 N N . ILE B 1 200 ? 21.422 1.361 -11.336 1 87.94 200 ILE B N 1
ATOM 3358 C CA . ILE B 1 200 ? 20.594 2.336 -10.633 1 87.94 200 ILE B CA 1
ATOM 3359 C C . ILE B 1 200 ? 21.469 3.48 -10.117 1 87.94 200 ILE B C 1
ATOM 3361 O O . ILE B 1 200 ? 21.109 4.652 -10.25 1 87.94 200 ILE B O 1
ATOM 3365 N N . LEU B 1 201 ? 22.562 3.131 -9.562 1 84.31 201 LEU B N 1
ATOM 3366 C CA . LEU B 1 201 ? 23.484 4.141 -9.062 1 84.31 201 LEU B CA 1
ATOM 3367 C C . LEU B 1 201 ? 23.938 5.066 -10.188 1 84.31 201 LEU B C 1
ATOM 3369 O O . LEU B 1 201 ? 24.031 6.281 -9.992 1 84.31 201 LEU B O 1
ATOM 3373 N N . ASP B 1 202 ? 24.141 4.523 -11.297 1 87.69 202 ASP B N 1
ATOM 3374 C CA . ASP B 1 202 ? 24.562 5.309 -12.453 1 87.69 202 ASP B CA 1
ATOM 3375 C C . ASP B 1 202 ? 23.453 6.254 -12.906 1 87.69 202 ASP B C 1
ATOM 3377 O O . ASP B 1 202 ? 23.719 7.402 -13.266 1 87.69 202 ASP B O 1
ATOM 3381 N N . SER B 1 203 ? 22.297 5.738 -12.852 1 84.44 203 SER B N 1
ATOM 3382 C CA . SER B 1 203 ? 21.156 6.539 -13.273 1 84.44 203 SER B CA 1
ATOM 3383 C C . SER B 1 203 ? 20.922 7.707 -12.32 1 84.44 203 SER B C 1
ATOM 3385 O O . SER B 1 203 ? 20.562 8.805 -12.75 1 84.44 203 SER B O 1
ATOM 3387 N N . ILE B 1 204 ? 21.094 7.488 -11.086 1 80.75 204 ILE B N 1
ATOM 3388 C CA . ILE B 1 204 ? 20.906 8.516 -10.062 1 80.75 204 ILE B CA 1
ATOM 3389 C C . ILE B 1 204 ? 21.953 9.609 -10.242 1 80.75 204 ILE B C 1
ATOM 3391 O O . ILE B 1 204 ? 21.641 10.797 -10.133 1 80.75 204 ILE B O 1
ATOM 3395 N N . GLN B 1 205 ? 23.094 9.281 -10.531 1 78.81 205 GLN B N 1
ATOM 3396 C CA . GLN B 1 205 ? 24.203 10.211 -10.688 1 78.81 205 GLN B CA 1
ATOM 3397 C C . GLN B 1 205 ? 24 11.109 -11.906 1 78.81 205 GLN B C 1
ATOM 3399 O O . GLN B 1 205 ? 24.453 12.258 -11.914 1 78.81 205 GLN B O 1
ATOM 3404 N N . ASP B 1 206 ? 23.281 10.594 -12.773 1 78.25 206 ASP B N 1
ATOM 3405 C CA . ASP B 1 206 ? 23.109 11.305 -14.031 1 78.25 206 ASP B CA 1
ATOM 3406 C C . ASP B 1 206 ? 21.984 12.336 -13.945 1 78.25 206 ASP B C 1
ATOM 3408 O O . ASP B 1 206 ? 21.875 13.227 -14.789 1 78.25 206 ASP B O 1
ATOM 3412 N N . ASN B 1 207 ? 21.234 12.18 -12.977 1 76.25 207 ASN B N 1
ATOM 3413 C CA . ASN B 1 207 ? 20.094 13.094 -12.852 1 76.25 207 ASN B CA 1
ATOM 3414 C C . ASN B 1 207 ? 20.406 14.25 -11.914 1 76.25 207 ASN B C 1
ATOM 3416 O O . ASN B 1 207 ? 20.609 14.055 -10.719 1 76.25 207 ASN B O 1
ATOM 3420 N N . ALA B 1 208 ? 20.422 15.438 -12.523 1 80.12 208 ALA B N 1
ATOM 3421 C CA . ALA B 1 208 ? 20.812 16.625 -11.773 1 80.12 208 ALA B CA 1
ATOM 3422 C C . ALA B 1 208 ? 19.609 17.234 -11.047 1 80.12 208 ALA B C 1
ATOM 3424 O O . ALA B 1 208 ? 19.781 17.922 -10.039 1 80.12 208 ALA B O 1
ATOM 3425 N N . SER B 1 209 ? 18.5 16.984 -11.672 1 91.06 209 SER B N 1
ATOM 3426 C CA . SER B 1 209 ? 17.328 17.562 -11.047 1 91.06 209 SER B CA 1
ATOM 3427 C C . SER B 1 209 ? 16.953 16.844 -9.758 1 91.06 209 SER B C 1
ATOM 3429 O O . SER B 1 209 ? 16.922 15.609 -9.727 1 91.06 209 SER B O 1
ATOM 3431 N N . VAL B 1 210 ? 16.797 17.641 -8.695 1 94.69 210 VAL B N 1
ATOM 3432 C CA . VAL B 1 210 ? 16.5 17.047 -7.398 1 94.69 210 VAL B CA 1
ATOM 3433 C C . VAL B 1 210 ? 15.406 17.859 -6.695 1 94.69 210 VAL B C 1
ATOM 3435 O O . VAL B 1 210 ? 15.023 18.922 -7.168 1 94.69 210 VAL B O 1
ATOM 3438 N N . THR B 1 211 ? 14.859 17.312 -5.68 1 97.12 211 THR B N 1
ATOM 3439 C CA . THR B 1 211 ? 13.922 17.984 -4.773 1 97.12 211 THR B CA 1
ATOM 3440 C C . THR B 1 211 ? 14.672 18.625 -3.611 1 97.12 211 THR B C 1
ATOM 3442 O O . THR B 1 211 ? 15.562 18.016 -3.023 1 97.12 211 THR B O 1
ATOM 3445 N N . GLN B 1 212 ? 14.312 19.859 -3.422 1 97.12 212 GLN B N 1
ATOM 3446 C CA . GLN B 1 212 ? 14.773 20.531 -2.211 1 97.12 212 GLN B CA 1
ATOM 3447 C C . GLN B 1 212 ? 13.703 20.5 -1.124 1 97.12 212 GLN B C 1
ATOM 3449 O O . GLN B 1 212 ? 12.508 20.5 -1.423 1 97.12 212 GLN B O 1
ATOM 3454 N N . ALA B 1 213 ? 14.148 20.562 0.104 1 97.56 213 ALA B N 1
ATOM 3455 C CA . ALA B 1 213 ? 13.203 20.5 1.216 1 97.56 213 ALA B CA 1
ATOM 3456 C C . ALA B 1 213 ? 12.18 21.625 1.136 1 97.56 213 ALA B C 1
ATOM 3458 O O . ALA B 1 213 ? 11.008 21.422 1.461 1 97.56 213 ALA B O 1
ATOM 3459 N N . VAL B 1 214 ? 12.609 22.766 0.652 1 98.06 214 VAL B N 1
ATOM 3460 C CA . VAL B 1 214 ? 11.727 23.938 0.588 1 98.06 214 VAL B CA 1
ATOM 3461 C C . VAL B 1 214 ? 10.641 23.703 -0.458 1 98.06 214 VAL B C 1
ATOM 3463 O O . VAL B 1 214 ? 9.531 24.234 -0.333 1 98.06 214 VAL B O 1
ATOM 3466 N N . ASP B 1 215 ? 10.906 22.875 -1.526 1 98.56 215 ASP B N 1
ATOM 3467 C CA . ASP B 1 215 ? 9.891 22.531 -2.516 1 98.56 215 ASP B CA 1
ATOM 3468 C C . ASP B 1 215 ? 8.695 21.844 -1.857 1 98.56 215 ASP B C 1
ATOM 3470 O O . ASP B 1 215 ? 7.547 22.125 -2.201 1 98.56 215 ASP B O 1
ATOM 3474 N N . VAL B 1 216 ? 9.016 21 -0.903 1 98.75 216 VAL B N 1
ATOM 3475 C CA . VAL B 1 216 ? 7.98 20.219 -0.221 1 98.75 216 VAL B CA 1
ATOM 3476 C C . VAL B 1 216 ? 7.211 21.125 0.743 1 98.75 216 VAL B C 1
ATOM 3478 O O . VAL B 1 216 ? 5.98 21.094 0.78 1 98.75 216 VAL B O 1
ATOM 3481 N N . ALA B 1 217 ? 7.914 22.016 1.485 1 98.81 217 ALA B N 1
ATOM 3482 C CA . ALA B 1 217 ? 7.27 22.953 2.4 1 98.81 217 ALA B CA 1
ATOM 3483 C C . ALA B 1 217 ? 6.297 23.859 1.658 1 98.81 217 ALA B C 1
ATOM 3485 O O . ALA B 1 217 ? 5.176 24.094 2.119 1 98.81 217 ALA B O 1
ATOM 3486 N N . GLN B 1 218 ? 6.707 24.312 0.5 1 98.75 218 GLN B N 1
ATOM 3487 C CA . GLN B 1 218 ? 5.879 25.203 -0.298 1 98.75 218 GLN B CA 1
ATOM 3488 C C . GLN B 1 218 ? 4.668 24.469 -0.87 1 98.75 218 GLN B C 1
ATOM 3490 O O . GLN B 1 218 ? 3.584 25.047 -0.987 1 98.75 218 GLN B O 1
ATOM 3495 N N . ALA B 1 219 ? 4.867 23.219 -1.272 1 98.81 219 ALA B N 1
ATOM 3496 C CA . ALA B 1 219 ? 3.74 22.422 -1.751 1 98.81 219 ALA B CA 1
ATOM 3497 C C . ALA B 1 219 ? 2.709 22.219 -0.646 1 98.81 219 ALA B C 1
ATOM 3499 O O . ALA B 1 219 ? 1.503 22.312 -0.886 1 98.81 219 ALA B O 1
ATOM 3500 N N . VAL B 1 220 ? 3.18 21.922 0.582 1 98.88 220 VAL B N 1
ATOM 3501 C CA . VAL B 1 220 ? 2.273 21.781 1.716 1 98.88 220 VAL B CA 1
ATOM 3502 C C . VAL B 1 220 ? 1.534 23.094 1.952 1 98.88 220 VAL B C 1
ATOM 3504 O O . VAL B 1 220 ? 0.316 23.109 2.148 1 98.88 220 VAL B O 1
ATOM 3507 N N . TRP B 1 221 ? 2.25 24.234 1.94 1 98.88 221 TRP B N 1
ATOM 3508 C CA . TRP B 1 221 ? 1.653 25.547 2.119 1 98.88 221 TRP B CA 1
ATOM 3509 C C . TRP B 1 221 ? 0.541 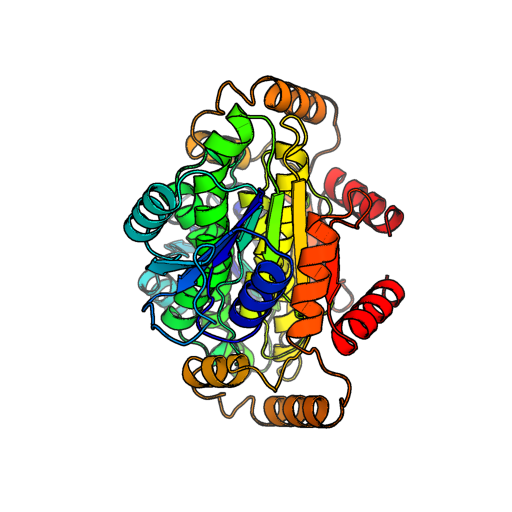25.781 1.103 1 98.88 221 TRP B C 1
ATOM 3511 O O . TRP B 1 221 ? -0.556 26.219 1.462 1 98.88 221 TRP B O 1
ATOM 3521 N N . ARG B 1 222 ? 0.826 25.453 -0.13 1 98.75 222 ARG B N 1
ATOM 3522 C CA . ARG B 1 222 ? -0.157 25.641 -1.192 1 98.75 222 ARG B CA 1
ATOM 3523 C C . ARG B 1 222 ? -1.405 24.797 -0.937 1 98.75 222 ARG B C 1
ATOM 3525 O O . ARG B 1 222 ? -2.525 25.312 -1.009 1 98.75 222 ARG B O 1
ATOM 3532 N N . MET B 1 223 ? -1.214 23.562 -0.577 1 98.19 223 MET B N 1
ATOM 3533 C CA . MET B 1 223 ? -2.346 22.656 -0.357 1 98.19 223 MET B CA 1
ATOM 3534 C C . MET B 1 223 ? -3.189 23.125 0.824 1 98.19 223 MET B C 1
ATOM 3536 O O . MET B 1 223 ? -4.418 23.031 0.794 1 98.19 223 MET B O 1
ATOM 3540 N N . VAL B 1 224 ? -2.568 23.656 1.808 1 98.19 224 VAL B N 1
ATOM 3541 C CA . VAL B 1 224 ? -3.236 24.047 3.047 1 98.19 224 VAL B CA 1
ATOM 3542 C C . VAL B 1 224 ? -3.969 25.375 2.848 1 98.19 224 VAL B C 1
ATOM 3544 O O . VAL B 1 224 ? -5.07 25.562 3.369 1 98.19 224 VAL B O 1
ATOM 3547 N N . ASN B 1 225 ? -3.463 26.266 2.008 1 97.81 225 ASN B N 1
ATOM 3548 C CA . ASN B 1 225 ? -3.963 27.641 2.01 1 97.81 225 ASN B CA 1
ATOM 3549 C C . ASN B 1 225 ? -4.707 27.969 0.718 1 97.81 225 ASN B C 1
ATOM 3551 O O . ASN B 1 225 ? -5.41 28.984 0.642 1 97.81 225 ASN B O 1
ATOM 3555 N N . ASP B 1 226 ? -4.527 27.156 -0.291 1 97.69 226 ASP B N 1
ATOM 3556 C CA . ASP B 1 226 ? -5.203 27.375 -1.565 1 97.69 226 ASP B CA 1
ATOM 3557 C C . ASP B 1 226 ? -6.324 26.359 -1.775 1 97.69 226 ASP B C 1
ATOM 3559 O O . ASP B 1 226 ? -6.066 25.203 -2.107 1 97.69 226 ASP B O 1
ATOM 3563 N N . PRO B 1 227 ? -7.547 26.781 -1.669 1 94.12 227 PRO B N 1
ATOM 3564 C CA . PRO B 1 227 ? -8.664 25.844 -1.815 1 94.12 227 PRO B CA 1
ATOM 3565 C C . PRO B 1 227 ? -8.742 25.234 -3.209 1 94.12 227 PRO B C 1
ATOM 3567 O O . PRO B 1 227 ? -9.383 24.188 -3.396 1 94.12 227 PRO B O 1
ATOM 3570 N N . GLN B 1 228 ? -8.039 25.766 -4.137 1 96.19 228 GLN B N 1
ATOM 3571 C CA . GLN B 1 228 ? -8.086 25.266 -5.512 1 96.19 228 GLN B CA 1
ATOM 3572 C C . GLN B 1 228 ? -6.902 24.344 -5.805 1 96.19 228 GLN B C 1
ATOM 3574 O O . GLN B 1 228 ? -6.785 23.812 -6.906 1 96.19 228 GLN B O 1
ATOM 3579 N N . ALA B 1 229 ? -6.031 24.188 -4.848 1 97.19 229 ALA B N 1
ATOM 3580 C CA . ALA B 1 229 ? -4.875 23.328 -5.062 1 97.19 229 ALA B CA 1
ATOM 3581 C C . ALA B 1 229 ? -5.316 21.891 -5.328 1 97.19 229 ALA B C 1
ATOM 3583 O O . ALA B 1 229 ? -6.242 21.375 -4.684 1 97.19 229 ALA B O 1
ATOM 3584 N N . PRO B 1 230 ? -4.633 21.25 -6.328 1 96.56 230 PRO B N 1
ATOM 3585 C CA . PRO B 1 230 ? -4.922 19.828 -6.539 1 96.56 230 PRO B CA 1
ATOM 3586 C C . PRO B 1 230 ? -4.633 18.984 -5.305 1 96.56 230 PRO B C 1
ATOM 3588 O O . PRO B 1 230 ? -3.795 19.344 -4.477 1 96.56 230 PRO B O 1
ATOM 3591 N N . SER B 1 231 ? -5.305 17.859 -5.164 1 96.94 231 SER B N 1
ATOM 3592 C CA . SER B 1 231 ? -5.148 16.984 -4.008 1 96.94 231 SER B CA 1
ATOM 3593 C C . SER B 1 231 ? -3.9 16.125 -4.141 1 96.94 231 SER B C 1
ATOM 3595 O O . SER B 1 231 ? -3.545 15.391 -3.211 1 96.94 231 SER B O 1
ATOM 3597 N N . ARG B 1 232 ? -3.295 16.078 -5.262 1 97.62 232 ARG B N 1
ATOM 3598 C CA . ARG B 1 232 ? -2.037 15.391 -5.559 1 97.62 232 ARG B CA 1
ATOM 3599 C C . ARG B 1 232 ? -1.015 16.359 -6.145 1 97.62 232 ARG B C 1
ATOM 3601 O O . ARG B 1 232 ? -1.206 16.891 -7.242 1 97.62 232 ARG B O 1
ATOM 3608 N N . LEU B 1 233 ? 0.075 16.594 -5.445 1 98.5 233 LEU B N 1
ATOM 3609 C CA . LEU B 1 233 ? 1.03 17.609 -5.859 1 98.5 233 LEU B CA 1
ATOM 3610 C C . LEU B 1 233 ? 2.451 17.062 -5.863 1 98.5 233 LEU B C 1
ATOM 3612 O O . LEU B 1 233 ? 3.035 16.828 -4.801 1 98.5 233 LEU B O 1
ATOM 3616 N N . PRO B 1 234 ? 3.012 16.781 -7.02 1 98.5 234 PRO B N 1
ATOM 3617 C CA . PRO B 1 234 ? 4.457 16.547 -7.043 1 98.5 234 PRO B CA 1
ATOM 3618 C C . PRO B 1 234 ? 5.262 17.75 -6.562 1 98.5 234 PRO B C 1
ATOM 3620 O O . PRO B 1 234 ? 4.895 18.891 -6.836 1 98.5 234 PRO B O 1
ATOM 3623 N N . ALA B 1 235 ? 6.262 17.547 -5.816 1 98.5 235 ALA B N 1
ATOM 3624 C CA . ALA B 1 235 ? 7.086 18.625 -5.273 1 98.5 235 ALA B CA 1
ATOM 3625 C C . ALA B 1 235 ? 8.562 18.391 -5.582 1 98.5 235 ALA B C 1
ATOM 3627 O O . ALA B 1 235 ? 9.141 17.391 -5.16 1 98.5 235 ALA B O 1
ATOM 3628 N N . GLY B 1 236 ? 9.156 19.328 -6.191 1 97.88 236 GLY B N 1
ATOM 3629 C CA . GLY B 1 236 ? 10.531 19.25 -6.664 1 97.88 236 GLY B CA 1
ATOM 3630 C C . GLY B 1 236 ? 10.633 19.078 -8.172 1 97.88 236 GLY B C 1
ATOM 3631 O O . GLY B 1 236 ? 9.727 18.516 -8.797 1 97.88 236 GLY B O 1
ATOM 3632 N N . GLU B 1 237 ? 11.781 19.5 -8.742 1 96.75 237 GLU B N 1
ATOM 3633 C CA . GLU B 1 237 ? 11.961 19.516 -10.188 1 96.75 237 GLU B CA 1
ATOM 3634 C C . GLU B 1 237 ? 11.883 18.094 -10.766 1 96.75 237 GLU B C 1
ATOM 3636 O O . GLU B 1 237 ? 11.211 17.875 -11.773 1 96.75 237 GLU B O 1
ATOM 3641 N N . ASP B 1 238 ? 12.57 17.203 -10.133 1 95.75 238 ASP B N 1
ATOM 3642 C CA . ASP B 1 238 ? 12.578 15.836 -10.633 1 95.75 238 ASP B CA 1
ATOM 3643 C C . ASP B 1 238 ? 11.211 15.188 -10.492 1 95.75 238 ASP B C 1
ATOM 3645 O O . ASP B 1 238 ? 10.773 14.438 -11.367 1 95.75 238 ASP B O 1
ATOM 3649 N N . ALA B 1 239 ? 10.508 15.484 -9.414 1 97.38 239 ALA B N 1
ATOM 3650 C CA . ALA B 1 239 ? 9.164 14.945 -9.211 1 97.38 239 ALA B CA 1
ATOM 3651 C C . ALA B 1 239 ? 8.203 15.445 -10.273 1 97.38 239 ALA B C 1
ATOM 3653 O O . ALA B 1 239 ? 7.391 14.68 -10.805 1 97.38 239 ALA B O 1
ATOM 3654 N N . LEU B 1 240 ? 8.273 16.734 -10.562 1 97.31 240 LEU B N 1
ATOM 3655 C CA . LEU B 1 240 ? 7.43 17.312 -11.602 1 97.31 240 LEU B CA 1
ATOM 3656 C C . LEU B 1 240 ? 7.711 16.672 -12.961 1 97.31 240 LEU B C 1
ATOM 3658 O O . LEU B 1 240 ? 6.785 16.391 -13.719 1 97.31 240 LEU B O 1
ATOM 3662 N N . ALA B 1 241 ? 8.992 16.469 -13.203 1 95.31 241 ALA B N 1
ATOM 3663 C CA . ALA B 1 241 ? 9.375 15.828 -14.461 1 95.31 241 ALA B CA 1
ATOM 3664 C C . ALA B 1 241 ? 8.828 14.406 -14.531 1 95.31 241 ALA B C 1
ATOM 3666 O O . ALA B 1 241 ? 8.328 13.984 -15.578 1 95.31 241 ALA B O 1
ATOM 3667 N N . MET B 1 242 ? 8.906 13.703 -13.453 1 95.19 242 MET B N 1
ATOM 3668 C CA . MET B 1 242 ? 8.406 12.328 -13.406 1 95.19 242 MET B CA 1
ATOM 3669 C C . MET B 1 242 ? 6.891 12.297 -13.594 1 95.19 242 MET B C 1
ATOM 3671 O O . MET B 1 242 ? 6.363 11.414 -14.266 1 95.19 242 MET B O 1
ATOM 3675 N N . ALA B 1 243 ? 6.238 13.234 -12.961 1 96.62 243 ALA B N 1
ATOM 3676 C CA . ALA B 1 243 ? 4.789 13.328 -13.102 1 96.62 243 ALA B CA 1
ATOM 3677 C C . ALA B 1 243 ? 4.395 13.57 -14.562 1 96.62 243 ALA B C 1
ATOM 3679 O O . ALA B 1 243 ? 3.451 12.961 -15.062 1 96.62 243 ALA B O 1
ATOM 3680 N N . GLN B 1 244 ? 5.105 14.422 -15.227 1 94.75 244 GLN B N 1
ATOM 3681 C CA . GLN B 1 244 ? 4.84 14.719 -16.625 1 94.75 244 GLN B CA 1
ATOM 3682 C C . GLN B 1 244 ? 5.086 13.492 -17.5 1 94.75 244 GLN B C 1
ATOM 3684 O O . GLN B 1 244 ? 4.312 13.211 -18.422 1 94.75 244 GLN B O 1
ATOM 3689 N N . ALA B 1 245 ? 6.117 12.797 -17.172 1 91.69 245 ALA B N 1
ATOM 3690 C CA . ALA B 1 245 ? 6.457 11.594 -17.922 1 91.69 245 ALA B CA 1
ATOM 3691 C C . ALA B 1 245 ? 5.398 10.508 -17.734 1 91.69 245 ALA B C 1
ATOM 3693 O O . ALA B 1 245 ? 5.09 9.766 -18.672 1 91.69 245 ALA B O 1
ATOM 3694 N N . SER B 1 246 ? 4.887 10.391 -16.547 1 89.44 246 SER B N 1
ATOM 3695 C CA . SER B 1 246 ? 3.893 9.375 -16.219 1 89.44 246 SER B CA 1
ATOM 3696 C C . SER B 1 246 ? 2.592 9.609 -16.984 1 89.44 246 SER B C 1
ATOM 3698 O O . SER B 1 246 ? 1.877 8.656 -17.312 1 89.44 246 SER B O 1
ATOM 3700 N N . LEU B 1 247 ? 2.238 10.844 -17.234 1 82.94 247 LEU B N 1
ATOM 3701 C CA . LEU B 1 247 ? 1.031 11.203 -17.969 1 82.94 247 LEU B CA 1
ATOM 3702 C C . LEU B 1 247 ? 1.175 10.852 -19.453 1 82.94 247 LEU B C 1
ATOM 3704 O O . LEU B 1 247 ? 0.182 10.57 -20.125 1 82.94 247 LEU B O 1
ATOM 3708 N N . ARG B 1 248 ? 2.428 10.727 -19.953 1 75.5 248 ARG B N 1
ATOM 3709 C CA . ARG B 1 248 ? 2.678 10.422 -21.359 1 75.5 248 ARG B CA 1
ATOM 3710 C C . ARG B 1 248 ? 2.615 8.922 -21.609 1 75.5 248 ARG B C 1
ATOM 3712 O O . ARG B 1 248 ? 2.404 8.484 -22.75 1 75.5 248 ARG B O 1
ATOM 3719 N N . ARG B 1 249 ? 2.766 8.078 -20.594 1 69.12 249 ARG B N 1
ATOM 3720 C CA . ARG B 1 249 ? 2.799 6.625 -20.734 1 69.12 249 ARG B CA 1
ATOM 3721 C C . ARG B 1 249 ? 1.388 6.051 -20.844 1 69.12 249 ARG B C 1
ATOM 3723 O O . ARG B 1 249 ? 1.207 4.895 -21.219 1 69.12 249 ARG B O 1
ATOM 3730 N N . VAL B 1 250 ? 0.358 6.848 -20.5 1 66.81 250 VAL B N 1
ATOM 3731 C CA . VAL B 1 250 ? -1.018 6.363 -20.547 1 66.81 250 VAL B CA 1
ATOM 3732 C C . VAL B 1 250 ? -1.65 6.75 -21.891 1 66.81 250 VAL B C 1
ATOM 3734 O O . VAL B 1 250 ? -1.484 7.879 -22.359 1 66.81 250 VAL B O 1
#

Sequence (500 aa):
MQTIMITGCSSGFGLETARYFLEQGWKVIATMRAPQEGVLPASDRLRLVRLDVTSAQSIAEAIAEAGEIDVLVNNAGVGMLNALEGASREAIADLFATNTLGTIAMTQAVIPRFRARRSGTIVNITSAVTLQPMPLLAVYTASKAAVNAFTESLALELRAFNIRVGLILPGRAPQTRFGENARRTMGQLPESYAALGQQILDSIQDNASVTQAVDVAQAVWRMVNDPQAPSRLPAGEDALAMAQASLRRVMQTIMITGCSSGFGLETARYFLEQGWKVIATMRAPQEGVLPASDRLRLVRLDVTSAQSIAEAIAEAGEIDVLVNNAGVGMLNALEGASREAIADLFATNTLGTIAMTQAVIPRFRARRSGTIVNITSAVTLQPMPLLAVYTASKAAVNAFTESLALELRAFNIRVGLILPGRAPQTRFGENARRTMGQLPESYAALGQQILDSIQDNASVTQAVDVAQAVWRMVNDPQAPSRLPAGEDALAMAQASLRRV

Solvent-accessible surface area (backbone atoms only — not comparable to full-atom values): 24949 Å² total; per-residue (Å²): 135,58,28,37,35,34,32,37,30,83,48,45,49,30,30,41,29,47,52,52,41,43,74,73,67,30,33,29,37,40,18,18,72,70,70,60,87,77,80,55,81,89,48,97,44,53,43,78,38,54,34,42,63,72,34,72,66,35,43,53,52,35,50,64,69,63,58,80,67,44,29,42,34,40,43,42,64,74,56,41,62,33,41,70,85,29,46,50,71,64,51,54,50,51,41,35,35,36,40,28,51,12,42,51,51,56,50,48,68,49,43,66,63,26,50,72,70,42,39,36,37,38,37,37,54,53,38,34,60,59,57,49,73,43,60,36,28,18,69,43,28,10,31,36,28,15,44,52,41,23,36,55,4,40,26,60,55,32,45,88,33,52,30,47,42,30,36,36,18,36,34,58,38,84,87,32,62,53,64,60,54,8,54,72,63,22,58,63,66,46,74,94,45,45,68,59,52,50,53,50,54,53,53,54,71,67,49,81,61,44,18,50,44,64,35,42,27,52,47,51,49,43,52,74,72,33,92,79,47,65,51,69,37,60,16,25,59,36,12,43,51,46,52,56,52,42,60,68,76,104,135,59,27,38,36,34,31,37,32,82,47,45,49,31,28,40,29,46,53,52,42,44,75,72,68,30,33,30,36,38,18,17,73,70,68,59,88,78,80,56,80,89,48,98,44,54,43,78,37,53,35,42,62,71,33,71,67,36,43,52,51,34,50,62,69,62,56,80,66,44,30,42,34,42,42,43,63,74,55,39,60,32,42,69,85,30,46,51,71,64,51,53,50,52,43,36,34,36,38,30,51,11,42,52,48,56,52,49,70,49,42,65,61,25,50,72,70,43,39,35,35,38,38,37,54,52,40,34,59,60,56,48,72,42,59,36,27,19,72,42,27,10,29,36,28,14,43,51,41,23,37,54,5,39,24,61,55,33,44,89,32,51,31,48,42,28,36,37,18,36,35,57,38,85,87,32,63,54,63,59,54,7,53,72,62,19,57,64,66,47,73,94,46,44,68,59,52,49,52,50,54,51,54,55,70,68,49,80,61,44,18,49,44,64,37,45,27,50,48,51,50,40,52,76,72,32,92,80,46,65,51,69,38,58,15,25,58,37,11,45,51,45,51,56,53,43,62,67,76,105

Organism: Klebsiella variicola (NCBI:txid244366)

pLDDT: mean 94.68, std 7.66, range [56.53, 99.0]

Foldseek 3Di:
DAEEEEEDCQWFLNVLLQQVVVVVPAQYEREDQDDDPPSHDDDPSYHYAHADLLDLVRLLVRPVVSDDHAEYEYDFAAAAFAAPVFADPVLLVVRLSTLAVSLVSNVVNCLVVCLVVLGHEYEYEAALCCLDPDPRRVSRNVSRVNVQVVQVVVQVVSVVSNYHTAYEHFYAEVVICRVVRRVVSHGDHDPVCVVVVVVVVVVVVPDPWHFDSVQSSVLVVCVSPPPPDDRYHYGTDVSVVSNVVSVVVD/DAEEEEEDCQWFLLVLLQQVVVVVPAQYEREDQDDDPPSHDDDPSYHYAHADLLDLVRLLVRPVVSDDHAEYEYDFAAAAFAAPVFADPVLLVVRLSTLAVSLVSNVVNCLVVCLVVLGHEYEYEAALCCLDPDGRRVSRNVSRVNVQVVQVVVQVVSVVSNYHTAYEHFYAEVVICRVVRNVVSHGDHDPVCVVVVVVVVVVVVPDPWHFDSVQSSVLVVCSSPPPPDDRYHYGTDVSVVSNVVSVVVD

InterPro domains:
  IPR002347 Short-chain dehydrogenase/reductase SDR [PF00106] (2-182)
  IPR002347 Short-chain dehydrogenase/reductase SDR [PR00080] (67-78)
  IPR002347 Short-chain dehydrogenase/reductase SDR [PR00080] (120-128)
  IPR002347 Short-chain dehydrogenase/reductase SDR [PR00080] (140-159)
  IPR002347 Short-chain dehydrogenase/reductase SDR [PR00081] (3-20)
  IPR002347 Short-chain dehydrogenase/reductase SDR [PR00081] (67-78)
  IPR002347 Short-chain dehydrogenase/reductase SDR [PR00081] (114-130)
  IPR002347 Short-chain dehydrogenase/reductase SDR [PR00081] (140-159)
  IPR002347 Short-chain dehydrogenase/reductase SDR [PR00081] (161-178)
  IPR020904 Short-chain dehydrogenase/reductase, conserved site [PS00061] (127-155)
  IPR036291 NAD(P)-binding domain superfamily [SSF51735] (2-237)
  IPR051911 Short-chain Dehydrogenases/Reductases (SDR) [PTHR43976] (2-248)